Protein 5TUC (pdb70)

Nearest PDB structures (foldseek):
  5tuc-assembly2_B  TM=1.003E+00  e=3.338E-44  Sus scrofa
  5tuc-assembly1_A  TM=9.913E-01  e=2.479E-40  Sus scrofa
  5tub-assembly2_B  TM=9.930E-01  e=2.454E-35  Squalomorphii
  1fkm-assembly1_A  TM=8.315E-01  e=1.795E-10  Saccharomyces cerevisiae
  4hl4-assembly1_A  TM=7.397E-01  e=7.069E-06  Homo sapiens

Solvent-accessible surface area: 31360 Å² total; per-residue (Å²): 175,193,34,116,29,43,132,94,20,113,12,54,30,85,119,47,1,32,72,99,68,2,72,146,30,46,47,119,114,8,99,3,110,78,34,113,64,0,44,77,61,0,5,54,2,0,0,30,128,69,0,13,88,61,0,0,17,2,13,3,51,12,8,59,43,90,3,23,129,135,102,18,62,80,41,63,135,99,47,53,98,41,0,95,122,21,27,116,79,8,117,72,32,55,134,85,98,28,118,201,50,62,114,4,101,81,20,54,61,73,0,86,124,8,8,79,132,4,33,62,134,24,158,37,0,100,33,128,132,24,94,3,10,106,38,0,35,10,0,1,0,0,2,0,53,89,32,62,122,13,0,2,47,109,4,0,2,12,0,0,0,0,0,0,31,11,4,100,67,25,9,17,0,0,17,0,0,3,23,2,0,96,111,3,44,100,6,6,58,161,144,77,99,8,2,114,58,22,16,114,42,0,32,26,0,0,147,20,31,38,56,45,1,12,63,32,2,107,93,36,120,0,26,175,2,126,5,0,60,72,1,1,26,5,31,2,10,94,0,4,51,27,117,50,0,0,46,2,1,0,0,16,20,3,127,48,49,10,124,29,8,14,0,0,1,0,0,2,3,0,35,56,26,33,133,82,1,63,146,133,127,36,15,70,112,74,0,64,117,29,2,54,115,21,25,116,163,20,76,7,68,86,11,2,29,86,0,10,5,0,1,34,14,0,70,60,20,186,119,18,47,114,55,0,22,91,10,3,38,86,134,81,68,92,84,22,50,12,26,8,53,56,55,0,43,91,122,50,4,65,150,21,50,54,115,92,10,90,13,113,76,37,114,61,0,50,111,36,0,11,64,1,0,0,30,89,91,2,5,81,73,0,0,14,5,18,17,51,12,7,59,39,110,6,8,133,137,91,16,69,79,36,60,128,98,48,48,83,57,0,98,141,19,24,118,91,8,118,71,35,56,134,86,98,35,127,201,50,69,108,4,100,50,5,53,56,61,0,75,143,6,7,120,131,108,139,112,28,58,111,51,9,36,11,0,1,0,0,3,0,39,99,27,83,142,14,0,3,37,111,4,0,5,18,0,0,17,0,0,22,114,8,1,130,73,26,7,15,0,0,18,0,0,3,28,1,0,102,97,2,44,117,5,2,66,144,156,54,131,6,2,140,59,24,8,114,41,0,17,42,1,0,112,47,30,37,65,46,1,0,54,42,0,66,100,83,118,0,22,165,0,122,4,0,50,71,2,0,24,6,22,1,30,87,0,6,47,88,105,48,0,0,41,2,0,0,0,18,14,3,133,56,50,11,127,29,9,13,0,1,0,0,1,2,5,1,39,58,27,43,118,73,1,65,142,134,135,32,18,44,116,90,1,58,122,31,2,50,104,21,22,121,160,19,76,4,58,81,12,2,20,97,0,11,4,0,1,53,11,1,87,111,20,205,160,21,57,119,57,2,18,112,11,2,54,92

InterPro domains:
  IPR000195 Rab-GAP-TBC domain [PF00566] (308-536)
  IPR000195 Rab-GAP-TBC domain [PS50086] (304-514)
  IPR000195 Rab-GAP-TBC domain [SM00164] (301-539)
  IPR021935 Small G protein signalling modulator 1/2, Rab-binding domain [PF12068] (11-183)
  IPR035969 Rab-GAP-TBC domain superfamily [SSF47923] (277-468)
  IPR035969 Rab-GAP-TBC domain superfamily [SSF47923] (450-568)

Sequence (646 aa):
TRIDLGERPVVQRREPVSLEEWTKNIDSEGRILNVDNMKQMIFRGGLSHALRKQAWKFLLGYFPWDSTKEERTELQKQKTDEYFRMKLQWKSVSEEQEKRNSRLRDYRSLIEKDVNRTDRTNKFYEGQDNPGLILLHDILMTYCMYDFDLGYVQGMSDLLSPVLYVMENEVDAFWCFASYMDQMHQNFEEQMQGMKTQLIQLSTLLRLLDSGFCSYLESQDSGYLYFCFRWLLIRFKREFSFLDILRLWEVMWTELPCKNFHLLLCCAILESEKQQIMEKHYGFNEILKHINELSMKIDVEDVLCKAEAISLQMVKCKELPQAVCEILGLQLGERPVVQRREPVSLEEWTKNIDSEGRILNVDNMKQMIFRGGLSHALRKQAWKFLLGYFPWDSTKEERTELQKQKTDEYFRMKLQWKSVSEEQEKRNSRLRDYRSLIEKDVNRTNPGLILLHDILMTYCMYDFDLGYVQGMSDLLSPVLYVMENEVDAFWCFASYMDQMHQNFEEQMQGMKTQLIQLSTLLRLLDSGFCSYLESQDSGYLYFCFRWLLIRFKREFSFLDILRLWEVMWTELPCKNFHLLLCCAILESEKQQIMEKHYGFNEILKHINELSMKIDVEDVLCKAEAISLQMVKCKELPQAVCEILGL

B-factor: mean 51.94, std 22.0, range [18.4, 154.24]

Structure (mmCIF, N/CA/C/O backbone):
data_5TUC
#
_entry.id   5TUC
#
_cell.length_a   139.000
_cell.length_b   139.000
_cell.length_c   175.240
_cell.angle_alpha   90.00
_cell.angle_beta   90.00
_cell.angle_gamma   120.00
#
_symmetry.space_group_name_H-M   'P 63 2 2'
#
loop_
_entity.id
_entity.type
_entity.pdbx_description
1 polymer 'Sus TBC1D15 GAP Domain'
2 water water
#
loop_
_atom_site.group_PDB
_atom_site.id
_atom_site.type_symbol
_atom_site.label_atom_id
_atom_site.label_alt_id
_atom_site.label_comp_id
_atom_site.label_asym_id
_atom_site.label_entity_id
_atom_site.label_seq_id
_atom_site.pdbx_PDB_ins_code
_atom_site.Cartn_x
_atom_site.Cartn_y
_atom_site.Cartn_z
_atom_site.occupancy
_atom_site.B_iso_or_equiv
_atom_site.auth_seq_id
_atom_site.auth_comp_id
_atom_site.auth_asym_id
_atom_site.auth_atom_id
_atom_site.pdbx_PDB_model_num
ATOM 1 N N . THR A 1 15 ? 103.060 54.947 0.580 1.00 61.02 284 THR A N 1
ATOM 2 C CA . THR A 1 15 ? 103.460 55.921 1.588 1.00 64.05 284 THR A CA 1
ATOM 3 C C . THR A 1 15 ? 102.738 57.239 1.393 1.00 61.56 284 THR A C 1
ATOM 4 O O . THR A 1 15 ? 102.857 57.860 0.340 1.00 78.36 284 THR A O 1
ATOM 8 N N . ARG A 1 16 ? 102.000 57.681 2.403 1.00 61.26 285 ARG A N 1
ATOM 9 C CA . ARG A 1 16 ? 101.380 58.993 2.308 1.00 68.61 285 ARG A CA 1
ATOM 10 C C . ARG A 1 16 ? 101.177 59.693 3.646 1.00 69.56 285 ARG A C 1
ATOM 11 O O . ARG A 1 16 ? 101.684 59.262 4.683 1.00 64.87 285 ARG A O 1
ATOM 19 N N . ILE A 1 17 ? 100.426 60.787 3.583 1.00 65.22 286 ILE A N 1
ATOM 20 C CA . ILE A 1 17 ? 100.343 61.789 4.639 1.00 66.73 286 ILE A CA 1
ATOM 21 C C . ILE A 1 17 ? 100.053 61.223 6.027 1.00 75.09 286 ILE A C 1
ATOM 22 O O . ILE A 1 17 ? 99.219 60.331 6.193 1.00 73.03 286 ILE A O 1
ATOM 27 N N . ASP A 1 18 ? 100.773 61.741 7.018 1.00 80.28 287 ASP A N 1
ATOM 28 C CA . ASP A 1 18 ? 100.484 61.441 8.409 1.00 81.46 287 ASP A CA 1
ATOM 29 C C . ASP A 1 18 ? 99.533 62.503 8.943 1.00 77.70 287 ASP A C 1
ATOM 30 O O . ASP A 1 18 ? 99.910 63.664 9.109 1.00 77.56 287 ASP A O 1
ATOM 35 N N . LEU A 1 19 ? 98.298 62.093 9.209 1.00 77.65 288 LEU A N 1
ATOM 36 C CA . LEU A 1 19 ? 97.273 63.007 9.689 1.00 72.54 288 LEU A CA 1
ATOM 37 C C . LEU A 1 19 ? 97.508 63.371 11.146 1.00 82.76 288 LEU A C 1
ATOM 38 O O . LEU A 1 19 ? 97.126 64.449 11.597 1.00 91.62 288 LEU A O 1
ATOM 43 N N . GLY A 1 20 ? 98.135 62.460 11.880 1.00 91.71 289 GLY A N 1
ATOM 44 C CA . GLY A 1 20 ? 98.351 62.653 13.298 1.00 101.93 289 GLY A CA 1
ATOM 45 C C . GLY A 1 20 ? 97.211 62.003 14.052 1.00 101.85 289 GLY A C 1
ATOM 46 O O . GLY A 1 20 ? 96.431 61.246 13.472 1.00 111.62 289 GLY A O 1
ATOM 47 N N . GLU A 1 21 ? 97.104 62.296 15.341 1.00 89.31 290 GLU A N 1
ATOM 48 C CA . GLU A 1 21 ? 96.066 61.686 16.157 1.00 85.22 290 GLU A CA 1
ATOM 49 C C . GLU A 1 21 ? 94.758 62.453 16.056 1.00 72.75 290 GLU A C 1
ATOM 50 O O . GLU A 1 21 ? 94.741 63.674 15.903 1.00 61.19 290 GLU A O 1
ATOM 56 N N . ARG A 1 22 ? 93.661 61.713 16.141 1.00 59.24 291 ARG A N 1
ATOM 57 C CA . ARG A 1 22 ? 92.336 62.290 16.012 1.00 56.74 291 ARG A CA 1
ATOM 58 C C . ARG A 1 22 ? 91.868 62.858 17.339 1.00 52.27 291 ARG A C 1
ATOM 59 O O . ARG A 1 22 ? 91.851 62.153 18.347 1.00 53.66 291 ARG A O 1
ATOM 67 N N . PRO A 1 23 ? 91.496 64.145 17.346 1.00 46.20 292 PRO A N 1
ATOM 68 C CA . PRO A 1 23 ? 91.043 64.756 18.595 1.00 49.94 292 PRO A CA 1
ATOM 69 C C . PRO A 1 23 ? 89.702 64.180 19.016 1.00 46.64 292 PRO A C 1
ATOM 70 O O . PRO A 1 23 ? 88.988 63.608 18.192 1.00 52.46 292 PRO A O 1
ATOM 74 N N . VAL A 1 24 ? 89.372 64.318 20.293 1.00 55.03 293 VAL A N 1
ATOM 75 C CA . VAL A 1 24 ? 88.057 63.930 20.775 1.00 53.82 293 VAL A CA 1
ATOM 76 C C . VAL A 1 24 ? 87.187 65.176 20.779 1.00 55.76 293 VAL A C 1
ATOM 77 O O . VAL A 1 24 ? 87.591 66.223 21.286 1.00 57.72 293 VAL A O 1
ATOM 81 N N . VAL A 1 25 ? 85.991 65.062 20.217 1.00 57.20 294 VAL A N 1
ATOM 82 C CA . VAL A 1 25 ? 85.104 66.208 20.118 1.00 49.39 294 VAL A CA 1
ATOM 83 C C . VAL A 1 25 ? 83.949 66.103 21.103 1.00 41.49 294 VAL A C 1
ATOM 84 O O . VAL A 1 25 ? 83.330 65.049 21.253 1.00 46.03 294 VAL A O 1
ATOM 88 N N . GLN A 1 26 ? 83.673 67.216 21.775 1.00 48.78 295 GLN A N 1
ATOM 89 C CA . GLN A 1 26 ? 82.558 67.291 22.701 1.00 74.35 295 GLN A CA 1
ATOM 90 C C . GLN A 1 26 ? 81.519 68.269 22.177 1.00 85.84 295 GLN A C 1
ATOM 91 O O . GLN A 1 26 ? 81.839 69.396 21.802 1.00 104.35 295 GLN A O 1
ATOM 97 N N . ARG A 1 27 ? 80.270 67.824 22.154 1.00 78.67 296 ARG A N 1
ATOM 98 C CA . ARG A 1 27 ? 79.183 68.646 21.651 1.00 89.08 296 ARG A CA 1
ATOM 99 C C . ARG A 1 27 ? 78.476 69.329 22.814 1.00 100.22 296 ARG A C 1
ATOM 100 O O . ARG A 1 27 ? 78.796 69.082 23.976 1.00 115.55 296 ARG A O 1
ATOM 108 N N . ARG A 1 28 ? 77.539 70.212 22.495 1.00 92.69 297 ARG A N 1
ATOM 109 C CA . ARG A 1 28 ? 76.861 71.005 23.509 1.00 99.81 297 ARG A CA 1
ATOM 110 C C . ARG A 1 28 ? 75.339 70.867 23.383 1.00 81.29 297 ARG A C 1
ATOM 111 O O . ARG A 1 28 ? 74.840 70.334 22.394 1.00 89.19 297 ARG A O 1
ATOM 119 N N . GLU A 1 29 ? 74.609 71.305 24.405 1.00 81.60 298 GLU A N 1
ATOM 120 C CA . GLU A 1 29 ? 73.150 71.300 24.359 1.00 75.91 298 GLU A CA 1
ATOM 121 C C . GLU A 1 29 ? 72.621 72.256 23.289 1.00 64.83 298 GLU A C 1
ATOM 122 O O . GLU A 1 29 ? 73.262 73.260 22.976 1.00 79.55 298 GLU A O 1
ATOM 128 N N . PRO A 1 30 ? 71.445 71.939 22.719 1.00 50.92 299 PRO A N 1
ATOM 129 C CA . PRO A 1 30 ? 70.868 72.754 21.645 1.00 42.03 299 PRO A CA 1
ATOM 130 C C . PRO A 1 30 ? 70.507 74.163 22.088 1.00 42.88 299 PRO A C 1
ATOM 131 O O . PRO A 1 30 ? 70.169 74.383 23.252 1.00 42.46 299 PRO A O 1
ATOM 135 N N . VAL A 1 31 ? 70.573 75.105 21.153 1.00 37.32 300 VAL A N 1
ATOM 136 C CA . VAL A 1 31 ? 70.294 76.500 21.466 1.00 36.80 300 VAL A CA 1
ATOM 137 C C . VAL A 1 31 ? 68.819 76.679 21.785 1.00 40.47 300 VAL A C 1
ATOM 138 O O . VAL A 1 31 ? 67.944 76.311 20.998 1.00 45.53 300 VAL A O 1
ATOM 142 N N . SER A 1 32 ? 68.556 77.244 22.957 1.00 47.14 301 SER A N 1
ATOM 143 C CA . SER A 1 32 ? 67.196 77.482 23.408 1.00 44.91 301 SER A CA 1
ATOM 144 C C . SER A 1 32 ? 66.602 78.700 22.720 1.00 44.48 301 SER A C 1
ATOM 145 O O . SER A 1 32 ? 67.330 79.545 22.192 1.00 44.70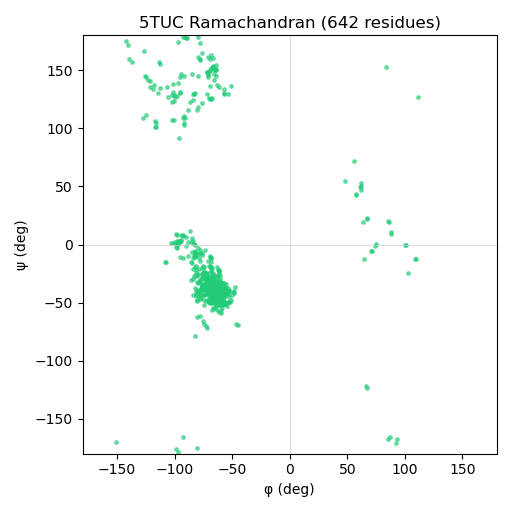 301 SER A O 1
ATOM 148 N N . LEU A 1 33 ? 65.275 78.768 22.707 1.00 50.48 302 LEU A N 1
ATOM 149 C CA . LEU A 1 33 ? 64.569 79.950 22.235 1.00 51.89 302 LEU A CA 1
ATOM 150 C C . LEU A 1 33 ? 65.032 81.188 22.998 1.00 48.41 302 LEU A C 1
ATOM 151 O O . LEU A 1 33 ? 65.161 82.272 22.428 1.00 53.01 302 LEU A O 1
ATOM 156 N N . GLU A 1 34 ? 65.288 81.014 24.291 1.00 53.10 303 GLU A N 1
ATOM 157 C CA . GLU A 1 34 ? 65.673 82.120 25.160 1.00 58.13 303 GLU A CA 1
ATOM 158 C C . GLU A 1 34 ? 67.060 82.648 24.808 1.00 52.08 303 GLU A C 1
ATOM 159 O O . GLU A 1 34 ? 67.266 83.858 24.742 1.00 51.59 303 GLU A O 1
ATOM 165 N N . GLU A 1 35 ? 68.005 81.738 24.588 1.00 45.34 304 GLU A N 1
ATOM 166 C CA . GLU A 1 35 ? 69.353 82.105 24.157 1.00 47.79 304 GLU A CA 1
ATOM 167 C C . GLU A 1 35 ? 69.337 82.912 22.858 1.00 50.36 304 GLU A C 1
ATOM 168 O O . GLU A 1 35 ? 70.136 83.831 22.675 1.00 48.82 304 GLU A O 1
ATOM 174 N N . TRP A 1 36 ? 68.425 82.552 21.961 1.00 50.47 305 TRP A N 1
ATOM 175 C CA . TRP A 1 36 ? 68.280 83.227 20.677 1.00 44.73 305 TRP A CA 1
ATOM 176 C C . TRP A 1 36 ? 67.762 84.648 20.850 1.00 46.50 305 TRP A C 1
ATOM 177 O O . TRP A 1 36 ? 68.332 85.598 20.314 1.00 48.75 305 TRP A O 1
ATOM 188 N N . THR A 1 37 ? 66.676 84.785 21.604 1.00 47.44 306 THR A N 1
ATOM 189 C CA . THR A 1 37 ? 66.056 86.086 21.835 1.00 52.91 306 THR A CA 1
ATOM 190 C C . THR A 1 37 ? 66.982 87.067 22.554 1.00 59.69 306 THR A C 1
ATOM 191 O O . THR A 1 37 ? 66.850 88.280 22.392 1.00 56.80 306 THR A O 1
ATOM 195 N N . LYS A 1 38 ? 67.923 86.541 23.334 1.00 58.04 307 LYS A N 1
ATOM 196 C CA . LYS A 1 38 ? 68.897 87.380 24.030 1.00 63.29 307 LYS A CA 1
ATOM 197 C C . LYS A 1 38 ? 69.865 88.050 23.054 1.00 66.40 307 LYS A C 1
ATOM 198 O O . LYS A 1 38 ? 70.321 89.167 23.290 1.00 66.96 307 LYS A O 1
ATOM 204 N N . ASN A 1 39 ? 70.173 87.365 21.957 1.00 52.98 308 ASN A N 1
ATOM 205 C CA . ASN A 1 39 ? 71.096 87.893 20.954 1.00 57.40 308 ASN A CA 1
ATOM 206 C C . ASN A 1 39 ? 70.429 88.820 19.949 1.00 59.58 308 ASN A C 1
ATOM 207 O O . ASN A 1 39 ? 71.064 89.269 18.998 1.00 61.69 308 ASN A O 1
ATOM 212 N N . ILE A 1 40 ? 69.141 89.074 20.136 1.00 57.34 309 ILE A N 1
ATOM 213 C CA . ILE A 1 40 ? 68.432 89.992 19.260 1.00 64.34 309 ILE A CA 1
ATOM 214 C C . ILE A 1 40 ? 68.301 91.366 19.916 1.00 75.81 309 ILE A C 1
ATOM 215 O O . ILE A 1 40 ? 67.832 91.481 21.049 1.00 87.37 309 ILE A O 1
ATOM 220 N N . ASP A 1 41 ? 68.724 92.402 19.199 1.00 86.63 310 ASP A N 1
ATOM 221 C CA . ASP A 1 41 ? 68.656 93.771 19.701 1.00 109.04 310 ASP A CA 1
ATOM 222 C C . ASP A 1 41 ? 67.252 94.343 19.534 1.00 112.26 310 ASP A C 1
ATOM 223 O O . ASP A 1 41 ? 66.332 93.642 19.111 1.00 117.25 310 ASP A O 1
ATOM 228 N N . SER A 1 42 ? 67.093 95.619 19.869 1.00 107.18 311 SER A N 1
ATOM 229 C CA . SER A 1 42 ? 65.792 96.275 19.803 1.00 109.54 311 SER A CA 1
ATOM 230 C C . SER A 1 42 ? 65.266 96.411 18.375 1.00 111.62 311 SER A C 1
ATOM 231 O O . SER A 1 42 ? 64.058 96.384 18.152 1.00 110.70 311 SER A O 1
ATOM 234 N N . GLU A 1 43 ? 66.170 96.563 17.413 1.00 117.16 312 GLU A N 1
ATOM 235 C CA . GLU A 1 43 ? 65.776 96.684 16.012 1.00 129.91 312 GLU A CA 1
ATOM 236 C C . GLU A 1 43 ? 65.449 95.330 15.386 1.00 128.67 312 GLU A C 1
ATOM 237 O O . GLU A 1 43 ? 64.975 95.256 14.253 1.00 134.06 312 GLU A O 1
ATOM 243 N N . GLY A 1 44 ? 65.716 94.259 16.124 1.00 115.38 313 GLY A N 1
ATOM 244 C CA . GLY A 1 44 ? 65.449 92.917 15.641 1.00 104.16 313 GLY A CA 1
ATOM 245 C C . GLY A 1 44 ? 66.596 92.310 14.854 1.00 98.29 313 GLY A C 1
ATOM 246 O O . GLY A 1 44 ? 66.445 91.267 14.221 1.00 109.31 313 GLY A O 1
ATOM 247 N N . ARG A 1 45 ? 67.749 92.968 14.887 1.00 91.92 314 ARG A N 1
ATOM 248 C CA . ARG A 1 45 ? 68.959 92.422 14.286 1.00 78.86 314 ARG A CA 1
ATOM 249 C C . ARG A 1 45 ? 69.536 91.325 15.185 1.00 76.54 314 ARG A C 1
ATOM 250 O O . ARG A 1 45 ? 69.161 91.215 16.351 1.00 83.09 314 ARG A O 1
ATOM 258 N N . ILE A 1 46 ? 70.442 90.518 14.643 1.00 62.02 315 ILE A N 1
ATOM 259 C CA . ILE A 1 46 ? 71.106 89.479 15.425 1.00 52.29 315 ILE A CA 1
ATOM 260 C C . ILE A 1 46 ? 72.508 89.953 15.776 1.00 56.05 315 ILE A C 1
ATOM 261 O O . ILE A 1 46 ? 73.267 90.361 14.898 1.00 54.00 315 ILE A O 1
ATOM 266 N N . LEU A 1 47 ? 72.858 89.889 17.056 1.00 45.47 316 LEU A N 1
ATOM 267 C CA . LEU A 1 47 ? 74.103 90.498 17.512 1.00 61.99 316 LEU A CA 1
ATOM 268 C C . LEU A 1 47 ? 75.342 89.735 17.066 1.00 63.20 316 LEU A C 1
ATOM 269 O O . LEU A 1 47 ? 76.063 90.194 16.182 1.00 72.36 316 LEU A O 1
ATOM 274 N N . ASN A 1 48 ? 75.596 88.570 17.648 1.00 51.85 317 ASN A N 1
ATOM 275 C CA . ASN A 1 48 ? 76.766 87.813 17.228 1.00 61.27 317 ASN A CA 1
ATOM 276 C C . ASN A 1 48 ? 76.377 86.662 16.311 1.00 62.36 317 ASN A C 1
ATOM 277 O O . ASN A 1 48 ? 75.833 85.652 16.756 1.00 74.71 317 ASN A O 1
ATOM 282 N N . VAL A 1 49 ? 76.689 86.819 15.030 1.00 53.15 318 VAL A N 1
ATOM 283 C CA . VAL A 1 49 ? 76.314 85.842 14.018 1.00 52.55 318 VAL A CA 1
ATOM 284 C C . VAL A 1 49 ? 77.247 84.644 14.077 1.00 54.34 318 VAL A C 1
ATOM 285 O O . VAL A 1 49 ? 76.806 83.520 14.317 1.00 52.37 318 VAL A O 1
ATOM 289 N N . ASP A 1 50 ? 78.532 84.893 13.836 1.00 51.31 319 ASP A N 1
ATOM 290 C CA . ASP A 1 50 ? 79.555 83.853 13.899 1.00 50.53 319 ASP A CA 1
ATOM 291 C C . ASP A 1 50 ? 79.455 83.030 15.186 1.00 45.10 319 ASP A C 1
ATOM 292 O O . ASP A 1 50 ? 79.589 81.809 15.162 1.00 46.62 319 ASP A O 1
ATOM 297 N N . ASN A 1 51 ? 79.209 83.706 16.305 1.00 41.28 320 ASN A N 1
ATOM 298 C CA . ASN A 1 51 ? 79.034 83.027 17.589 1.00 46.00 320 ASN A CA 1
ATOM 299 C C . ASN A 1 51 ? 77.778 82.165 17.625 1.00 43.18 320 ASN A C 1
ATOM 300 O O . ASN A 1 51 ? 77.797 81.045 18.134 1.00 47.57 320 ASN A O 1
ATOM 305 N N . MET A 1 52 ? 76.684 82.698 17.091 1.00 38.68 321 MET A N 1
ATOM 306 C CA . MET A 1 52 ? 75.422 81.970 17.057 1.00 43.04 321 MET A CA 1
ATOM 307 C C . MET A 1 52 ? 75.541 80.754 16.142 1.00 42.12 321 MET A C 1
ATOM 308 O O . MET A 1 52 ? 74.996 79.694 16.436 1.00 41.37 321 MET A O 1
ATOM 313 N N . LYS A 1 53 ? 76.266 80.913 15.037 1.00 42.31 322 LYS A N 1
ATOM 314 C CA . LYS A 1 53 ? 76.502 79.817 14.100 1.00 30.65 322 LYS A CA 1
ATOM 315 C C . LYS A 1 53 ? 77.322 78.724 14.771 1.00 35.60 322 LYS A C 1
ATOM 316 O O . LYS A 1 53 ? 77.078 77.535 14.578 1.00 44.05 322 LYS A O 1
ATOM 322 N N . GLN A 1 54 ? 78.294 79.144 15.570 1.00 45.71 323 GLN A N 1
ATOM 323 C CA . GLN A 1 54 ? 79.135 78.219 16.317 1.00 42.09 323 GLN A CA 1
ATOM 324 C C . GLN A 1 54 ? 78.308 77.449 17.340 1.00 34.01 323 GLN A C 1
ATOM 325 O O . GLN A 1 54 ? 78.513 76.254 17.539 1.00 42.52 323 GLN A O 1
ATOM 331 N N . MET A 1 55 ? 77.367 78.138 17.979 1.00 35.84 324 MET A N 1
ATOM 332 C CA . MET A 1 55 ? 76.501 77.502 18.967 1.00 42.69 324 MET A CA 1
ATOM 333 C C . MET A 1 55 ? 75.521 76.541 18.307 1.00 35.94 324 MET A C 1
ATOM 334 O O . MET A 1 55 ? 75.241 75.466 18.838 1.00 44.78 324 MET A O 1
ATOM 339 N N . ILE A 1 56 ? 74.998 76.938 17.152 1.00 28.67 325 ILE A N 1
ATOM 340 C CA . ILE A 1 56 ? 74.063 76.092 16.423 1.00 39.60 325 ILE A CA 1
ATOM 341 C C . ILE A 1 56 ? 74.792 74.870 15.869 1.00 43.62 325 ILE A C 1
ATOM 342 O O . ILE A 1 56 ? 74.251 73.766 15.881 1.00 38.21 325 ILE A O 1
ATOM 347 N N . PHE A 1 57 ? 76.019 75.059 15.391 1.00 37.01 326 PHE A N 1
ATOM 348 C CA . PHE A 1 57 ? 76.823 73.925 14.937 1.00 43.78 326 PHE A CA 1
ATOM 349 C C . PHE A 1 57 ? 77.162 73.003 16.099 1.00 43.49 326 PHE A C 1
ATOM 350 O O . PHE A 1 57 ? 77.150 71.782 15.966 1.00 42.49 326 PHE A O 1
ATOM 358 N N . ARG A 1 58 ? 77.501 73.601 17.232 1.00 60.05 327 ARG A N 1
ATOM 359 C CA . ARG A 1 58 ? 77.933 72.835 18.389 1.00 49.39 327 ARG A CA 1
ATOM 360 C C . ARG A 1 58 ? 76.788 72.051 19.029 1.00 65.43 327 ARG A C 1
ATOM 361 O O . ARG A 1 58 ? 76.932 70.870 19.324 1.00 85.58 327 ARG A O 1
ATOM 369 N N . GLY A 1 59 ? 75.664 72.716 19.279 1.00 51.83 328 GLY A N 1
ATOM 370 C CA . GLY A 1 59 ? 74.527 72.038 19.879 1.00 49.51 328 GLY A CA 1
ATOM 371 C C . GLY A 1 59 ? 73.264 71.727 19.097 1.00 46.32 328 GLY A C 1
ATOM 372 O O . GLY A 1 59 ? 72.464 70.903 19.539 1.00 52.65 328 GLY A O 1
ATOM 373 N N . GLY A 1 60 ? 73.080 72.345 17.937 1.00 47.84 329 GLY A N 1
ATOM 374 C CA . GLY A 1 60 ? 71.842 72.164 17.201 1.00 30.91 329 GLY A CA 1
ATOM 375 C C . GLY A 1 60 ? 70.807 73.151 17.716 1.00 38.34 329 GLY A C 1
ATOM 376 O O . GLY A 1 60 ? 71.142 74.060 18.477 1.00 38.76 329 GLY A O 1
ATOM 377 N N . LEU A 1 61 ? 69.545 72.959 17.341 1.00 34.34 330 LEU A N 1
ATOM 378 C CA . LEU A 1 61 ? 68.486 73.871 17.761 1.00 26.97 330 LEU A CA 1
ATOM 379 C C . LEU A 1 61 ? 67.373 73.167 18.535 1.00 34.05 330 LEU A C 1
ATOM 380 O O . LEU A 1 61 ? 66.987 72.047 18.205 1.00 36.71 330 LEU A O 1
ATOM 385 N N . SER A 1 62 ? 66.863 73.829 19.568 1.00 32.65 331 SER A N 1
ATOM 386 C CA . SER A 1 62 ? 65.684 73.338 20.270 1.00 30.91 331 SER A CA 1
ATOM 387 C C . SER A 1 62 ? 64.497 73.404 19.325 1.00 29.44 331 SER A C 1
ATOM 388 O O . SER A 1 62 ? 64.490 74.205 18.393 1.00 32.76 331 SER A O 1
ATOM 391 N N . HIS A 1 63 ? 63.506 72.551 19.556 1.00 38.23 332 HIS A N 1
ATOM 392 C CA . HIS A 1 63 ? 62.382 72.416 18.635 1.00 42.90 332 HIS A CA 1
ATOM 393 C C . HIS A 1 63 ? 61.607 73.714 18.430 1.00 43.28 332 HIS A C 1
ATOM 394 O O . HIS A 1 63 ? 61.158 74.004 17.320 1.00 43.78 332 HIS A O 1
ATOM 401 N N . ALA A 1 64 ? 61.458 74.493 19.498 1.00 38.47 333 ALA A N 1
ATOM 402 C CA . ALA A 1 64 ? 60.714 75.746 19.433 1.00 43.59 333 ALA A CA 1
ATOM 403 C C . ALA A 1 64 ? 61.427 76.801 18.587 1.00 38.88 333 ALA A C 1
ATOM 404 O O . ALA A 1 64 ? 60.784 77.598 17.906 1.00 33.51 333 ALA A O 1
ATOM 406 N N . LEU A 1 65 ? 62.756 76.796 18.635 1.00 38.13 334 LEU A N 1
ATOM 407 C CA . LEU A 1 65 ? 63.571 77.775 17.918 1.00 37.49 334 LEU A CA 1
ATOM 408 C C . LEU A 1 65 ? 63.688 77.449 16.431 1.00 34.89 334 LEU A C 1
ATOM 409 O O . LEU A 1 65 ? 64.072 78.295 15.617 1.00 38.30 334 LEU A O 1
ATOM 414 N N . ARG A 1 66 ? 63.301 76.230 16.080 1.00 32.77 335 ARG A N 1
ATOM 415 C CA . ARG A 1 66 ? 63.573 75.678 14.761 1.00 35.57 335 ARG A CA 1
ATOM 416 C C . ARG A 1 66 ? 62.898 76.476 13.640 1.00 36.10 335 ARG A C 1
ATOM 417 O O . ARG A 1 66 ? 63.486 76.694 12.579 1.00 37.91 335 ARG A O 1
ATOM 425 N N . LYS A 1 67 ? 61.679 76.941 13.896 1.00 33.29 336 LYS A N 1
ATOM 426 C CA . LYS A 1 67 ? 60.891 77.634 12.879 1.00 35.12 336 LYS A CA 1
ATOM 427 C C . LYS A 1 67 ? 61.483 78.986 12.476 1.00 39.34 336 LYS A C 1
ATOM 428 O O . LYS A 1 67 ? 61.493 79.325 11.293 1.00 41.45 336 LYS A O 1
ATOM 434 N N . GLN A 1 68 ? 61.970 79.767 13.439 1.00 33.06 337 GLN A N 1
ATOM 435 C CA . GLN A 1 68 ? 62.550 81.056 13.072 1.00 32.83 337 GLN A CA 1
ATOM 436 C C . GLN A 1 68 ? 63.990 80.939 12.576 1.00 30.71 337 GLN A C 1
ATOM 437 O O . GLN A 1 68 ? 64.344 81.537 11.558 1.00 34.14 337 GLN A O 1
ATOM 443 N N . ALA A 1 69 ? 64.801 80.143 13.266 1.00 24.44 338 ALA A N 1
ATOM 444 C CA . ALA A 1 69 ? 66.229 80.061 12.962 1.00 31.42 338 ALA A CA 1
ATOM 445 C C . ALA A 1 69 ? 66.529 79.392 11.618 1.00 26.41 338 ALA A C 1
ATOM 446 O O . ALA A 1 69 ? 67.517 79.739 10.971 1.00 29.18 338 ALA A O 1
ATOM 448 N N . TRP A 1 70 ? 65.695 78.443 11.195 1.00 27.14 339 TRP A N 1
ATOM 449 C CA . TRP A 1 70 ? 65.909 77.800 9.901 1.00 24.30 339 TRP A CA 1
ATOM 450 C C . TRP A 1 70 ? 65.814 78.831 8.785 1.00 26.94 339 TRP A C 1
ATOM 451 O O . TRP A 1 70 ? 66.528 78.727 7.785 1.00 36.68 339 TRP A O 1
ATOM 462 N N . LYS A 1 71 ? 64.922 79.809 8.945 1.00 28.34 340 LYS A N 1
ATOM 463 C CA . LYS A 1 71 ? 64.796 80.889 7.969 1.00 31.49 340 LYS A CA 1
ATOM 464 C C . LYS A 1 71 ? 66.125 81.617 7.762 1.00 34.44 340 LYS A C 1
ATOM 465 O O . LYS A 1 71 ? 66.459 82.026 6.655 1.00 31.56 340 LYS A O 1
ATOM 471 N N . PHE A 1 72 ? 66.884 81.778 8.837 1.00 32.85 341 PHE A N 1
ATOM 472 C CA . PHE A 1 72 ? 68.194 82.411 8.748 1.00 31.93 341 PHE A CA 1
ATOM 473 C C . PHE A 1 72 ? 69.223 81.418 8.219 1.00 32.72 341 PHE A C 1
ATOM 474 O O . PHE A 1 72 ? 70.081 81.765 7.405 1.00 31.97 341 PHE A O 1
ATOM 482 N N . LEU A 1 73 ? 69.129 80.182 8.698 1.00 35.20 342 LEU A N 1
ATOM 483 C CA . LEU A 1 73 ? 70.032 79.116 8.278 1.00 30.87 342 LEU A CA 1
ATOM 484 C C . LEU A 1 73 ? 69.963 78.853 6.779 1.00 38.20 342 LEU A C 1
ATOM 485 O O . LEU A 1 73 ? 70.982 78.620 6.136 1.00 36.37 342 LEU A O 1
ATOM 490 N N . LEU A 1 74 ? 68.757 78.889 6.228 1.00 38.33 343 LEU A N 1
ATOM 491 C CA . LEU A 1 74 ? 68.556 78.562 4.821 1.00 36.75 343 LEU A CA 1
ATOM 492 C C . LEU A 1 74 ? 68.765 79.754 3.882 1.00 34.59 343 LEU A C 1
ATOM 493 O O . LEU A 1 74 ? 68.899 79.577 2.670 1.00 46.67 343 LEU A O 1
ATOM 498 N N . GLY A 1 75 ? 68.793 80.963 4.437 1.00 36.70 344 GLY A N 1
ATOM 499 C CA . GLY A 1 75 ? 69.041 82.151 3.637 1.00 32.55 344 GLY A CA 1
ATOM 500 C C . GLY A 1 75 ? 67.806 82.964 3.283 1.00 37.89 344 GLY A C 1
ATOM 501 O O . GLY A 1 75 ? 67.905 83.993 2.611 1.00 43.34 344 GLY A O 1
ATOM 502 N N . TYR A 1 76 ? 66.643 82.503 3.732 1.00 39.74 345 TYR A N 1
ATOM 503 C CA . TYR A 1 76 ? 65.393 83.229 3.539 1.00 33.60 345 TYR A CA 1
ATOM 504 C C . TYR A 1 76 ? 65.462 84.587 4.238 1.00 39.87 345 TYR A C 1
ATOM 505 O O . TYR A 1 76 ? 65.153 85.621 3.647 1.00 46.64 345 TYR A O 1
ATOM 514 N N . PHE A 1 77 ? 65.874 84.566 5.503 1.00 36.58 346 PHE A N 1
ATOM 515 C CA . PHE A 1 77 ? 66.179 85.778 6.256 1.00 37.87 346 PHE A CA 1
ATOM 516 C C . PHE A 1 77 ? 67.684 86.000 6.296 1.00 34.95 346 PHE A C 1
ATOM 517 O O . PHE A 1 77 ? 68.428 85.118 6.722 1.00 38.78 346 PHE A O 1
ATOM 525 N N . PRO A 1 78 ? 68.146 87.168 5.833 1.00 40.55 347 PRO A N 1
ATOM 526 C CA . PRO A 1 78 ? 69.574 87.468 5.974 1.00 36.99 347 PRO A CA 1
ATOM 527 C C . PRO A 1 78 ? 69.938 87.742 7.431 1.00 40.54 347 PRO A C 1
ATOM 528 O O . PRO A 1 78 ? 69.110 88.270 8.170 1.00 36.99 347 PRO A O 1
ATOM 532 N N . TRP A 1 79 ? 71.143 87.360 7.842 1.00 36.01 348 TRP A N 1
ATOM 533 C CA . TRP A 1 79 ? 71.570 87.523 9.229 1.00 34.80 348 TRP A CA 1
ATOM 534 C C . TRP A 1 79 ? 71.609 88.992 9.658 1.00 36.49 348 TRP A C 1
ATOM 535 O O . TRP A 1 79 ? 71.292 89.322 10.800 1.00 53.96 348 TRP A O 1
ATOM 546 N N . ASP A 1 80 ? 71.998 89.868 8.739 1.00 43.21 349 ASP A N 1
ATOM 547 C CA . ASP A 1 80 ? 72.152 91.287 9.043 1.00 48.57 349 ASP A CA 1
ATOM 548 C C . ASP A 1 80 ? 70.834 92.062 8.988 1.00 48.38 349 ASP A C 1
ATOM 549 O O . ASP A 1 80 ? 70.809 93.273 9.219 1.00 50.84 349 ASP A O 1
ATOM 554 N N . SER A 1 81 ? 69.745 91.366 8.675 1.00 35.64 350 SER A N 1
ATOM 555 C CA . SER A 1 81 ? 68.441 92.010 8.551 1.00 42.25 350 SER A CA 1
ATOM 556 C C . SER A 1 81 ? 67.863 92.497 9.875 1.00 41.19 350 SER A C 1
ATOM 557 O O . SER A 1 81 ? 68.131 91.932 10.936 1.00 50.21 350 SER A O 1
ATOM 560 N N . THR A 1 82 ? 67.073 93.563 9.796 1.00 49.06 351 THR A N 1
ATOM 561 C CA . THR A 1 82 ? 66.262 94.010 10.919 1.00 55.04 351 THR A CA 1
ATOM 562 C C . THR A 1 82 ? 64.883 93.369 10.813 1.00 40.80 351 THR A C 1
ATOM 563 O O . THR A 1 82 ? 64.610 92.632 9.866 1.00 43.73 351 THR A O 1
ATOM 567 N N . LYS A 1 83 ? 64.009 93.647 11.774 1.00 47.93 352 LYS A N 1
ATOM 568 C CA . LYS A 1 83 ? 62.667 93.079 11.725 1.00 46.08 352 LYS A CA 1
ATOM 569 C C . LYS A 1 83 ? 61.820 93.727 10.636 1.00 41.00 352 LYS A C 1
ATOM 570 O O . LYS A 1 83 ? 61.094 93.037 9.921 1.00 48.76 352 LYS A O 1
ATOM 576 N N . GLU A 1 84 ? 61.912 95.047 10.504 1.00 50.73 353 GLU A N 1
ATOM 577 C CA . GLU A 1 84 ? 61.110 95.744 9.503 1.00 55.42 353 GLU A CA 1
ATOM 578 C C . GLU A 1 84 ? 61.540 95.369 8.085 1.00 51.28 353 GLU A C 1
ATOM 579 O O . GLU A 1 84 ? 60.722 95.378 7.166 1.00 54.97 353 GLU A O 1
ATOM 585 N N . GLU A 1 85 ? 62.817 95.033 7.912 1.00 46.17 354 GLU A N 1
ATOM 586 C CA . GLU A 1 85 ? 63.307 94.566 6.618 1.00 43.68 354 GLU A CA 1
ATOM 587 C C . GLU A 1 85 ? 62.779 93.168 6.328 1.00 45.55 354 GLU A C 1
ATOM 588 O O . GLU A 1 85 ? 62.545 92.809 5.173 1.00 43.04 354 GLU A O 1
ATOM 594 N N . ARG A 1 86 ? 62.597 92.383 7.384 1.00 43.21 355 ARG A N 1
ATOM 595 C CA . ARG A 1 86 ? 62.088 91.024 7.256 1.00 41.51 355 ARG A CA 1
ATOM 596 C C . ARG A 1 86 ? 60.587 91.002 6.983 1.00 49.80 355 ARG A C 1
ATOM 597 O O . ARG A 1 86 ? 60.110 90.238 6.147 1.00 41.98 355 ARG A O 1
ATOM 605 N N . THR A 1 87 ? 59.844 91.839 7.700 1.00 45.42 356 THR A N 1
ATOM 606 C CA . THR A 1 87 ? 58.398 91.923 7.518 1.00 43.18 356 THR A CA 1
ATOM 607 C C . THR A 1 87 ? 58.066 92.497 6.148 1.00 46.54 356 THR A C 1
ATOM 608 O O . THR A 1 87 ? 57.030 92.185 5.567 1.00 49.09 356 THR A O 1
ATOM 612 N N . GLU A 1 88 ? 58.963 93.331 5.635 1.00 37.26 357 GLU A N 1
ATOM 613 C CA . GLU A 1 88 ? 58.824 93.871 4.291 1.00 48.26 357 GLU A CA 1
ATOM 614 C C . GLU A 1 88 ? 59.144 92.794 3.265 1.00 44.33 357 GLU A C 1
ATOM 615 O O . GLU A 1 88 ? 58.525 92.724 2.204 1.00 46.77 357 GLU A O 1
ATOM 621 N N . LEU A 1 89 ? 60.115 91.950 3.598 1.00 49.23 358 LEU A N 1
ATOM 622 C CA . LEU A 1 89 ? 60.548 90.877 2.713 1.00 40.81 358 LEU A CA 1
ATOM 623 C C . LEU A 1 89 ? 59.451 89.826 2.539 1.00 40.06 358 LEU A C 1
ATOM 624 O O . LEU A 1 89 ? 59.197 89.369 1.424 1.00 37.49 358 LEU A O 1
ATOM 629 N N . GLN A 1 90 ? 58.809 89.449 3.642 1.00 42.03 359 GLN A N 1
ATOM 630 C CA . GLN A 1 90 ? 57.731 88.463 3.606 1.00 38.68 359 GLN A CA 1
ATOM 631 C C . GLN A 1 90 ? 56.551 88.929 2.760 1.00 40.84 359 GLN A C 1
ATOM 632 O O . GLN A 1 90 ? 55.894 88.126 2.102 1.00 41.93 359 GLN A O 1
ATOM 638 N N . LYS A 1 91 ? 56.293 90.231 2.781 1.00 44.88 360 LYS A N 1
ATOM 639 C CA . LYS A 1 91 ? 55.214 90.831 2.004 1.00 39.70 360 LYS A CA 1
ATOM 640 C C . LYS A 1 91 ? 55.453 90.631 0.514 1.00 38.15 360 LYS A C 1
ATOM 641 O O . LYS A 1 91 ? 54.547 90.248 -0.228 1.00 49.77 360 LYS A O 1
ATOM 647 N N . GLN A 1 92 ? 56.683 90.884 0.083 1.00 44.91 361 GLN A N 1
ATOM 648 C CA . GLN A 1 92 ? 57.034 90.724 -1.320 1.00 46.86 361 GLN A CA 1
ATOM 649 C C . GLN A 1 92 ? 57.052 89.249 -1.708 1.00 43.57 361 GLN A C 1
ATOM 650 O O . GLN A 1 92 ? 56.610 88.876 -2.792 1.00 40.22 361 GLN A O 1
ATOM 656 N N . LYS A 1 93 ? 57.557 88.410 -0.810 1.00 44.74 362 LYS A N 1
ATOM 657 C CA . LYS A 1 93 ? 57.695 86.986 -1.097 1.00 41.21 362 LYS A CA 1
ATOM 658 C C . LYS A 1 93 ? 56.347 86.270 -1.112 1.00 35.23 362 LYS A C 1
ATOM 659 O O . LYS A 1 93 ? 56.166 85.295 -1.843 1.00 29.06 362 LYS A O 1
ATOM 665 N N . THR A 1 94 ? 55.407 86.749 -0.302 1.00 33.78 363 THR A N 1
ATOM 666 C CA . THR A 1 94 ? 54.057 86.194 -0.310 1.00 27.52 363 THR A CA 1
ATOM 667 C C . THR A 1 94 ? 53.405 86.468 -1.660 1.00 34.93 363 THR A C 1
ATOM 668 O O . THR A 1 94 ? 52.860 85.565 -2.294 1.00 34.10 363 THR A O 1
ATOM 672 N N . ASP A 1 95 ? 53.483 87.719 -2.101 1.00 37.42 364 ASP A N 1
ATOM 673 C CA . ASP A 1 95 ? 52.916 88.129 -3.383 1.00 35.59 364 ASP A CA 1
ATOM 674 C C . ASP A 1 95 ? 53.592 87.422 -4.551 1.00 34.13 364 ASP A C 1
ATOM 675 O O . ASP A 1 95 ? 52.943 87.047 -5.524 1.00 40.45 364 ASP A O 1
ATOM 680 N N . GLU A 1 96 ? 54.907 87.266 -4.457 1.00 35.92 365 GLU A N 1
ATOM 681 C CA . GLU A 1 96 ? 55.674 86.624 -5.515 1.00 35.32 365 GLU A CA 1
ATOM 682 C C . GLU A 1 96 ? 55.338 85.139 -5.608 1.00 39.42 365 GLU A C 1
ATOM 683 O O . GLU A 1 96 ? 55.329 84.565 -6.694 1.00 39.25 365 GLU A O 1
ATOM 689 N N . TYR A 1 97 ? 55.059 84.523 -4.464 1.00 33.42 366 TYR A N 1
ATOM 690 C CA . TYR A 1 97 ? 54.716 83.107 -4.436 1.00 31.78 366 TYR A CA 1
ATOM 691 C C . TYR A 1 97 ? 53.371 82.804 -5.094 1.00 29.64 366 TYR A C 1
ATOM 692 O O . TYR A 1 97 ? 53.292 81.995 -6.023 1.00 31.39 366 TYR A O 1
ATOM 701 N N . PHE A 1 98 ? 52.316 83.462 -4.618 1.00 30.37 367 PHE A N 1
ATOM 702 C CA . PHE A 1 98 ? 50.964 83.156 -5.087 1.00 34.26 367 PHE A CA 1
ATOM 703 C C . PHE A 1 98 ? 50.783 83.559 -6.547 1.00 32.83 367 PHE A C 1
ATOM 704 O O . PHE A 1 98 ? 49.950 83.012 -7.253 1.00 35.10 367 PHE A O 1
ATOM 712 N N . ARG A 1 99 ? 51.572 84.526 -6.996 1.00 30.25 368 ARG A N 1
ATOM 713 C CA . ARG A 1 99 ? 51.604 84.899 -8.406 1.00 25.53 368 ARG A CA 1
ATOM 714 C C . ARG A 1 99 ? 52.085 83.716 -9.252 1.00 35.63 368 ARG A C 1
ATOM 715 O O . ARG A 1 99 ? 51.567 83.472 -10.344 1.00 46.84 368 ARG A O 1
ATOM 723 N N . MET A 1 100 ? 53.079 82.992 -8.743 1.00 32.91 369 MET A N 1
ATOM 724 C CA . MET A 1 100 ? 53.623 81.825 -9.433 1.00 28.19 369 MET A CA 1
ATOM 725 C C . MET A 1 100 ? 52.743 80.585 -9.267 1.00 23.12 369 MET A C 1
ATOM 726 O O . MET A 1 100 ? 52.666 79.753 -10.171 1.00 32.56 369 MET A O 1
ATOM 731 N N . LYS A 1 101 ? 52.077 80.466 -8.119 1.00 34.24 370 LYS A N 1
ATOM 732 C CA . LYS A 1 101 ? 51.168 79.345 -7.886 1.00 27.65 370 LYS A CA 1
ATOM 733 C C . LYS A 1 101 ? 49.974 79.429 -8.836 1.00 34.24 370 LYS A C 1
ATOM 734 O O . LYS A 1 101 ? 49.486 78.415 -9.333 1.00 33.68 370 LYS A O 1
ATOM 740 N N . LEU A 1 102 ? 49.511 80.647 -9.092 1.00 27.61 371 LEU A N 1
ATOM 741 C CA . LEU A 1 102 ? 48.391 80.857 -10.005 1.00 29.87 371 LEU A CA 1
ATOM 742 C C . LEU A 1 102 ? 48.733 80.426 -11.431 1.00 33.06 371 LEU A C 1
ATOM 743 O O . LEU A 1 102 ? 47.868 79.964 -12.171 1.00 30.63 371 LEU A O 1
ATOM 748 N N . GLN A 1 103 ? 49.999 80.578 -11.806 1.00 28.24 372 GLN A N 1
ATOM 749 C CA . GLN A 1 103 ? 50.448 80.252 -13.159 1.00 29.56 372 GLN A CA 1
ATOM 750 C C . GLN A 1 103 ? 50.206 78.788 -13.532 1.00 38.11 372 GLN A C 1
ATOM 751 O O . GLN A 1 103 ? 49.736 78.510 -14.634 1.00 38.37 372 GLN A O 1
ATOM 757 N N . TRP A 1 104 ? 50.544 77.853 -12.643 1.00 30.92 373 TRP A N 1
ATOM 758 C CA . TRP A 1 104 ? 50.263 76.438 -12.912 1.00 30.65 373 TRP A CA 1
ATOM 759 C C . TRP A 1 104 ? 48.829 76.052 -12.559 1.00 30.42 373 TRP A C 1
ATOM 760 O O . TRP A 1 104 ? 48.269 75.142 -13.166 1.00 33.45 373 TRP A O 1
ATOM 771 N N . LYS A 1 105 ? 48.227 76.757 -11.608 1.00 30.68 374 LYS A N 1
ATOM 772 C CA . LYS A 1 105 ? 46.896 76.391 -11.137 1.00 35.83 374 LYS A CA 1
ATOM 773 C C . LYS A 1 105 ? 45.807 76.801 -12.129 1.00 43.45 374 LYS A C 1
ATOM 774 O O . LYS A 1 105 ? 44.695 76.273 -12.092 1.00 36.74 374 LYS A O 1
ATOM 780 N N . SER A 1 106 ? 46.128 77.747 -13.007 1.00 33.19 375 SER A N 1
ATOM 781 C CA . SER A 1 106 ? 45.197 78.168 -14.047 1.00 31.31 375 SER A CA 1
ATOM 782 C C . SER A 1 106 ? 45.437 77.424 -15.368 1.00 32.80 375 SER A C 1
ATOM 783 O O . SER A 1 106 ? 44.797 77.721 -16.376 1.00 36.30 375 SER A O 1
ATOM 786 N N . VAL A 1 107 ? 46.370 76.473 -15.369 1.00 33.22 376 VAL A N 1
ATOM 787 C CA . VAL A 1 107 ? 46.610 75.642 -16.554 1.00 34.72 376 VAL A CA 1
ATOM 788 C C . VAL A 1 107 ? 45.440 74.689 -16.799 1.00 37.24 376 VAL A C 1
ATOM 789 O O . VAL A 1 107 ? 45.049 73.936 -15.907 1.00 37.71 376 VAL A O 1
ATOM 793 N N . SER A 1 108 ? 44.891 74.718 -18.010 1.00 33.36 377 SER A N 1
ATOM 794 C CA . SER A 1 108 ? 43.723 73.904 -18.337 1.00 40.25 377 SER A CA 1
ATOM 795 C C . SER A 1 108 ? 44.109 72.528 -18.873 1.00 40.75 377 SER A C 1
ATOM 796 O O . SER A 1 108 ? 45.290 72.221 -19.043 1.00 38.87 377 SER A O 1
ATOM 799 N N . GLU A 1 109 ? 43.102 71.705 -19.152 1.00 45.00 378 GLU A N 1
ATOM 800 C CA . GLU A 1 109 ? 43.338 70.359 -19.661 1.00 46.48 378 GLU A CA 1
ATOM 801 C C . GLU A 1 109 ? 43.946 70.442 -21.052 1.00 48.68 378 GLU A C 1
ATOM 802 O O . GLU A 1 109 ? 44.827 69.660 -21.404 1.00 50.85 378 GLU A O 1
ATOM 808 N N . GLU A 1 110 ? 43.478 71.412 -21.830 1.00 48.47 379 GLU A N 1
ATOM 809 C CA . GLU A 1 110 ? 43.983 71.625 -23.177 1.00 46.82 379 GLU A CA 1
ATOM 810 C C . GLU A 1 110 ? 45.443 72.073 -23.185 1.00 39.12 379 GLU A C 1
ATOM 811 O O . GLU A 1 110 ? 46.209 71.668 -24.056 1.00 42.61 379 GLU A O 1
ATOM 817 N N . GLN A 1 111 ? 45.828 72.915 -22.229 1.00 44.99 380 GLN A N 1
ATOM 818 C CA . GLN A 1 111 ? 47.219 73.352 -22.143 1.00 36.05 380 GLN A CA 1
ATOM 819 C C . GLN A 1 111 ? 48.144 72.196 -21.769 1.00 36.02 380 GLN A C 1
ATOM 820 O O . GLN A 1 111 ? 49.258 72.095 -22.280 1.00 31.83 380 GLN A O 1
ATOM 826 N N . GLU A 1 112 ? 47.680 71.332 -20.872 1.00 36.35 381 GLU A N 1
ATOM 827 C CA . GLU A 1 112 ? 48.480 70.196 -20.424 1.00 40.36 381 GLU A CA 1
ATOM 828 C C . GLU A 1 112 ? 48.737 69.221 -21.567 1.00 44.08 381 GLU A C 1
ATOM 829 O O . GLU A 1 112 ? 49.823 68.642 -21.658 1.00 44.24 381 GLU A O 1
ATOM 835 N N . LYS A 1 113 ? 47.741 69.042 -22.432 1.00 43.25 382 LYS A N 1
ATOM 836 C CA . LYS A 1 113 ? 47.882 68.170 -23.595 1.00 40.72 382 LYS A CA 1
ATOM 837 C C . LYS A 1 113 ? 49.053 68.625 -24.457 1.00 37.50 382 LYS A C 1
ATOM 838 O O . LYS A 1 113 ? 49.781 67.806 -25.022 1.00 43.28 382 LYS A O 1
ATOM 844 N N . ARG A 1 114 ? 49.221 69.942 -24.545 1.00 34.82 383 ARG A N 1
ATOM 845 C CA . ARG A 1 114 ? 50.251 70.544 -25.384 1.00 37.49 383 ARG A CA 1
ATOM 846 C C . ARG A 1 114 ? 51.522 70.946 -24.637 1.00 39.29 383 ARG A C 1
ATOM 847 O O . ARG A 1 114 ? 52.438 71.508 -25.240 1.00 33.80 383 ARG A O 1
ATOM 855 N N . ASN A 1 115 ? 51.571 70.701 -23.331 1.00 38.32 384 ASN A N 1
ATOM 856 C CA . ASN A 1 115 ? 52.810 70.910 -22.593 1.00 35.23 384 ASN A CA 1
ATOM 857 C C . ASN A 1 115 ? 53.316 69.582 -22.041 1.00 36.87 384 ASN A C 1
ATOM 858 O O . ASN A 1 115 ? 52.799 69.062 -21.060 1.00 42.25 384 ASN A O 1
ATOM 863 N N . SER A 1 116 ? 54.353 69.046 -22.672 1.00 38.35 385 SER A N 1
ATOM 864 C CA . SER A 1 116 ? 54.828 67.702 -22.347 1.00 37.69 385 SER A CA 1
ATOM 865 C C . SER A 1 116 ? 55.734 67.716 -21.125 1.00 40.23 385 SER A C 1
ATOM 866 O O . SER A 1 116 ? 55.699 66.804 -20.301 1.00 37.03 385 SER A O 1
ATOM 869 N N . ARG A 1 117 ? 56.551 68.759 -21.022 1.00 37.94 386 ARG A N 1
ATOM 870 C CA . ARG A 1 117 ? 57.444 68.927 -19.883 1.00 37.49 386 ARG A CA 1
ATOM 871 C C . ARG A 1 117 ? 56.667 69.153 -18.591 1.00 31.56 386 ARG A C 1
ATOM 872 O O . ARG A 1 117 ? 57.036 68.620 -17.547 1.00 38.02 386 ARG A O 1
ATOM 880 N N . LEU A 1 118 ? 55.594 69.938 -18.662 1.00 34.07 387 LEU A N 1
ATOM 881 C CA . LEU A 1 118 ? 54.795 70.242 -17.477 1.00 28.03 387 LEU A CA 1
ATOM 882 C C . LEU A 1 118 ? 54.083 69.012 -16.918 1.00 32.78 387 LEU A C 1
ATOM 883 O O . LEU A 1 118 ? 54.128 68.766 -15.715 1.00 29.23 387 LEU A O 1
ATOM 888 N N . ARG A 1 119 ? 53.430 68.233 -17.775 1.00 34.68 388 ARG A N 1
ATOM 889 C CA . ARG A 1 119 ? 52.668 67.096 -17.272 1.00 33.32 388 ARG A CA 1
ATOM 890 C C . ARG A 1 119 ? 53.617 65.979 -16.853 1.00 29.57 388 ARG A C 1
ATOM 891 O O . ARG A 1 119 ? 53.243 65.100 -16.073 1.00 36.36 388 ARG A O 1
ATOM 899 N N . ASP A 1 120 ? 54.847 66.025 -17.357 1.00 36.63 389 ASP A N 1
ATOM 900 C CA . ASP A 1 120 ? 55.873 65.094 -16.908 1.00 44.71 389 ASP A CA 1
ATOM 901 C C . ASP A 1 120 ? 56.278 65.430 -15.477 1.00 34.09 389 ASP A C 1
ATOM 902 O O . ASP A 1 120 ? 56.356 64.547 -14.623 1.00 36.39 389 ASP A O 1
ATOM 907 N N . TYR A 1 121 ? 56.550 66.709 -15.229 1.00 28.68 390 TYR A N 1
ATOM 908 C CA . TYR A 1 121 ? 56.852 67.190 -13.882 1.00 30.82 390 TYR A CA 1
ATOM 909 C C . TYR A 1 121 ? 55.741 66.830 -12.906 1.00 28.12 390 TYR A C 1
ATOM 910 O O . TYR A 1 121 ? 56.004 66.393 -11.791 1.00 38.93 390 TYR A O 1
ATOM 919 N N . ARG A 1 122 ? 54.498 67.008 -13.338 1.00 25.60 391 ARG A N 1
ATOM 920 C CA . ARG A 1 122 ? 53.352 66.784 -12.466 1.00 27.98 391 ARG A CA 1
ATOM 921 C C . ARG A 1 122 ? 53.215 65.319 -12.062 1.00 31.53 391 ARG A C 1
ATOM 922 O O . ARG A 1 122 ? 52.919 65.016 -10.907 1.00 33.52 391 ARG A O 1
ATOM 930 N N . SER A 1 123 ? 53.434 64.413 -13.010 1.00 32.94 392 SER A N 1
ATOM 931 C CA . SER A 1 123 ? 53.311 62.985 -12.734 1.00 30.45 392 SER A CA 1
ATOM 932 C C . SER A 1 123 ? 54.442 62.511 -11.817 1.00 35.66 392 SER A C 1
ATOM 933 O O . SER A 1 123 ? 54.247 61.639 -10.977 1.00 34.59 392 SER A O 1
ATOM 936 N N . LEU A 1 124 ? 55.626 63.093 -11.982 1.00 28.50 393 LEU A N 1
ATOM 937 C CA . LEU A 1 124 ? 56.766 62.791 -11.113 1.00 28.78 393 LEU A CA 1
ATOM 938 C C . LEU A 1 124 ? 56.516 63.293 -9.689 1.00 29.08 393 LEU A C 1
ATOM 939 O O . LEU A 1 124 ? 56.861 62.628 -8.710 1.00 27.71 393 LEU A O 1
ATOM 944 N N . ILE A 1 125 ? 55.914 64.476 -9.588 1.00 25.88 394 ILE A N 1
ATOM 945 C CA . ILE A 1 125 ? 55.561 65.066 -8.298 1.00 29.59 394 ILE A CA 1
ATOM 946 C C . ILE A 1 125 ? 54.532 64.207 -7.570 1.00 26.35 394 ILE A C 1
ATOM 947 O O . ILE A 1 125 ? 54.727 63.850 -6.415 1.00 30.94 394 ILE A O 1
ATOM 952 N N . GLU A 1 126 ? 53.446 63.869 -8.259 1.00 29.16 395 GLU A N 1
ATOM 953 C CA . GLU A 1 126 ? 52.401 63.016 -7.694 1.00 28.31 395 GLU A CA 1
ATOM 954 C C . GLU A 1 126 ? 52.970 61.677 -7.238 1.00 28.82 395 GLU A C 1
ATOM 955 O O . GLU A 1 126 ? 52.513 61.097 -6.250 1.00 40.72 395 GLU A O 1
ATOM 961 N N . LYS A 1 127 ? 53.981 61.205 -7.958 1.00 33.79 396 LYS A N 1
ATOM 962 C CA . LYS A 1 127 ? 54.621 59.939 -7.637 1.00 29.78 396 LYS A CA 1
ATOM 963 C C . LYS A 1 127 ? 55.416 60.018 -6.340 1.00 30.73 396 LYS A C 1
ATOM 964 O O . LYS A 1 127 ? 55.240 59.203 -5.443 1.00 30.00 396 LYS A O 1
ATOM 970 N N . ASP A 1 128 ? 56.271 61.027 -6.232 1.00 32.98 397 ASP A N 1
ATOM 971 C CA . ASP A 1 128 ? 57.143 61.159 -5.069 1.00 30.79 397 ASP A CA 1
ATOM 972 C C . ASP A 1 128 ? 56.375 61.580 -3.827 1.00 32.77 397 ASP A C 1
ATOM 973 O O . ASP A 1 128 ? 56.674 61.115 -2.721 1.00 35.09 397 ASP A O 1
ATOM 978 N N . VAL A 1 129 ? 55.386 62.452 -4.014 1.00 27.37 398 VAL A N 1
ATOM 979 C CA . VAL A 1 129 ? 54.585 62.939 -2.902 1.00 30.93 398 VAL A CA 1
ATOM 980 C C . VAL A 1 129 ? 53.908 61.775 -2.176 1.00 28.61 398 VAL A C 1
ATOM 981 O O . VAL A 1 129 ? 53.991 61.684 -0.948 1.00 33.56 398 VAL A O 1
ATOM 985 N N . ASN A 1 130 ? 53.263 60.880 -2.919 1.00 31.12 399 ASN A N 1
ATOM 986 C CA . ASN A 1 130 ? 52.645 59.709 -2.301 1.00 37.27 399 ASN A CA 1
ATOM 987 C C . ASN A 1 130 ? 53.661 58.822 -1.596 1.00 33.18 399 ASN A C 1
ATOM 988 O O . ASN A 1 130 ? 53.314 58.022 -0.733 1.00 31.94 399 ASN A O 1
ATOM 993 N N . ARG A 1 131 ? 54.913 58.946 -2.011 1.00 36.13 400 ARG A N 1
ATOM 994 C CA . ARG A 1 131 ? 56.006 58.151 -1.479 1.00 35.68 400 ARG A CA 1
ATOM 995 C C . ARG A 1 131 ? 56.753 58.811 -0.305 1.00 34.72 400 ARG A C 1
ATOM 996 O O . ARG A 1 131 ? 57.532 58.159 0.390 1.00 32.58 400 ARG A O 1
ATOM 1004 N N . THR A 1 132 ? 56.496 60.096 -0.073 1.00 34.87 401 THR A N 1
ATOM 1005 C CA . THR A 1 132 ? 57.257 60.874 0.912 1.00 40.56 401 THR A CA 1
ATOM 1006 C C . THR A 1 132 ? 56.734 60.840 2.356 1.00 49.95 401 THR A C 1
ATOM 1007 O O . THR A 1 132 ? 55.650 61.352 2.641 1.00 82.34 401 THR A O 1
ATOM 1011 N N . ASP A 1 133 ? 57.535 60.272 3.258 1.00 36.97 402 ASP A N 1
ATOM 1012 C CA . ASP A 1 133 ? 57.327 60.391 4.708 1.00 38.37 402 ASP A CA 1
ATOM 1013 C C . ASP A 1 133 ? 55.894 60.113 5.148 1.00 38.20 402 ASP A C 1
ATOM 1014 O O . ASP A 1 133 ? 55.266 60.945 5.797 1.00 42.68 402 ASP A O 1
ATOM 1019 N N . ARG A 1 134 ? 55.378 58.949 4.781 1.00 35.59 403 ARG A N 1
ATOM 1020 C CA . ARG A 1 134 ? 53.955 58.685 4.919 1.00 35.69 403 ARG A CA 1
ATOM 1021 C C . ARG A 1 134 ? 53.548 58.193 6.309 1.00 33.70 403 ARG A C 1
ATOM 1022 O O . ARG A 1 134 ? 52.356 58.028 6.578 1.00 56.22 403 ARG A O 1
ATOM 1030 N N . THR A 1 135 ? 54.523 57.940 7.180 1.00 37.39 404 THR A N 1
ATOM 1031 C CA . THR A 1 135 ? 54.212 57.620 8.569 1.00 34.47 404 THR A CA 1
ATOM 1032 C C . THR A 1 135 ? 54.338 58.845 9.471 1.00 42.50 404 THR A C 1
ATOM 1033 O O . THR A 1 135 ? 54.080 58.764 10.671 1.00 42.84 404 THR A O 1
ATOM 1037 N N . ASN A 1 136 ? 54.753 59.969 8.892 1.00 36.44 405 ASN A N 1
ATOM 1038 C CA . ASN A 1 136 ? 54.867 61.218 9.638 1.00 43.49 405 ASN A CA 1
ATOM 1039 C C . ASN A 1 136 ? 53.500 61.879 9.797 1.00 47.12 405 ASN A C 1
ATOM 1040 O O . ASN A 1 136 ? 52.673 61.809 8.892 1.00 44.30 405 ASN A O 1
ATOM 1045 N N . LYS A 1 137 ? 53.271 62.528 10.937 1.00 40.58 406 LYS A N 1
ATOM 1046 C CA . LYS A 1 137 ? 51.959 63.095 11.255 1.00 45.34 406 LYS A CA 1
ATOM 1047 C C . LYS A 1 137 ? 51.517 64.146 10.243 1.00 43.03 406 LYS A C 1
ATOM 1048 O O . LYS A 1 137 ? 50.325 64.345 10.014 1.00 51.65 406 LYS A O 1
ATOM 1054 N N . PHE A 1 138 ? 52.494 64.810 9.642 1.00 44.73 407 PHE A N 1
ATOM 1055 C CA . PHE A 1 138 ? 52.244 65.869 8.679 1.00 38.35 407 PHE A CA 1
ATOM 1056 C C . PHE A 1 138 ? 51.751 65.300 7.358 1.00 39.82 407 PHE A C 1
ATOM 1057 O O . PHE A 1 138 ? 50.876 65.869 6.719 1.00 42.71 407 PHE A O 1
ATOM 1065 N N . TYR A 1 139 ? 52.390 64.225 6.916 1.00 38.60 408 TYR A N 1
ATOM 1066 C CA . TYR A 1 139 ? 52.086 63.609 5.631 1.00 41.48 408 TYR A CA 1
ATOM 1067 C C . TYR A 1 139 ? 51.250 62.321 5.676 1.00 45.16 408 TYR A C 1
ATOM 1068 O O . TYR A 1 139 ? 50.986 61.717 4.633 1.00 42.58 408 TYR A O 1
ATOM 1077 N N . GLU A 1 140 ? 50.847 61.898 6.872 1.00 41.68 409 GLU A N 1
ATOM 1078 C CA . GLU A 1 140 ? 50.106 60.646 7.036 1.00 44.61 409 GLU A CA 1
ATOM 1079 C C . GLU A 1 140 ? 48.694 60.710 6.457 1.00 46.51 409 GLU A C 1
ATOM 1080 O O . GLU A 1 140 ? 47.981 61.694 6.643 1.00 48.20 409 GLU A O 1
ATOM 1086 N N . GLY A 1 141 ? 48.296 59.653 5.755 1.00 43.06 410 GLY A N 1
ATOM 1087 C CA . GLY A 1 141 ? 46.941 59.538 5.244 1.00 39.59 410 GLY A CA 1
ATOM 1088 C C . GLY A 1 141 ? 46.763 60.263 3.926 1.00 46.78 410 GLY A C 1
ATOM 1089 O O . GLY A 1 141 ? 47.457 61.241 3.655 1.00 50.40 410 GLY A O 1
ATOM 1090 N N . GLN A 1 142 ? 45.820 59.802 3.113 1.00 46.76 411 GLN A N 1
ATOM 1091 C CA . GLN A 1 142 ? 45.636 60.356 1.779 1.00 44.94 411 GLN A CA 1
ATOM 1092 C C . GLN A 1 142 ? 44.788 61.630 1.800 1.00 46.79 411 GLN A C 1
ATOM 1093 O O . GLN A 1 142 ? 44.666 62.322 0.789 1.00 53.62 411 GLN A O 1
ATOM 1099 N N . ASP A 1 143 ? 44.201 61.927 2.955 1.00 50.90 412 ASP A N 1
ATOM 1100 C CA . ASP A 1 143 ? 43.379 63.125 3.123 1.00 59.58 412 ASP A CA 1
ATOM 1101 C C . ASP A 1 143 ? 44.130 64.301 3.758 1.00 58.08 412 ASP A C 1
ATOM 1102 O O . ASP A 1 143 ? 43.542 65.349 4.020 1.00 47.61 412 ASP A O 1
ATOM 1107 N N . ASN A 1 144 ? 45.423 64.119 4.006 1.00 50.64 413 ASN A N 1
ATOM 1108 C CA . ASN A 1 144 ? 46.223 65.084 4.761 1.00 40.80 413 ASN A CA 1
ATOM 1109 C C . ASN A 1 144 ? 46.525 66.369 3.998 1.00 39.31 413 ASN A C 1
ATOM 1110 O O . ASN A 1 144 ? 47.007 66.321 2.867 1.00 37.78 413 ASN A O 1
ATOM 1115 N N . PRO A 1 145 ? 46.259 67.528 4.626 1.00 44.04 414 PRO A N 1
ATOM 1116 C CA . PRO A 1 145 ? 46.579 68.815 3.996 1.00 35.35 414 PRO A CA 1
ATOM 1117 C C . PRO A 1 145 ? 48.067 68.970 3.708 1.00 39.26 414 PRO A C 1
ATOM 1118 O O . PRO A 1 145 ? 48.447 69.715 2.803 1.00 40.29 414 PRO A O 1
ATOM 1122 N N . GLY A 1 146 ? 48.896 68.272 4.478 1.00 39.50 415 GLY A N 1
ATOM 1123 C CA . GLY A 1 146 ? 50.333 68.351 4.307 1.00 38.98 415 GLY A CA 1
ATOM 1124 C C . GLY A 1 146 ? 50.770 67.865 2.938 1.00 38.10 415 GLY A C 1
ATOM 1125 O O . GLY A 1 146 ? 51.641 68.471 2.315 1.00 32.47 415 GLY A O 1
ATOM 1126 N N . LEU A 1 147 ? 50.167 66.776 2.466 1.00 32.58 416 LEU A N 1
ATOM 1127 C CA . LEU A 1 147 ? 50.498 66.245 1.147 1.00 39.18 416 LEU A CA 1
ATOM 1128 C C . LEU A 1 147 ? 50.131 67.222 0.044 1.00 32.42 416 LEU A C 1
ATOM 1129 O O . LEU A 1 147 ? 50.825 67.324 -0.965 1.00 34.68 416 LEU A O 1
ATOM 1134 N N . ILE A 1 148 ? 49.030 67.935 0.238 1.00 31.11 417 ILE A N 1
ATOM 1135 C CA . ILE A 1 148 ? 48.592 68.918 -0.735 1.00 37.19 417 ILE A CA 1
ATOM 1136 C C . ILE A 1 148 ? 49.612 70.051 -0.777 1.00 28.36 417 ILE A C 1
ATOM 1137 O O . ILE A 1 148 ? 49.991 70.529 -1.849 1.00 30.27 417 ILE A O 1
ATOM 1142 N N . LEU A 1 149 ? 50.066 70.462 0.403 1.00 31.43 418 LEU A N 1
ATOM 1143 C CA . LEU A 1 149 ? 51.105 71.482 0.521 1.00 31.70 418 LEU A CA 1
ATOM 1144 C C . LEU A 1 149 ? 52.413 71.046 -0.137 1.00 25.34 418 LEU A C 1
ATOM 1145 O O . LEU A 1 149 ? 53.037 71.838 -0.843 1.00 26.95 418 LEU A O 1
ATOM 1150 N N . LEU A 1 150 ? 52.815 69.793 0.078 1.00 28.94 419 LEU A N 1
ATOM 1151 C CA . LEU A 1 150 ? 53.988 69.246 -0.606 1.00 30.50 419 LEU A CA 1
ATOM 1152 C C . LEU A 1 150 ? 53.826 69.411 -2.095 1.00 34.56 419 LEU A C 1
ATOM 1153 O O . LEU A 1 150 ? 54.692 69.954 -2.777 1.00 30.18 419 LEU A O 1
ATOM 1158 N N . HIS A 1 151 ? 52.691 68.926 -2.582 1.00 26.07 420 HIS A N 1
ATOM 1159 C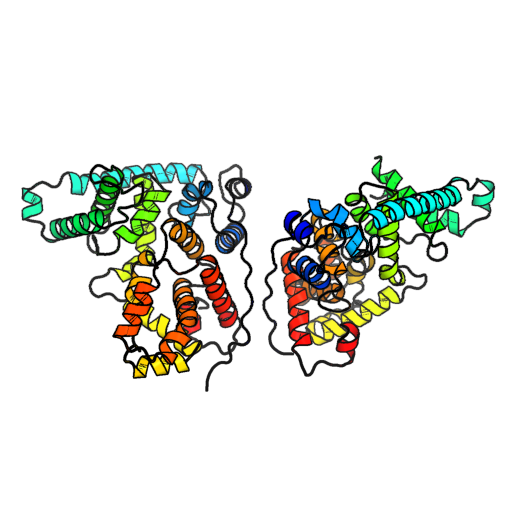 CA . HIS A 1 151 ? 52.375 68.952 -3.995 1.00 25.31 420 HIS A CA 1
ATOM 1160 C C . HIS A 1 151 ? 52.405 70.372 -4.550 1.00 26.93 420 HIS A C 1
ATOM 1161 O O . HIS A 1 151 ? 53.067 70.628 -5.565 1.00 26.09 420 HIS A O 1
ATOM 1168 N N . ASP A 1 152 ? 51.698 71.283 -3.877 1.00 24.08 421 ASP A N 1
ATOM 1169 C CA . ASP A 1 152 ? 51.555 72.660 -4.345 1.00 33.00 421 ASP A CA 1
ATOM 1170 C C . ASP A 1 152 ? 52.892 73.383 -4.423 1.00 23.93 421 ASP A C 1
ATOM 1171 O O . ASP A 1 152 ? 53.203 74.027 -5.432 1.00 30.05 421 ASP A O 1
ATOM 1176 N N . ILE A 1 153 ? 53.683 73.274 -3.358 1.00 25.34 422 ILE A N 1
ATOM 1177 C CA . ILE A 1 153 ? 54.992 73.929 -3.317 1.00 22.28 422 ILE A CA 1
ATOM 1178 C C . ILE A 1 153 ? 55.895 73.431 -4.435 1.00 22.61 422 ILE A C 1
ATOM 1179 O O . ILE A 1 153 ? 56.566 74.223 -5.098 1.00 30.92 422 ILE A O 1
ATOM 1184 N N . LEU A 1 154 ? 55.865 72.124 -4.675 1.00 23.98 423 LEU A N 1
ATOM 1185 C CA . LEU A 1 154 ? 56.697 71.499 -5.696 1.00 24.96 423 LEU A CA 1
ATOM 1186 C C . LEU A 1 154 ? 56.263 71.893 -7.110 1.00 29.89 423 LEU A C 1
ATOM 1187 O O . LEU A 1 154 ? 57.110 72.113 -7.980 1.00 27.99 423 LEU A O 1
ATOM 1192 N N . MET A 1 155 ? 54.955 72.012 -7.332 1.00 24.33 424 MET A N 1
ATOM 1193 C CA . MET A 1 155 ? 54.437 72.487 -8.615 1.00 27.72 424 MET A CA 1
ATOM 1194 C C . MET A 1 155 ? 54.849 73.936 -8.859 1.00 31.95 424 MET A C 1
ATOM 1195 O O . MET A 1 155 ? 55.205 74.318 -9.978 1.00 32.49 424 MET A O 1
ATOM 1200 N N . THR A 1 156 ? 54.783 74.746 -7.804 1.00 27.20 425 THR A N 1
ATOM 1201 C CA . THR A 1 156 ? 55.110 76.160 -7.931 1.00 19.33 425 THR A CA 1
ATOM 1202 C C . THR A 1 156 ? 56.598 76.312 -8.172 1.00 27.36 425 THR A C 1
ATOM 1203 O O . THR A 1 156 ? 57.026 77.223 -8.875 1.00 31.29 425 THR A O 1
ATOM 1207 N N . TYR A 1 157 ? 57.397 75.410 -7.616 1.00 24.46 426 TYR A N 1
ATOM 1208 C CA . TYR A 1 157 ? 58.821 75.477 -7.891 1.00 24.33 426 TYR A CA 1
ATOM 1209 C C . TYR A 1 157 ? 59.093 75.166 -9.368 1.00 24.12 426 TYR A C 1
ATOM 1210 O O . TYR A 1 157 ? 60.095 75.611 -9.930 1.00 28.31 426 TYR A O 1
ATOM 1219 N N . CYS A 1 158 ? 58.180 74.431 -10.001 1.00 24.69 427 CYS A N 1
ATOM 1220 C CA . CYS A 1 158 ? 58.281 74.156 -11.438 1.00 28.21 427 CYS A CA 1
ATOM 1221 C C . CYS A 1 158 ? 58.067 75.426 -12.248 1.00 26.84 427 CYS A C 1
ATOM 1222 O O . CYS A 1 158 ? 58.690 75.628 -13.280 1.00 32.08 427 CYS A O 1
ATOM 1225 N N . MET A 1 159 ? 57.193 76.294 -11.760 1.00 25.29 428 MET A N 1
ATOM 1226 C CA . MET A 1 159 ? 56.982 77.590 -12.395 1.00 25.22 428 MET A CA 1
ATOM 1227 C C . MET A 1 159 ? 58.181 78.502 -12.134 1.00 33.20 428 MET A C 1
ATOM 1228 O O . MET A 1 159 ? 58.615 79.253 -13.003 1.00 20.53 428 MET A O 1
ATOM 1233 N N . TYR A 1 160 ? 58.708 78.433 -10.917 1.00 29.46 429 TYR A N 1
ATOM 1234 C CA . TYR A 1 160 ? 59.874 79.227 -10.531 1.00 26.94 429 TYR A CA 1
ATOM 1235 C C . TYR A 1 160 ? 61.103 78.850 -11.351 1.00 30.46 429 TYR A C 1
ATOM 1236 O O . TYR A 1 160 ? 61.726 79.708 -11.975 1.00 30.94 429 TYR A O 1
ATOM 1245 N N . ASP A 1 161 ? 61.463 77.572 -11.326 1.00 34.99 430 ASP A N 1
ATOM 1246 C CA . ASP A 1 161 ? 62.529 77.072 -12.179 1.00 37.19 430 ASP A CA 1
ATOM 1247 C C . ASP A 1 161 ? 61.951 76.042 -13.137 1.00 35.34 430 ASP A C 1
ATOM 1248 O O . ASP A 1 161 ? 61.777 74.884 -12.766 1.00 34.10 430 ASP A O 1
ATOM 1253 N N . PHE A 1 162 ? 61.707 76.427 -14.384 1.00 33.31 431 PHE A N 1
ATOM 1254 C CA . PHE A 1 162 ? 61.057 75.492 -15.300 1.00 31.75 431 PHE A CA 1
ATOM 1255 C C . PHE A 1 162 ? 62.041 74.536 -15.951 1.00 34.88 431 PHE A C 1
ATOM 1256 O O . PHE A 1 162 ? 61.685 73.420 -16.309 1.00 37.20 431 PHE A O 1
ATOM 1264 N N . ASP A 1 163 ? 63.274 74.991 -16.129 1.00 30.63 432 ASP A N 1
ATOM 1265 C CA . ASP A 1 163 ? 64.322 74.162 -16.707 1.00 31.52 432 ASP A CA 1
ATOM 1266 C C . ASP A 1 163 ? 64.576 72.928 -15.842 1.00 27.23 432 ASP A C 1
ATOM 1267 O O . ASP A 1 163 ? 64.695 71.817 -16.357 1.00 35.19 432 ASP A O 1
ATOM 1272 N N . LEU A 1 164 ? 64.665 73.128 -14.531 1.00 32.91 433 LEU A N 1
ATOM 1273 C CA . LEU A 1 164 ? 64.856 72.014 -13.612 1.00 32.43 433 LEU A CA 1
ATOM 1274 C C . LEU A 1 164 ? 63.532 71.305 -13.334 1.00 33.12 433 LEU A C 1
ATOM 1275 O O . LEU A 1 164 ? 63.452 70.078 -13.388 1.00 31.67 433 LEU A O 1
ATOM 1280 N N . GLY A 1 165 ? 62.499 72.088 -13.025 1.00 34.81 434 GLY A N 1
ATOM 1281 C CA . GLY A 1 165 ? 61.182 71.546 -12.732 1.00 26.15 434 GLY A CA 1
ATOM 1282 C C . GLY A 1 165 ? 61.169 70.721 -11.462 1.00 32.80 434 GLY A C 1
ATOM 1283 O O . GLY A 1 165 ? 61.494 71.213 -10.376 1.00 42.23 434 GLY A O 1
ATOM 1284 N N . TYR A 1 166 ? 60.766 69.461 -11.598 1.00 35.26 435 TYR A N 1
ATOM 1285 C CA . TYR A 1 166 ? 60.916 68.508 -10.511 1.00 29.13 435 TYR A CA 1
ATOM 1286 C C . TYR A 1 166 ? 61.817 67.345 -10.923 1.00 32.01 435 TYR A C 1
ATOM 1287 O O . TYR A 1 166 ? 61.665 66.772 -12.004 1.00 30.04 435 TYR A O 1
ATOM 1296 N N . VAL A 1 167 ? 62.754 66.989 -10.053 1.00 33.87 436 VAL A N 1
ATOM 1297 C CA . VAL A 1 167 ? 63.546 65.782 -10.260 1.00 24.56 436 VAL A CA 1
ATOM 1298 C C . VAL A 1 167 ? 63.436 64.912 -9.014 1.00 26.33 436 VAL A C 1
ATOM 1299 O O . VAL A 1 167 ? 63.337 65.428 -7.900 1.00 30.37 436 VAL A O 1
ATOM 1303 N N . GLN A 1 168 ? 63.435 63.596 -9.208 1.00 32.96 437 GLN A N 1
ATOM 1304 C CA . GLN A 1 168 ? 63.236 62.651 -8.113 1.00 36.39 437 GLN A CA 1
ATOM 1305 C C . GLN A 1 168 ? 64.216 62.891 -6.977 1.00 33.39 437 GLN A C 1
ATOM 1306 O O . GLN A 1 168 ? 65.414 63.003 -7.187 1.00 32.33 437 GLN A O 1
ATOM 1312 N N . GLY A 1 169 ? 63.678 62.983 -5.769 1.00 28.69 438 GLY A N 1
ATOM 1313 C CA . GLY A 1 169 ? 64.463 63.246 -4.581 1.00 23.49 438 GLY A CA 1
ATOM 1314 C C . GLY A 1 169 ? 64.271 64.628 -3.992 1.00 28.95 438 GLY A C 1
ATOM 1315 O O . GLY A 1 169 ? 64.698 64.874 -2.863 1.00 30.47 438 GLY A O 1
ATOM 1316 N N . MET A 1 170 ? 63.630 65.529 -4.736 1.00 18.40 439 MET A N 1
ATOM 1317 C CA . MET A 1 170 ? 63.442 66.906 -4.264 1.00 22.95 439 MET A CA 1
ATOM 1318 C C . MET A 1 170 ? 62.357 67.050 -3.192 1.00 23.70 439 MET A C 1
ATOM 1319 O O . MET A 1 170 ? 62.405 67.968 -2.374 1.00 33.59 439 MET A O 1
ATOM 1324 N N . SER A 1 171 ? 61.404 66.124 -3.164 1.00 19.53 440 SER A N 1
ATOM 1325 C CA . SER A 1 171 ? 60.355 66.140 -2.143 1.00 25.79 440 SER A CA 1
ATOM 1326 C C . SER A 1 171 ? 60.947 65.720 -0.796 1.00 26.90 440 SER A C 1
ATOM 1327 O O . SER A 1 171 ? 60.488 66.156 0.252 1.00 31.24 440 SER A O 1
ATOM 1330 N N . ASP A 1 172 ? 61.985 64.885 -0.840 1.00 31.96 441 ASP A N 1
ATOM 1331 C CA . ASP A 1 172 ? 62.723 64.459 0.358 1.00 26.64 441 ASP A CA 1
ATOM 1332 C C . ASP A 1 172 ? 63.475 65.633 0.968 1.00 30.52 441 ASP A C 1
ATOM 1333 O O . ASP A 1 172 ? 63.686 65.694 2.186 1.00 30.39 441 ASP A O 1
ATOM 1338 N N . LEU A 1 173 ? 63.856 66.580 0.118 1.00 27.36 442 LEU A N 1
ATOM 1339 C CA . LEU A 1 173 ? 64.510 67.787 0.593 1.00 25.75 442 LEU A CA 1
ATOM 1340 C C . LEU A 1 173 ? 63.497 68.792 1.141 1.00 28.91 442 LEU A C 1
ATOM 1341 O O . LEU A 1 173 ? 63.793 69.503 2.095 1.00 32.30 442 LEU A O 1
ATOM 1346 N N . LEU A 1 174 ? 62.300 68.827 0.559 1.00 29.30 443 LEU A N 1
ATOM 1347 C CA . LEU A 1 174 ? 61.287 69.801 0.952 1.00 27.54 443 LEU A CA 1
ATOM 1348 C C . LEU A 1 174 ? 60.571 69.430 2.247 1.00 25.69 443 LEU A C 1
ATOM 1349 O O . LEU A 1 174 ? 60.322 70.294 3.088 1.00 30.33 443 LEU A O 1
ATOM 1354 N N . SER A 1 175 ? 60.248 68.147 2.403 1.00 24.48 444 SER A N 1
ATOM 1355 C CA . SER A 1 175 ? 59.390 67.706 3.503 1.00 24.05 444 SER A CA 1
ATOM 1356 C C . SER A 1 175 ? 59.857 68.141 4.906 1.00 24.23 444 SER A C 1
ATOM 1357 O O . SER A 1 175 ? 59.013 68.501 5.728 1.00 29.98 444 SER A O 1
ATOM 1360 N N . PRO A 1 176 ? 61.177 68.090 5.205 1.00 27.27 445 PRO A N 1
ATOM 1361 C CA . PRO A 1 176 ? 61.558 68.575 6.535 1.00 28.08 445 PRO A CA 1
ATOM 1362 C C . PRO A 1 176 ? 61.447 70.100 6.646 1.00 23.45 445 PRO A C 1
ATOM 1363 O O . PRO A 1 176 ? 61.162 70.627 7.719 1.00 24.65 445 PRO A O 1
ATOM 1367 N N . VAL A 1 177 ? 61.654 70.793 5.531 1.00 24.98 446 VAL A N 1
ATOM 1368 C CA . VAL A 1 177 ? 61.532 72.244 5.488 1.00 24.65 446 VAL A CA 1
ATOM 1369 C C . VAL A 1 177 ? 60.074 72.667 5.630 1.00 24.50 446 VAL A C 1
ATOM 1370 O O . VAL A 1 177 ? 59.758 73.632 6.335 1.00 29.71 446 VAL A O 1
ATOM 1374 N N . LEU A 1 178 ? 59.184 71.918 4.988 1.00 25.72 447 LEU A N 1
ATOM 1375 C CA . LEU A 1 178 ? 57.763 72.188 5.120 1.00 25.94 447 LEU A CA 1
ATOM 1376 C C . LEU A 1 178 ? 57.253 71.847 6.523 1.00 35.85 447 LEU A C 1
ATOM 1377 O O . LEU A 1 178 ? 56.388 72.538 7.058 1.00 34.40 447 LEU A O 1
ATOM 1382 N N . TYR A 1 179 ? 57.793 70.785 7.112 1.00 29.18 448 TYR A N 1
ATOM 1383 C CA . TYR A 1 179 ? 57.412 70.369 8.460 1.00 27.47 448 TYR A CA 1
ATOM 1384 C C . TYR A 1 179 ? 57.725 71.459 9.485 1.00 32.35 448 TYR A C 1
ATOM 1385 O O . TYR A 1 179 ? 56.918 71.760 10.366 1.00 38.30 448 TYR A O 1
ATOM 1394 N N . VAL A 1 180 ? 58.907 72.048 9.350 1.00 31.47 449 VAL A N 1
ATOM 1395 C CA . VAL A 1 180 ? 59.390 73.056 10.277 1.00 25.52 449 VAL A CA 1
ATOM 1396 C C . VAL A 1 180 ? 58.686 74.402 10.092 1.00 30.12 449 VAL A C 1
ATOM 1397 O O . VAL A 1 180 ? 58.242 75.016 11.057 1.00 34.91 449 VAL A O 1
ATOM 1401 N N . MET A 1 181 ? 58.579 74.858 8.849 1.00 27.23 450 MET A N 1
ATOM 1402 C CA . MET A 1 181 ? 57.952 76.147 8.556 1.00 35.44 450 MET A CA 1
ATOM 1403 C C . MET A 1 181 ? 56.431 76.147 8.734 1.00 37.50 450 MET A C 1
ATOM 1404 O O . MET A 1 181 ? 55.861 77.138 9.201 1.00 37.42 450 MET A O 1
ATOM 1409 N N . GLU A 1 182 ? 55.781 75.063 8.312 1.00 40.24 451 GLU A N 1
ATOM 1410 C CA . GLU A 1 182 ? 54.324 74.898 8.401 1.00 44.32 451 GLU A CA 1
ATOM 1411 C C . GLU A 1 182 ? 53.533 75.894 7.541 1.00 44.93 451 GLU A C 1
ATOM 1412 O O . GLU A 1 182 ? 52.329 75.735 7.347 1.00 53.13 451 GLU A O 1
ATOM 1418 N N . ASN A 1 183 ? 54.210 76.923 7.043 1.00 47.01 452 ASN A N 1
ATOM 1419 C CA . ASN A 1 183 ? 53.595 77.899 6.154 1.00 31.21 452 ASN A CA 1
ATOM 1420 C C . ASN A 1 183 ? 53.975 77.623 4.712 1.00 36.43 452 ASN A C 1
ATOM 1421 O O . ASN A 1 183 ? 55.129 77.317 4.429 1.00 35.61 452 ASN A O 1
ATOM 1426 N N . GLU A 1 184 ? 53.010 77.742 3.807 1.00 35.31 453 GLU A N 1
ATOM 1427 C CA . GLU A 1 184 ? 53.240 77.443 2.399 1.00 24.79 453 GLU A CA 1
ATOM 1428 C C . GLU A 1 184 ? 54.258 78.408 1.778 1.00 34.22 453 GLU A C 1
ATOM 1429 O O . GLU A 1 184 ? 55.178 77.983 1.080 1.00 32.94 453 GLU A O 1
ATOM 1435 N N . VAL A 1 185 ? 54.105 79.700 2.047 1.00 30.68 454 VAL A N 1
ATOM 1436 C CA . VAL A 1 185 ? 55.012 80.706 1.495 1.00 32.80 454 VAL A CA 1
ATOM 1437 C C . VAL A 1 185 ? 56.435 80.554 2.034 1.00 33.66 454 VAL A C 1
ATOM 1438 O O . VAL A 1 185 ? 57.408 80.552 1.276 1.00 28.38 454 VAL A O 1
ATOM 1442 N N . ASP A 1 186 ? 56.546 80.439 3.353 1.00 33.43 455 ASP A N 1
ATOM 1443 C CA . ASP A 1 186 ? 57.836 80.309 4.021 1.00 29.27 455 ASP A CA 1
ATOM 1444 C C . ASP A 1 186 ? 58.569 79.037 3.601 1.00 31.95 455 ASP A C 1
ATOM 1445 O O . ASP A 1 186 ? 59.775 79.064 3.354 1.00 28.02 455 ASP A O 1
ATOM 1450 N N . ALA A 1 187 ? 57.839 77.927 3.518 1.00 26.54 456 ALA A N 1
ATOM 1451 C CA . ALA A 1 187 ? 58.428 76.646 3.132 1.00 36.64 456 ALA A CA 1
ATOM 1452 C C . ALA A 1 187 ? 58.979 76.683 1.712 1.00 29.44 456 ALA A C 1
ATOM 1453 O O . ALA A 1 187 ? 60.023 76.092 1.435 1.00 30.24 456 ALA A O 1
ATOM 1455 N N . PHE A 1 188 ? 58.274 77.360 0.811 1.00 27.93 457 PHE A N 1
ATOM 1456 C CA . PHE A 1 188 ? 58.741 77.465 -0.567 1.00 27.53 457 PHE A CA 1
ATOM 1457 C C . PHE A 1 188 ? 60.061 78.215 -0.677 1.00 24.81 457 PHE A C 1
ATOM 1458 O O . PHE A 1 188 ? 61.007 77.733 -1.288 1.00 25.99 457 PHE A O 1
ATOM 1466 N N . TRP A 1 189 ? 60.125 79.408 -0.107 1.00 25.91 458 TRP A N 1
ATOM 1467 C CA . TRP A 1 189 ? 61.298 80.240 -0.307 1.00 31.85 458 TRP A CA 1
ATOM 1468 C C . TRP A 1 189 ? 62.516 79.697 0.441 1.00 26.55 458 TRP A C 1
ATOM 1469 O O . TRP A 1 189 ? 63.658 79.918 0.030 1.00 32.75 458 TRP A O 1
ATOM 1480 N N . CYS A 1 190 ? 62.276 78.994 1.543 1.00 30.17 459 CYS A N 1
ATOM 1481 C CA . CYS A 1 190 ? 63.350 78.262 2.203 1.00 25.67 459 CYS A CA 1
ATOM 1482 C C . CYS A 1 190 ? 63.810 77.095 1.330 1.00 28.14 459 CYS A C 1
ATOM 1483 O O . CYS A 1 190 ? 65.006 76.866 1.176 1.00 28.08 459 CYS A O 1
ATOM 1486 N N . PHE A 1 191 ? 62.853 76.383 0.740 1.00 23.66 460 PHE A N 1
ATOM 1487 C CA . PHE A 1 191 ? 63.150 75.278 -0.167 1.00 23.17 460 PHE A CA 1
ATOM 1488 C C . PHE A 1 191 ? 63.867 75.798 -1.406 1.00 23.01 460 PHE A C 1
ATOM 1489 O O . PHE A 1 191 ? 64.758 75.142 -1.949 1.00 31.96 460 PHE A O 1
ATOM 1497 N N . ALA A 1 192 ? 63.461 76.990 -1.844 1.00 23.81 461 ALA A N 1
ATOM 1498 C CA . ALA A 1 192 ? 64.033 77.642 -3.026 1.00 26.48 461 ALA A CA 1
ATOM 1499 C C . ALA A 1 192 ? 65.510 77.974 -2.833 1.00 30.01 461 ALA A C 1
ATOM 1500 O O . ALA A 1 192 ? 66.316 77.779 -3.738 1.00 28.11 461 ALA A O 1
ATOM 1502 N N . SER A 1 193 ? 65.863 78.477 -1.655 1.00 32.00 462 SER A N 1
ATOM 1503 C CA . SER A 1 193 ? 67.260 78.779 -1.371 1.00 36.33 462 SER A CA 1
ATOM 1504 C C . SER A 1 193 ? 68.046 77.493 -1.136 1.00 35.47 462 SER A C 1
ATOM 1505 O O . SER A 1 193 ? 69.209 77.393 -1.508 1.00 36.13 462 SER A O 1
ATOM 1508 N N . TYR A 1 194 ? 67.397 76.510 -0.523 1.00 28.10 463 TYR A N 1
ATOM 1509 C CA . TYR A 1 194 ? 67.982 75.186 -0.341 1.00 27.34 463 TYR A CA 1
ATOM 1510 C C . TYR A 1 194 ? 68.267 74.538 -1.702 1.00 33.84 463 TYR A C 1
ATOM 1511 O O . TYR A 1 194 ? 69.294 73.895 -1.878 1.00 41.57 463 TYR A O 1
ATOM 1520 N N . MET A 1 195 ? 67.368 74.712 -2.669 1.00 24.82 464 MET A N 1
ATOM 1521 C CA . MET A 1 195 ? 67.591 74.152 -4.003 1.00 29.03 464 MET A CA 1
ATOM 1522 C C . MET A 1 195 ? 68.724 74.823 -4.767 1.00 36.02 464 MET A C 1
ATOM 1523 O O . MET A 1 195 ? 69.292 74.228 -5.682 1.00 38.47 464 MET A O 1
ATOM 1528 N N . ASP A 1 196 ? 69.045 76.058 -4.403 1.00 33.58 465 ASP A N 1
ATOM 1529 C CA . ASP A 1 196 ? 70.119 76.779 -5.070 1.00 37.09 465 ASP A CA 1
ATOM 1530 C C . ASP A 1 196 ? 71.452 76.083 -4.823 1.00 39.14 465 ASP A C 1
ATOM 1531 O O . ASP A 1 196 ? 72.263 75.945 -5.735 1.00 42.06 465 ASP A O 1
ATOM 1536 N N . GLN A 1 197 ? 71.664 75.627 -3.592 1.00 33.96 466 GLN A N 1
ATOM 1537 C CA . GLN A 1 197 ? 72.894 74.919 -3.246 1.00 45.75 466 GLN A CA 1
ATOM 1538 C C . GLN A 1 197 ? 72.855 73.457 -3.689 1.00 39.15 466 GLN A C 1
ATOM 1539 O O . GLN A 1 197 ? 73.895 72.840 -3.911 1.00 44.72 466 GLN A O 1
ATOM 1545 N N . MET A 1 198 ? 71.649 72.909 -3.811 1.00 40.87 467 MET A N 1
ATOM 1546 C CA . MET A 1 198 ? 71.461 71.495 -4.133 1.00 35.01 467 MET A CA 1
ATOM 1547 C C . MET A 1 198 ? 71.234 71.257 -5.622 1.00 34.61 467 MET A C 1
ATOM 1548 O O . MET A 1 198 ? 71.006 70.124 -6.048 1.00 31.14 467 MET A O 1
ATOM 1553 N N . HIS A 1 199 ? 71.300 72.329 -6.404 1.00 35.49 468 HIS A N 1
ATOM 1554 C CA . HIS A 1 199 ? 70.825 72.317 -7.785 1.00 34.86 468 HIS A CA 1
ATOM 1555 C C . HIS A 1 199 ? 71.496 71.299 -8.707 1.00 33.53 468 HIS A C 1
ATOM 1556 O O . HIS A 1 199 ? 70.815 70.577 -9.432 1.00 35.44 468 HIS A O 1
ATOM 1563 N N . GLN A 1 200 ? 72.823 71.241 -8.684 1.00 35.34 469 GLN A N 1
ATOM 1564 C CA . GLN A 1 200 ? 73.553 70.404 -9.631 1.00 43.42 469 GLN A CA 1
ATOM 1565 C C . GLN A 1 200 ? 73.364 68.910 -9.365 1.00 32.52 469 GLN A C 1
ATOM 1566 O O . GLN A 1 200 ? 73.742 68.081 -10.192 1.00 40.72 469 GLN A O 1
ATOM 1572 N N . ASN A 1 201 ? 72.764 68.568 -8.229 1.00 29.88 470 ASN A N 1
ATOM 1573 C CA . ASN A 1 201 ? 72.421 67.178 -7.948 1.00 33.74 470 ASN A CA 1
ATOM 1574 C C . ASN A 1 201 ? 71.357 66.659 -8.909 1.00 32.47 470 ASN A C 1
ATOM 1575 O O . ASN A 1 201 ? 71.390 65.503 -9.329 1.00 35.02 470 ASN A O 1
ATOM 1580 N N . PHE A 1 202 ? 70.390 67.514 -9.218 1.00 36.48 471 PHE A N 1
ATOM 1581 C CA . PHE A 1 202 ? 69.235 67.121 -10.013 1.00 33.31 471 PHE A CA 1
ATOM 1582 C C . PHE A 1 202 ? 69.270 67.529 -11.492 1.00 36.10 471 PHE A C 1
ATOM 1583 O O . PHE A 1 202 ? 68.313 67.286 -12.223 1.00 35.33 471 PHE A O 1
ATOM 1591 N N . GLU A 1 203 ? 70.353 68.167 -11.925 1.00 37.80 472 GLU A N 1
ATOM 1592 C CA . GLU A 1 203 ? 70.484 68.592 -13.321 1.00 45.40 472 GLU A CA 1
ATOM 1593 C C . GLU A 1 203 ? 70.591 67.408 -14.291 1.00 48.93 472 GLU A C 1
ATOM 1594 O O . GLU A 1 203 ? 71.043 66.329 -13.909 1.00 53.92 472 GLU A O 1
ATOM 1600 N N . GLU A 1 204 ? 70.164 67.634 -15.536 1.00 56.46 473 GLU A N 1
ATOM 1601 C CA . GLU A 1 204 ? 69.996 66.592 -16.559 1.00 64.83 473 GLU A CA 1
ATOM 1602 C C . GLU A 1 204 ? 71.189 65.658 -16.650 1.00 65.27 473 GLU A C 1
ATOM 1603 O O . GLU A 1 204 ? 71.103 64.484 -16.284 1.00 63.08 473 GLU A O 1
ATOM 1609 N N . GLN A 1 205 ? 72.309 66.190 -17.122 1.00 73.55 474 GLN A N 1
ATOM 1610 C CA . GLN A 1 205 ? 73.549 65.449 -17.047 1.00 83.75 474 GLN A CA 1
ATOM 1611 C C . GLN A 1 205 ? 74.118 65.897 -15.726 1.00 84.66 474 GLN A C 1
ATOM 1612 O O . GLN A 1 205 ? 74.562 67.038 -15.597 1.00 92.10 474 GLN A O 1
ATOM 1618 N N . MET A 1 206 ? 74.127 65.015 -14.735 1.00 71.14 475 MET A N 1
ATOM 1619 C CA . MET A 1 206 ? 74.365 65.516 -13.397 1.00 68.57 475 MET A CA 1
ATOM 1620 C C . MET A 1 206 ? 75.833 65.483 -13.023 1.00 68.10 475 MET A C 1
ATOM 1621 O O . MET A 1 206 ? 76.416 64.445 -12.706 1.00 63.46 475 MET A O 1
ATOM 1626 N N . GLN A 1 207 ? 76.398 66.683 -13.052 1.00 68.09 476 GLN A N 1
ATOM 1627 C CA . GLN A 1 207 ? 77.705 66.978 -12.512 1.00 58.71 476 GLN A CA 1
ATOM 1628 C C . GLN A 1 207 ? 77.415 67.496 -11.122 1.00 54.51 476 GLN A C 1
ATOM 1629 O O . GLN A 1 207 ? 76.413 68.173 -10.907 1.00 64.24 476 GLN A O 1
ATOM 1635 N N . GLY A 1 208 ? 78.276 67.172 -10.175 1.00 56.76 477 GLY A N 1
ATOM 1636 C CA . GLY A 1 208 ? 78.050 67.574 -8.805 1.00 60.54 477 GLY A CA 1
ATOM 1637 C C . GLY A 1 208 ? 77.542 66.384 -8.023 1.00 42.72 477 GLY A C 1
ATOM 1638 O O . GLY A 1 208 ? 77.669 66.344 -6.807 1.00 61.31 477 GLY A O 1
ATOM 1639 N N . MET A 1 209 ? 76.929 65.424 -8.708 1.00 33.42 478 MET A N 1
ATOM 1640 C CA . MET A 1 209 ? 76.801 64.098 -8.127 1.00 33.34 478 MET A CA 1
ATOM 1641 C C . MET A 1 209 ? 78.116 63.401 -8.438 1.00 34.75 478 MET A C 1
ATOM 1642 O O . MET A 1 209 ? 78.716 62.761 -7.574 1.00 37.91 478 MET A O 1
ATOM 1647 N N . LYS A 1 210 ? 78.578 63.575 -9.675 1.00 34.29 479 LYS A N 1
ATOM 1648 C CA . LYS A 1 210 ? 79.844 63.006 -10.115 1.00 35.59 479 LYS A CA 1
ATOM 1649 C C . LYS A 1 210 ? 81.008 63.739 -9.461 1.00 34.55 479 LYS A C 1
ATOM 1650 O O . LYS A 1 210 ? 81.989 63.125 -9.055 1.00 34.22 479 LYS A O 1
ATOM 1656 N N . THR A 1 211 ? 80.892 65.061 -9.364 1.00 35.59 480 THR A N 1
ATOM 1657 C CA . THR A 1 211 ? 81.895 65.885 -8.683 1.00 32.74 480 THR A CA 1
ATOM 1658 C C . THR A 1 211 ? 82.005 65.535 -7.189 1.00 31.79 480 THR A C 1
ATOM 1659 O O . THR A 1 211 ? 83.106 65.448 -6.653 1.00 34.68 480 THR A O 1
ATOM 1663 N N . GLN A 1 212 ? 80.872 65.329 -6.520 1.00 27.73 481 GLN A N 1
ATOM 1664 C CA . GLN A 1 212 ? 80.879 64.953 -5.103 1.00 30.74 481 GLN A CA 1
ATOM 1665 C C . GLN A 1 212 ? 81.473 63.566 -4.877 1.00 32.16 481 GLN A C 1
ATOM 1666 O O . GLN A 1 212 ? 82.172 63.342 -3.888 1.00 27.29 481 GLN A O 1
ATOM 1672 N N . LEU A 1 213 ? 81.186 62.633 -5.778 1.00 24.36 482 LEU A N 1
ATOM 1673 C CA . LEU A 1 213 ? 81.750 61.286 -5.686 1.00 28.43 482 LEU A CA 1
ATOM 1674 C C . LEU A 1 213 ? 83.259 61.287 -5.906 1.00 36.38 482 LEU A C 1
ATOM 1675 O O . LEU A 1 213 ? 83.989 60.517 -5.280 1.00 28.52 482 LEU A O 1
ATOM 1680 N N . ILE A 1 214 ? 83.711 62.162 -6.797 1.00 30.53 483 ILE A N 1
ATOM 1681 C CA . ILE A 1 214 ? 85.129 62.333 -7.065 1.00 31.60 483 ILE A CA 1
ATOM 1682 C C . ILE A 1 214 ? 85.804 62.978 -5.864 1.00 32.50 483 ILE A C 1
ATOM 1683 O O . ILE A 1 214 ? 86.876 62.548 -5.434 1.00 31.40 483 ILE A O 1
ATOM 1688 N N . GLN A 1 215 ? 85.178 64.023 -5.337 1.00 27.41 484 GLN A N 1
ATOM 1689 C CA . GLN A 1 215 ? 85.656 64.684 -4.130 1.00 29.67 484 GLN A CA 1
ATOM 1690 C C . GLN A 1 215 ? 85.680 63.748 -2.927 1.00 28.61 484 GLN A C 1
ATOM 1691 O O . GLN A 1 215 ? 86.582 63.805 -2.095 1.00 28.94 484 GLN A O 1
ATOM 1697 N N . LEU A 1 216 ? 84.671 62.889 -2.843 1.00 27.46 485 LEU A N 1
ATOM 1698 C CA . LEU A 1 216 ? 84.536 61.988 -1.711 1.00 25.44 485 LEU A CA 1
ATOM 1699 C C . LEU A 1 216 ? 85.631 60.942 -1.709 1.00 35.98 485 LEU A C 1
ATOM 1700 O O . LEU A 1 216 ? 86.219 60.670 -0.667 1.00 30.57 485 LEU A O 1
ATOM 1705 N N . SER A 1 217 ? 85.909 60.367 -2.874 1.00 30.35 486 SER A N 1
ATOM 1706 C CA . SER A 1 217 ? 86.982 59.391 -2.993 1.00 30.38 486 SER A CA 1
ATOM 1707 C C . SER A 1 217 ? 88.342 60.014 -2.707 1.00 35.92 486 SER A C 1
ATOM 1708 O O . SER A 1 217 ? 89.237 59.346 -2.190 1.00 36.44 486 SER A O 1
ATOM 1711 N N . THR A 1 218 ? 88.502 61.281 -3.080 1.00 33.88 487 THR A N 1
ATOM 1712 C CA . THR A 1 218 ? 89.728 62.014 -2.791 1.00 32.31 487 THR A CA 1
ATOM 1713 C C . THR A 1 218 ? 89.949 62.111 -1.286 1.00 31.88 487 THR A C 1
ATOM 1714 O O . THR A 1 218 ? 91.071 61.959 -0.808 1.00 33.70 487 THR A O 1
ATOM 1718 N N . LEU A 1 219 ? 88.873 62.350 -0.543 1.00 33.41 488 LEU A N 1
ATOM 1719 C CA . LEU A 1 219 ? 88.952 62.419 0.913 1.00 30.19 488 LEU A CA 1
ATOM 1720 C C . LEU A 1 219 ? 89.358 61.082 1.519 1.00 35.37 488 LEU A C 1
ATOM 1721 O O . LEU A 1 219 ? 90.191 61.027 2.423 1.00 34.78 488 LEU A O 1
ATOM 1726 N N . LEU A 1 220 ? 88.760 60.009 1.014 1.00 36.16 489 LEU A N 1
ATOM 1727 C CA . LEU A 1 220 ? 89.006 58.665 1.529 1.00 38.90 489 LEU A CA 1
ATOM 1728 C C . LEU A 1 220 ? 90.417 58.173 1.256 1.00 28.15 489 LEU A C 1
ATOM 1729 O O . LEU A 1 220 ? 91.007 57.485 2.090 1.00 32.59 489 LEU A O 1
ATOM 1734 N N . ARG A 1 221 ? 90.952 58.514 0.089 1.00 34.48 490 ARG A N 1
ATOM 1735 C CA . ARG A 1 221 ? 92.300 58.096 -0.271 1.00 36.46 490 ARG A CA 1
ATOM 1736 C C . ARG A 1 221 ? 93.300 58.708 0.707 1.00 38.46 490 ARG A C 1
ATOM 1737 O O . ARG A 1 221 ? 94.362 58.139 0.962 1.00 45.04 490 ARG A O 1
ATOM 1745 N N . LEU A 1 222 ? 92.944 59.870 1.250 1.00 33.15 491 LEU A N 1
ATOM 1746 C CA . LEU A 1 222 ? 93.765 60.538 2.249 1.00 36.68 491 LEU A CA 1
ATOM 1747 C C . LEU A 1 222 ? 93.615 59.889 3.622 1.00 38.61 491 LEU A C 1
ATOM 1748 O O . LEU A 1 222 ? 94.590 59.755 4.361 1.00 44.06 491 LEU A O 1
ATOM 1753 N N . LEU A 1 223 ? 92.394 59.483 3.960 1.00 35.31 492 LEU A N 1
ATOM 1754 C CA . LEU A 1 223 ? 92.131 58.911 5.277 1.00 43.21 492 LEU A CA 1
ATOM 1755 C C . LEU A 1 223 ? 92.670 57.492 5.403 1.00 39.09 492 LEU A C 1
ATOM 1756 O O . LEU A 1 223 ? 93.614 57.246 6.153 1.00 58.62 492 LEU A O 1
ATOM 1761 N N . ASP A 1 224 ? 92.068 56.555 4.682 1.00 44.64 493 ASP A N 1
ATOM 1762 C CA . ASP A 1 224 ? 92.634 55.219 4.585 1.00 48.70 493 ASP A CA 1
ATOM 1763 C C . ASP A 1 224 ? 92.755 54.858 3.112 1.00 40.30 493 ASP A C 1
ATOM 1764 O O . ASP A 1 224 ? 91.755 54.588 2.449 1.00 40.37 493 ASP A O 1
ATOM 1769 N N . SER A 1 225 ? 93.986 54.818 2.615 1.00 40.31 494 SER A N 1
ATOM 1770 C CA . SER A 1 225 ? 94.223 54.516 1.210 1.00 37.96 494 SER A CA 1
ATOM 1771 C C . SER A 1 225 ? 94.196 53.007 0.999 1.00 34.13 494 SER A C 1
ATOM 1772 O O . SER A 1 225 ? 94.026 52.533 -0.126 1.00 35.28 494 SER A O 1
ATOM 1775 N N . GLY A 1 226 ? 94.378 52.257 2.084 1.00 32.13 495 GLY A N 1
ATOM 1776 C CA . GLY A 1 226 ? 94.290 50.810 2.028 1.00 33.11 495 GLY A CA 1
ATOM 1777 C C . GLY A 1 226 ? 92.860 50.393 1.716 1.00 37.87 495 GLY A C 1
ATOM 1778 O O . GLY A 1 226 ? 92.630 49.499 0.897 1.00 31.37 495 GLY A O 1
ATOM 1779 N N . PHE A 1 227 ? 91.903 51.055 2.365 1.00 34.93 496 PHE A N 1
ATOM 1780 C CA . PHE A 1 227 ? 90.479 50.792 2.173 1.00 34.10 496 PHE A CA 1
ATOM 1781 C C . PHE A 1 227 ? 90.058 51.169 0.749 1.00 37.09 496 PHE A C 1
ATOM 1782 O O . PHE A 1 227 ? 89.223 50.508 0.137 1.00 34.55 496 PHE A O 1
ATOM 1790 N N . CYS A 1 228 ? 90.649 52.234 0.220 1.00 32.03 497 CYS A N 1
ATOM 1791 C CA . CYS A 1 228 ? 90.370 52.668 -1.147 1.00 32.59 497 CYS A CA 1
ATOM 1792 C C . CYS A 1 228 ? 90.918 51.675 -2.167 1.00 35.84 497 CYS A C 1
ATOM 1793 O O . CYS A 1 228 ? 90.276 51.399 -3.183 1.00 34.28 497 CYS A O 1
ATOM 1796 N N . SER A 1 229 ? 92.098 51.129 -1.882 1.00 30.98 498 SER A N 1
ATOM 1797 C CA . SER A 1 229 ? 92.692 50.107 -2.736 1.00 38.19 498 SER A CA 1
ATOM 1798 C C . SER A 1 229 ? 91.810 48.874 -2.707 1.00 34.77 498 SER A C 1
ATOM 1799 O O . SER A 1 229 ? 91.618 48.205 -3.725 1.00 34.48 498 SER A O 1
ATOM 1802 N N . TYR A 1 230 ? 91.247 48.596 -1.537 1.00 28.99 499 TYR A N 1
ATOM 1803 C CA . TYR A 1 230 ? 90.332 47.475 -1.391 1.00 36.58 499 TYR A CA 1
ATOM 1804 C C . TYR A 1 230 ? 89.105 47.651 -2.279 1.00 34.79 499 TYR A C 1
ATOM 1805 O O . TYR A 1 230 ? 88.717 46.726 -2.996 1.00 37.52 499 TYR A O 1
ATOM 1814 N N . LEU A 1 231 ? 88.500 48.836 -2.221 1.00 35.19 500 LEU A N 1
ATOM 1815 C CA . LEU A 1 231 ? 87.301 49.127 -3.001 1.00 37.44 500 LEU A CA 1
ATOM 1816 C C . LEU A 1 231 ? 87.574 49.070 -4.501 1.00 35.45 500 LEU A C 1
ATOM 1817 O O . LEU A 1 231 ? 86.693 48.712 -5.282 1.00 39.61 500 LEU A O 1
ATOM 1822 N N . GLU A 1 232 ? 88.786 49.436 -4.908 1.00 38.79 501 GLU A N 1
ATOM 1823 C CA . GLU A 1 232 ? 89.142 49.386 -6.321 1.00 36.93 501 GLU A CA 1
ATOM 1824 C C . GLU A 1 232 ? 89.245 47.942 -6.793 1.00 36.71 501 GLU A C 1
ATOM 1825 O O . GLU A 1 232 ? 88.889 47.618 -7.927 1.00 35.87 501 GLU A O 1
ATOM 1831 N N . SER A 1 233 ? 89.721 47.079 -5.898 1.00 35.46 502 SER A N 1
ATOM 1832 C CA . SER A 1 233 ? 89.797 45.646 -6.154 1.00 34.79 502 SER A CA 1
ATOM 1833 C C . SER A 1 233 ? 88.400 45.046 -6.242 1.00 38.71 502 SER A C 1
ATOM 1834 O O . SER A 1 233 ? 88.167 44.087 -6.977 1.00 44.85 502 SER A O 1
ATOM 1837 N N . GLN A 1 234 ? 87.476 45.620 -5.479 1.00 41.73 503 GLN A N 1
ATOM 1838 C CA . GLN A 1 234 ? 86.086 45.178 -5.472 1.00 43.48 503 GLN A CA 1
ATOM 1839 C C . GLN A 1 234 ? 85.229 45.952 -6.471 1.00 40.74 503 GLN A C 1
ATOM 1840 O O . GLN A 1 234 ? 84.002 45.821 -6.478 1.00 48.27 503 GLN A O 1
ATOM 1846 N N . ASP A 1 235 ? 85.887 46.775 -7.287 1.00 45.68 504 ASP A N 1
ATOM 1847 C CA . ASP A 1 235 ? 85.238 47.554 -8.343 1.00 59.48 504 ASP A CA 1
ATOM 1848 C C . ASP A 1 235 ? 84.254 48.565 -7.766 1.00 56.84 504 ASP A C 1
ATOM 1849 O O . ASP A 1 235 ? 83.350 49.041 -8.451 1.00 51.21 504 ASP A O 1
ATOM 1854 N N . SER A 1 236 ? 84.436 48.855 -6.484 1.00 57.94 505 SER A N 1
ATOM 1855 C CA . SER A 1 236 ? 83.667 49.858 -5.763 1.00 43.83 505 SER A CA 1
ATOM 1856 C C . SER A 1 236 ? 84.380 51.215 -5.748 1.00 41.11 505 SER A C 1
ATOM 1857 O O . SER A 1 236 ? 83.969 52.124 -5.025 1.00 37.54 505 SER A O 1
ATOM 1860 N N . GLY A 1 237 ? 85.471 51.321 -6.510 1.00 41.37 506 GLY A N 1
ATOM 1861 C CA . GLY A 1 237 ? 86.283 52.530 -6.574 1.00 39.82 506 GLY A CA 1
ATOM 1862 C C . GLY A 1 237 ? 85.542 53.833 -6.824 1.00 41.04 506 GLY A C 1
ATOM 1863 O O . GLY A 1 237 ? 85.839 54.839 -6.183 1.00 37.54 506 GLY A O 1
ATOM 1864 N N . TYR A 1 238 ? 84.596 53.834 -7.757 1.00 49.07 507 TYR A N 1
ATOM 1865 C CA . TYR A 1 238 ? 83.669 54.953 -7.858 1.00 49.73 507 TYR A CA 1
ATOM 1866 C C . TYR A 1 238 ? 82.617 54.605 -6.827 1.00 57.91 507 TYR A C 1
ATOM 1867 O O . TYR A 1 238 ? 82.100 53.489 -6.849 1.00 77.68 507 TYR A O 1
ATOM 1876 N N . LEU A 1 239 ? 82.269 55.515 -5.928 1.00 42.50 508 LEU A N 1
ATOM 1877 C CA . LEU A 1 239 ? 81.427 55.063 -4.836 1.00 43.73 508 LEU A CA 1
ATOM 1878 C C . LEU A 1 239 ? 79.984 55.371 -5.168 1.00 39.13 508 LEU A C 1
ATOM 1879 O O . LEU A 1 239 ? 79.456 56.417 -4.805 1.00 50.49 508 LEU A O 1
ATOM 1884 N N . TYR A 1 240 ? 79.325 54.404 -5.794 1.00 39.20 509 TYR A N 1
ATOM 1885 C CA . TYR A 1 240 ? 77.937 54.568 -6.193 1.00 42.35 509 TYR A CA 1
ATOM 1886 C C . TYR A 1 240 ? 77.020 54.242 -5.033 1.00 38.25 509 TYR A C 1
ATOM 1887 O O . TYR A 1 240 ? 75.869 54.662 -5.003 1.00 44.08 509 TYR A O 1
ATOM 1896 N N . PHE A 1 241 ? 77.540 53.483 -4.076 1.00 35.39 510 PHE A N 1
ATOM 1897 C CA . PHE A 1 241 ? 76.761 53.105 -2.907 1.00 37.00 510 PHE A CA 1
ATOM 1898 C C . PHE A 1 241 ? 76.535 54.308 -1.994 1.00 31.15 510 PHE A C 1
ATOM 1899 O O . PHE A 1 241 ? 75.702 54.265 -1.094 1.00 42.87 510 PHE A O 1
ATOM 1907 N N . CYS A 1 242 ? 77.292 55.376 -2.229 1.00 32.76 511 CYS A N 1
ATOM 1908 C CA . CYS A 1 242 ? 77.120 56.627 -1.495 1.00 30.26 511 CYS A CA 1
ATOM 1909 C C . CYS A 1 242 ? 76.132 57.573 -2.172 1.00 31.28 511 CYS A C 1
ATOM 1910 O O . CYS A 1 242 ? 75.857 58.659 -1.661 1.00 28.81 511 CYS A O 1
ATOM 1913 N N . PHE A 1 243 ? 75.599 57.147 -3.315 1.00 29.20 512 PHE A N 1
ATOM 1914 C CA . PHE A 1 243 ? 74.698 57.972 -4.117 1.00 26.92 512 PHE A CA 1
ATOM 1915 C C . PHE A 1 243 ? 73.501 58.464 -3.320 1.00 24.95 512 PHE A C 1
ATOM 1916 O O . PHE A 1 243 ? 73.191 59.655 -3.326 1.00 30.14 512 PHE A O 1
ATOM 1924 N N . ARG A 1 244 ? 72.830 57.537 -2.644 1.00 27.92 513 ARG A N 1
ATOM 1925 C CA . ARG A 1 244 ? 71.627 57.858 -1.890 1.00 25.85 513 ARG A CA 1
ATOM 1926 C C . ARG A 1 244 ? 71.933 58.836 -0.762 1.00 34.75 513 ARG A C 1
ATOM 1927 O O . ARG A 1 244 ? 71.112 59.691 -0.435 1.00 30.20 513 ARG A O 1
ATOM 1935 N N . TRP A 1 245 ? 73.120 58.704 -0.178 1.00 29.27 514 TRP A N 1
ATOM 1936 C CA . TRP A 1 245 ? 73.575 59.614 0.863 1.00 26.27 514 TRP A CA 1
ATOM 1937 C C . TRP A 1 245 ? 73.631 61.032 0.347 1.00 26.86 514 TRP A C 1
ATOM 1938 O O . TRP A 1 245 ? 73.074 61.947 0.939 1.00 27.79 514 TRP A O 1
ATOM 1949 N N . LEU A 1 246 ? 74.307 61.194 -0.779 1.00 25.79 515 LEU A N 1
ATOM 1950 C CA . LEU A 1 246 ? 74.632 62.512 -1.289 1.00 22.05 515 LEU A CA 1
ATOM 1951 C C . LEU A 1 246 ? 73.462 63.240 -1.939 1.00 31.19 515 LEU A C 1
ATOM 1952 O O . LEU A 1 246 ? 73.329 64.453 -1.783 1.00 33.79 515 LEU A O 1
ATOM 1957 N N . LEU A 1 247 ? 72.625 62.509 -2.669 1.00 27.62 516 LEU A N 1
ATOM 1958 C CA . LEU A 1 247 ? 71.538 63.126 -3.416 1.00 34.59 516 LEU A CA 1
ATOM 1959 C C . LEU A 1 247 ? 70.603 63.873 -2.481 1.00 31.90 516 LEU A C 1
ATOM 1960 O O . LEU A 1 247 ? 70.391 65.074 -2.638 1.00 33.79 516 LEU A O 1
ATOM 1965 N N . ILE A 1 248 ? 70.040 63.145 -1.521 1.00 33.45 517 ILE A N 1
ATOM 1966 C CA . ILE A 1 248 ? 69.089 63.700 -0.567 1.00 31.70 517 ILE A CA 1
ATOM 1967 C C . ILE A 1 248 ? 69.673 64.065 0.800 1.00 25.17 517 ILE A C 1
ATOM 1968 O O . ILE A 1 248 ? 68.912 64.328 1.739 1.00 28.36 517 ILE A O 1
ATOM 1973 N N . ARG A 1 249 ? 70.999 64.022 0.922 1.00 31.10 518 ARG A N 1
ATOM 1974 C CA . ARG A 1 249 ? 71.681 64.449 2.143 1.00 23.41 518 ARG A CA 1
ATOM 1975 C C . ARG A 1 249 ? 71.302 63.614 3.360 1.00 26.56 518 ARG A C 1
ATOM 1976 O O . ARG A 1 249 ? 70.935 64.165 4.397 1.00 24.91 518 ARG A O 1
ATOM 1984 N N . PHE A 1 250 ? 71.382 62.291 3.218 1.00 32.33 519 PHE A N 1
ATOM 1985 C CA . PHE A 1 250 ? 71.216 61.328 4.321 1.00 28.17 519 PHE A CA 1
ATOM 1986 C C . PHE A 1 250 ? 69.768 61.141 4.772 1.00 24.98 519 PHE A C 1
ATOM 1987 O O . PHE A 1 250 ? 69.517 60.368 5.693 1.00 30.06 519 PHE A O 1
ATOM 1995 N N . LYS A 1 251 ? 68.834 61.838 4.125 1.00 26.16 520 LYS A N 1
ATOM 1996 C CA . LYS A 1 251 ? 67.420 61.839 4.514 1.00 24.66 520 LYS A CA 1
ATOM 1997 C C . LYS A 1 251 ? 66.888 60.423 4.758 1.00 27.61 520 LYS A C 1
ATOM 1998 O O . LYS A 1 251 ? 66.091 60.191 5.658 1.00 29.73 520 LYS A O 1
ATOM 2004 N N . ARG A 1 252 ? 67.355 59.473 3.960 1.00 24.60 521 ARG A N 1
ATOM 2005 C CA . ARG A 1 252 ? 66.907 58.091 4.065 1.00 34.91 521 ARG A CA 1
ATOM 2006 C C . ARG A 1 252 ? 67.617 57.278 5.150 1.00 29.92 521 ARG A C 1
ATOM 2007 O O . ARG A 1 252 ? 67.194 56.167 5.475 1.00 33.50 521 ARG A O 1
ATOM 2015 N N . GLU A 1 253 ? 68.682 57.833 5.720 1.00 31.57 522 GLU A N 1
ATOM 2016 C CA . GLU A 1 253 ? 69.460 57.094 6.709 1.00 31.10 522 GLU A CA 1
ATOM 2017 C C . GLU A 1 253 ? 69.118 57.458 8.150 1.00 28.95 522 GLU A C 1
ATOM 2018 O O . GLU A 1 253 ? 69.643 56.847 9.084 1.00 31.87 522 GLU A O 1
ATOM 2024 N N . PHE A 1 254 ? 68.216 58.416 8.337 1.00 27.77 523 PHE A N 1
ATOM 2025 C CA . PHE A 1 254 ? 67.940 58.921 9.673 1.00 25.79 523 PHE A CA 1
ATOM 2026 C C . PHE A 1 254 ? 66.457 59.103 9.927 1.00 30.79 523 PHE A C 1
ATOM 2027 O O . PHE A 1 254 ? 65.665 59.276 9.004 1.00 33.02 523 PHE A O 1
ATOM 2035 N N . SER A 1 255 ? 66.099 59.097 11.204 1.00 31.65 524 SER A N 1
ATOM 2036 C CA . SER A 1 255 ? 64.736 59.372 11.597 1.00 29.72 524 SER A CA 1
ATOM 2037 C C . SER A 1 255 ? 64.475 60.818 11.247 1.00 37.89 524 SER A C 1
ATOM 2038 O O . SER A 1 255 ? 65.411 61.602 11.063 1.00 33.78 524 SER A O 1
ATOM 2041 N N . PHE A 1 256 ? 63.201 61.164 11.142 1.00 37.48 525 PHE A N 1
ATOM 2042 C CA . PHE A 1 256 ? 62.803 62.506 10.758 1.00 38.07 525 PHE A CA 1
ATOM 2043 C C . PHE A 1 256 ? 63.336 63.565 11.723 1.00 32.18 525 PHE A C 1
ATOM 2044 O O . PHE A 1 256 ? 63.735 64.644 11.295 1.00 34.12 525 PHE A O 1
ATOM 2052 N N . LEU A 1 257 ? 63.353 63.253 13.016 1.00 32.58 526 LEU A N 1
ATOM 2053 C CA . LEU A 1 257 ? 63.846 64.189 14.025 1.00 31.04 526 LEU A CA 1
ATOM 2054 C C . LEU A 1 257 ? 65.365 64.327 13.962 1.00 33.73 526 LEU A C 1
ATOM 2055 O O . LEU A 1 257 ? 65.919 65.403 14.195 1.00 30.44 526 LEU A O 1
ATOM 2060 N N . ASP A 1 258 ? 66.026 63.221 13.639 1.00 32.40 527 ASP A N 1
ATOM 2061 C CA . ASP A 1 258 ? 67.476 63.181 13.504 1.00 36.49 527 ASP A CA 1
ATOM 2062 C C . ASP A 1 258 ? 67.951 64.056 12.350 1.00 35.27 527 ASP A C 1
ATOM 2063 O O . ASP A 1 258 ? 68.970 64.739 12.443 1.00 33.74 527 ASP A O 1
ATOM 2068 N N . ILE A 1 259 ? 67.208 63.996 11.252 1.00 29.41 528 ILE A N 1
ATOM 2069 C CA . ILE A 1 259 ? 67.507 64.776 10.061 1.00 25.35 528 ILE A CA 1
ATOM 2070 C C . ILE A 1 259 ? 67.426 66.270 10.347 1.00 24.71 528 ILE A C 1
ATOM 2071 O O . ILE A 1 259 ? 68.271 67.039 9.889 1.00 28.16 528 ILE A O 1
ATOM 2076 N N . LEU A 1 260 ? 66.416 66.674 11.115 1.00 23.90 529 LEU A N 1
ATOM 2077 C CA . LEU A 1 260 ? 66.266 68.076 11.501 1.00 27.43 529 LEU A CA 1
ATOM 2078 C C . LEU A 1 260 ? 67.537 68.587 12.143 1.00 29.69 529 LEU A C 1
ATOM 2079 O O . LEU A 1 260 ? 68.051 69.639 11.775 1.00 27.59 529 LEU A O 1
ATOM 2084 N N . ARG A 1 261 ? 68.040 67.820 13.101 1.00 25.65 530 ARG A N 1
ATOM 2085 C CA . ARG A 1 261 ? 69.266 68.171 13.798 1.00 28.35 530 ARG A CA 1
ATOM 2086 C C . ARG A 1 261 ? 70.464 68.112 12.868 1.00 31.15 530 ARG A C 1
ATOM 2087 O O . ARG A 1 261 ? 71.326 68.983 12.906 1.00 28.21 530 ARG A O 1
ATOM 2095 N N . LEU A 1 262 ? 70.526 67.073 12.039 1.00 25.85 531 LEU A N 1
ATOM 2096 C CA . LEU A 1 262 ? 71.659 66.903 11.132 1.00 27.82 531 LEU A CA 1
ATOM 2097 C C . LEU A 1 262 ? 71.783 68.070 10.164 1.00 29.60 531 LEU A C 1
ATOM 2098 O O . LEU A 1 262 ? 72.885 68.560 9.926 1.00 30.77 531 LEU A O 1
ATOM 2103 N N . TRP A 1 263 ? 70.661 68.524 9.614 1.00 22.05 532 TRP A N 1
ATOM 2104 C CA . TRP A 1 263 ? 70.689 69.589 8.611 1.00 24.84 532 TRP A CA 1
ATOM 2105 C C . TRP A 1 263 ? 70.922 70.976 9.215 1.00 25.51 532 TRP A C 1
ATOM 2106 O O . TRP A 1 263 ? 71.580 71.813 8.602 1.00 30.07 532 TRP A O 1
ATOM 2117 N N . GLU A 1 264 ? 70.388 71.207 10.413 1.00 22.87 533 GLU A N 1
ATOM 2118 C CA . GLU A 1 264 ? 70.635 72.439 11.173 1.00 28.66 533 GLU A CA 1
ATOM 2119 C C . GLU A 1 264 ? 72.114 72.741 11.286 1.00 29.32 533 GLU A C 1
ATOM 2120 O O . GLU A 1 264 ? 72.573 73.866 11.069 1.00 29.66 533 GLU A O 1
ATOM 2126 N N . VAL A 1 265 ? 72.842 71.700 11.661 1.00 28.55 534 VAL A N 1
ATOM 2127 C CA . VAL A 1 265 ? 74.265 71.775 11.890 1.00 30.71 534 VAL A CA 1
ATOM 2128 C C . VAL A 1 265 ? 75.008 72.025 10.585 1.00 29.61 534 VAL A C 1
ATOM 2129 O O . VAL A 1 265 ? 75.878 72.890 10.518 1.00 30.72 534 VAL A O 1
ATOM 2133 N N . MET A 1 266 ? 74.634 71.290 9.539 1.00 32.26 535 MET A N 1
ATOM 2134 C CA . MET A 1 266 ? 75.259 71.448 8.226 1.00 32.15 535 MET A CA 1
ATOM 2135 C C . MET A 1 266 ? 75.150 72.880 7.701 1.00 31.68 535 MET A C 1
ATOM 2136 O O . MET A 1 266 ? 76.117 73.436 7.182 1.00 30.39 535 MET A O 1
ATOM 2141 N N . TRP A 1 267 ? 73.968 73.471 7.847 1.00 33.51 536 TRP A N 1
ATOM 2142 C CA . TRP A 1 267 ? 73.670 74.770 7.247 1.00 33.38 536 TRP A CA 1
ATOM 2143 C C . TRP A 1 267 ? 74.433 75.936 7.882 1.00 28.58 536 TRP A C 1
ATOM 2144 O O . TRP A 1 267 ? 74.438 77.047 7.347 1.00 40.96 536 TRP A O 1
ATOM 2155 N N . THR A 1 268 ? 75.085 75.687 9.014 1.00 32.05 537 THR A N 1
ATOM 2156 C CA . THR A 1 268 ? 75.937 76.706 9.620 1.00 35.35 537 THR A CA 1
ATOM 2157 C C . THR A 1 268 ? 77.167 76.960 8.764 1.00 33.66 537 THR A C 1
ATOM 2158 O O . THR A 1 268 ? 77.818 77.996 8.901 1.00 38.98 537 THR A O 1
ATOM 2162 N N . GLU A 1 269 ? 77.469 75.989 7.902 1.00 30.28 538 GLU A N 1
ATOM 2163 C CA . GLU A 1 269 ? 78.646 75.989 7.031 1.00 35.70 538 GLU A CA 1
ATOM 2164 C C . GLU A 1 269 ? 79.929 75.869 7.847 1.00 30.07 538 GLU A C 1
ATOM 2165 O O . GLU A 1 269 ? 81.013 76.211 7.374 1.00 37.35 538 GLU A O 1
ATOM 2171 N N . LEU A 1 270 ? 79.792 75.344 9.060 1.00 36.62 539 LEU A N 1
ATOM 2172 C CA . LEU A 1 270 ? 80.921 75.081 9.941 1.00 46.43 539 LEU A CA 1
ATOM 2173 C C . LEU A 1 270 ? 81.044 73.571 10.076 1.00 64.63 539 LEU A C 1
ATOM 2174 O O . LEU A 1 270 ? 80.055 72.866 9.896 1.00 87.15 539 LEU A O 1
ATOM 2179 N N . PRO A 1 271 ? 82.247 73.059 10.390 1.00 39.47 540 PRO A N 1
ATOM 2180 C CA . PRO A 1 271 ? 83.551 73.711 10.555 1.00 43.89 540 PRO A CA 1
ATOM 2181 C C . PRO A 1 271 ? 84.211 74.120 9.242 1.00 36.90 540 PRO A C 1
ATOM 2182 O O . PRO A 1 271 ? 85.001 75.067 9.226 1.00 51.42 540 PRO A O 1
ATOM 2186 N N . CYS A 1 272 ? 83.896 73.401 8.169 1.00 39.23 541 CYS A N 1
ATOM 2187 C CA . CYS A 1 272 ? 84.527 73.615 6.874 1.00 39.41 541 CYS A CA 1
ATOM 2188 C C . CYS A 1 272 ? 83.511 73.456 5.749 1.00 42.32 541 CYS A C 1
ATOM 2189 O O . CYS A 1 272 ? 82.357 73.102 5.988 1.00 39.89 541 CYS A O 1
ATOM 2192 N N . LYS A 1 273 ? 83.948 73.721 4.524 1.00 37.19 542 LYS A N 1
ATOM 2193 C CA . LYS A 1 273 ? 83.131 73.488 3.342 1.00 43.50 542 LYS A CA 1
ATOM 2194 C C . LYS A 1 273 ? 82.982 71.989 3.063 1.00 53.00 542 LYS A C 1
ATOM 2195 O O . LYS A 1 273 ? 83.885 71.210 3.361 1.00 72.57 542 LYS A O 1
ATOM 2201 N N . ASN A 1 274 ? 81.839 71.603 2.498 1.00 38.41 543 ASN A N 1
ATOM 2202 C CA . ASN A 1 274 ? 81.550 70.209 2.144 1.00 32.79 543 ASN A CA 1
ATOM 2203 C C . ASN A 1 274 ? 81.647 69.265 3.331 1.00 41.10 543 ASN A C 1
ATOM 2204 O O . ASN A 1 274 ? 82.184 68.163 3.225 1.00 60.38 543 ASN A O 1
ATOM 2209 N N . PHE A 1 275 ? 81.113 69.714 4.459 1.00 30.35 544 PHE A N 1
ATOM 2210 C CA . PHE A 1 275 ? 81.121 68.941 5.688 1.00 30.77 544 PHE A CA 1
ATOM 2211 C C . PHE A 1 275 ? 80.369 67.626 5.499 1.00 32.39 544 PHE A C 1
ATOM 2212 O O . PHE A 1 275 ? 80.715 66.617 6.111 1.00 35.99 544 PHE A O 1
ATOM 2220 N N . HIS A 1 276 ? 79.339 67.652 4.650 1.00 30.11 545 HIS A N 1
ATOM 2221 C CA . HIS A 1 276 ? 78.521 66.468 4.376 1.00 29.98 545 HIS A CA 1
ATOM 2222 C C . HIS A 1 276 ? 79.349 65.348 3.750 1.00 29.48 545 HIS A C 1
ATOM 2223 O O . HIS A 1 276 ? 78.972 64.178 3.821 1.00 30.32 545 HIS A O 1
ATOM 2230 N N . LEU A 1 277 ? 80.481 65.703 3.149 1.00 28.98 546 LEU A N 1
ATOM 2231 C CA . LEU A 1 277 ? 81.378 64.693 2.599 1.00 29.68 546 LEU A CA 1
ATOM 2232 C C . LEU A 1 277 ? 82.138 63.992 3.721 1.00 31.61 546 LEU A C 1
ATOM 2233 O O . LEU A 1 277 ? 82.389 62.793 3.654 1.00 31.40 546 LEU A O 1
ATOM 2238 N N . LEU A 1 278 ? 82.486 64.742 4.760 1.00 30.87 547 LEU A N 1
ATOM 2239 C CA . LEU A 1 278 ? 83.168 64.180 5.924 1.00 35.62 547 LEU A CA 1
ATOM 2240 C C . LEU A 1 278 ? 82.227 63.319 6.760 1.00 32.28 547 LEU A C 1
ATOM 2241 O O . LEU A 1 278 ? 82.671 62.404 7.459 1.00 34.46 547 LEU A O 1
ATOM 2246 N N . LEU A 1 279 ? 80.934 63.622 6.702 1.00 31.31 548 LEU A N 1
ATOM 2247 C CA . LEU A 1 279 ? 79.937 62.779 7.343 1.00 32.62 548 LEU A CA 1
ATOM 2248 C C . LEU A 1 279 ? 79.924 61.412 6.661 1.00 29.67 548 LEU A C 1
ATOM 2249 O O . LEU A 1 279 ? 79.787 60.382 7.314 1.00 31.14 548 LEU A O 1
ATOM 2254 N N . CYS A 1 280 ? 80.084 61.410 5.343 1.00 34.57 549 CYS A N 1
ATOM 2255 C CA . CYS A 1 280 ? 80.211 60.164 4.596 1.00 32.10 549 CYS A CA 1
ATOM 2256 C C . CYS A 1 280 ? 81.437 59.381 5.069 1.00 32.09 549 CYS A C 1
ATOM 2257 O O . CYS A 1 280 ? 81.360 58.179 5.333 1.00 31.25 549 CYS A O 1
ATOM 2260 N N . CYS A 1 281 ? 82.564 60.080 5.174 1.00 31.87 550 CYS A N 1
ATOM 2261 C CA . CYS A 1 281 ? 83.795 59.491 5.681 1.00 25.52 550 CYS A CA 1
ATOM 2262 C C . CYS A 1 281 ? 83.603 58.923 7.081 1.00 27.75 550 CYS A C 1
ATOM 2263 O O . CYS A 1 281 ? 84.063 57.812 7.371 1.00 36.64 550 CYS A O 1
ATOM 2266 N N . ALA A 1 282 ? 82.924 59.694 7.934 1.00 23.23 551 ALA A N 1
ATOM 2267 C CA . ALA A 1 282 ? 82.669 59.299 9.320 1.00 24.72 551 ALA A CA 1
ATOM 2268 C C . ALA A 1 282 ? 81.931 57.967 9.389 1.00 35.51 551 ALA A C 1
ATOM 2269 O O . ALA A 1 282 ? 82.331 57.058 10.125 1.00 48.44 551 ALA A O 1
ATOM 2271 N N . ILE A 1 283 ? 80.856 57.857 8.615 1.00 32.15 552 ILE A N 1
ATOM 2272 C CA . ILE A 1 283 ? 80.082 56.628 8.567 1.00 40.82 552 ILE A CA 1
ATOM 2273 C C . ILE A 1 283 ? 80.909 55.508 7.958 1.00 42.26 552 ILE A C 1
ATOM 2274 O O . ILE A 1 283 ? 80.889 54.380 8.445 1.00 43.09 552 ILE A O 1
ATOM 2279 N N . LEU A 1 284 ? 81.650 55.835 6.903 1.00 36.03 553 LEU A N 1
ATOM 2280 C CA . LEU A 1 284 ? 82.381 54.833 6.135 1.00 39.79 553 LEU A CA 1
ATOM 2281 C C . LEU A 1 284 ? 83.539 54.222 6.923 1.00 42.12 553 LEU A C 1
ATOM 2282 O O . LEU A 1 284 ? 83.871 53.049 6.735 1.00 50.42 553 LEU A O 1
ATOM 2287 N N . GLU A 1 285 ? 84.150 55.003 7.807 1.00 45.05 554 GLU A N 1
ATOM 2288 C CA . GLU A 1 285 ? 85.242 54.477 8.619 1.00 46.17 554 GLU A CA 1
ATOM 2289 C C . GLU A 1 285 ? 84.736 53.552 9.719 1.00 45.45 554 GLU A C 1
ATOM 2290 O O . GLU A 1 285 ? 85.478 52.713 10.222 1.00 51.81 554 GLU A O 1
ATOM 2296 N N . SER A 1 286 ? 83.474 53.708 10.099 1.00 40.66 555 SER A N 1
ATOM 2297 C CA . SER A 1 286 ? 82.890 52.850 11.122 1.00 37.20 555 SER A CA 1
ATOM 2298 C C . SER A 1 286 ? 82.565 51.470 10.558 1.00 41.45 555 SER A C 1
ATOM 2299 O O . SER A 1 286 ? 82.591 50.471 11.274 1.00 55.94 555 SER A O 1
ATOM 2302 N N . GLU A 1 287 ? 82.259 51.420 9.268 1.00 39.36 556 GLU A N 1
ATOM 2303 C CA . GLU A 1 287 ? 81.917 50.163 8.609 1.00 40.00 556 GLU A CA 1
ATOM 2304 C C . GLU A 1 287 ? 83.091 49.544 7.863 1.00 37.30 556 GLU A C 1
ATOM 2305 O O . GLU A 1 287 ? 82.972 48.475 7.272 1.00 42.47 556 GLU A O 1
ATOM 2311 N N . LYS A 1 288 ? 84.223 50.232 7.909 1.00 36.52 557 LYS A N 1
ATOM 2312 C CA . LYS A 1 288 ? 85.417 49.860 7.165 1.00 37.08 557 LYS A CA 1
ATOM 2313 C C . LYS A 1 288 ? 85.915 48.433 7.457 1.00 39.05 557 LYS A C 1
ATOM 2314 O O . LYS A 1 288 ? 86.262 47.693 6.535 1.00 43.78 557 LYS A O 1
ATOM 2320 N N . GLN A 1 289 ? 85.945 48.051 8.732 1.00 43.43 558 GLN A N 1
ATOM 2321 C CA . GLN A 1 289 ? 86.423 46.723 9.129 1.00 41.52 558 GLN A CA 1
ATOM 2322 C C . GLN A 1 289 ? 85.513 45.578 8.679 1.00 46.66 558 GLN A C 1
ATOM 2323 O O . GLN A 1 289 ? 85.992 44.565 8.168 1.00 49.99 558 GLN A O 1
ATOM 2329 N N . GLN A 1 290 ? 84.208 45.730 8.891 1.00 46.89 559 GLN A N 1
ATOM 2330 C CA . GLN A 1 290 ? 83.249 44.691 8.525 1.00 48.26 559 GLN A CA 1
ATOM 2331 C C . GLN A 1 290 ? 83.299 44.406 7.029 1.00 47.92 559 GLN A C 1
ATOM 2332 O O . GLN A 1 290 ? 83.233 43.252 6.604 1.00 51.12 559 GLN A O 1
ATOM 2338 N N . ILE A 1 291 ? 83.426 45.467 6.238 1.00 38.60 560 ILE A N 1
ATOM 2339 C CA . ILE A 1 291 ? 83.445 45.346 4.786 1.00 40.07 560 ILE A CA 1
ATOM 2340 C C . ILE A 1 291 ? 84.685 44.590 4.329 1.00 39.95 560 ILE A C 1
ATOM 2341 O O . ILE A 1 291 ? 84.612 43.722 3.458 1.00 43.43 560 ILE A O 1
ATOM 2346 N N . MET A 1 292 ? 85.826 44.915 4.925 1.00 38.51 561 MET A N 1
ATOM 2347 C CA . MET A 1 292 ? 87.079 44.293 4.524 1.00 46.42 561 MET A CA 1
ATOM 2348 C C . MET A 1 292 ? 87.221 42.863 5.071 1.00 36.00 561 MET A C 1
ATOM 2349 O O . MET A 1 292 ? 87.644 41.969 4.338 1.00 46.52 561 MET A O 1
ATOM 2354 N N . GLU A 1 293 ? 86.864 42.641 6.337 1.00 38.95 562 GLU A N 1
ATOM 2355 C CA . GLU A 1 293 ? 86.908 41.289 6.910 1.00 44.55 562 GLU A CA 1
ATOM 2356 C C . GLU A 1 293 ? 86.023 40.293 6.170 1.00 50.24 562 GLU A C 1
ATOM 2357 O O . GLU A 1 293 ? 86.497 39.257 5.707 1.00 59.52 562 GLU A O 1
ATOM 2363 N N . LYS A 1 294 ? 84.737 40.612 6.059 1.00 48.58 563 LYS A N 1
ATOM 2364 C CA . LYS A 1 294 ? 83.790 39.721 5.399 1.00 42.21 563 LYS A CA 1
ATOM 2365 C C . LYS A 1 294 ? 83.989 39.731 3.888 1.00 49.68 563 LYS A C 1
ATOM 2366 O O . LYS A 1 294 ? 83.319 38.991 3.165 1.00 46.54 563 LYS A O 1
ATOM 2372 N N . HIS A 1 295 ? 84.888 40.598 3.426 1.00 50.25 564 HIS A N 1
ATOM 2373 C CA . HIS A 1 295 ? 85.306 40.624 2.030 1.00 45.22 564 HIS A CA 1
ATOM 2374 C C . HIS A 1 295 ? 84.136 40.943 1.107 1.00 44.41 564 HIS A C 1
ATOM 2375 O O . HIS A 1 295 ? 83.933 40.283 0.089 1.00 44.28 564 HIS A O 1
ATOM 2382 N N . TYR A 1 296 ? 83.371 41.966 1.470 1.00 46.16 565 TYR A N 1
ATOM 2383 C CA . TYR A 1 296 ? 82.209 42.361 0.687 1.00 51.66 565 TYR A CA 1
ATOM 2384 C C . TYR A 1 296 ? 82.605 42.880 -0.692 1.00 60.36 565 TYR A C 1
ATOM 2385 O O . TYR A 1 296 ? 83.607 43.587 -0.840 1.00 80.63 565 TYR A O 1
ATOM 2394 N N . GLY A 1 297 ? 81.802 42.532 -1.693 1.00 58.02 566 GLY A N 1
ATOM 2395 C CA . GLY A 1 297 ? 81.960 43.053 -3.037 1.00 43.42 566 GLY A CA 1
ATOM 2396 C C . GLY A 1 297 ? 80.966 44.184 -3.209 1.00 46.10 566 GLY A C 1
ATOM 2397 O O . GLY A 1 297 ? 80.269 44.530 -2.256 1.00 44.88 566 GLY A O 1
ATOM 2398 N N . PHE A 1 298 ? 80.893 44.755 -4.408 1.00 42.37 567 PHE A N 1
ATOM 2399 C CA . PHE A 1 298 ? 80.043 45.919 -4.658 1.00 48.81 567 PHE A CA 1
ATOM 2400 C C . PHE A 1 298 ? 78.590 45.705 -4.225 1.00 52.16 567 PHE A C 1
ATOM 2401 O O . PHE A 1 298 ? 77.962 46.614 -3.682 1.00 56.79 567 PHE A O 1
ATOM 2409 N N . ASN A 1 299 ? 78.057 44.510 -4.465 1.00 55.10 568 ASN A N 1
ATOM 2410 C CA . ASN A 1 299 ? 76.679 44.205 -4.088 1.00 48.85 568 ASN A CA 1
ATOM 2411 C C . ASN A 1 299 ? 76.482 44.141 -2.578 1.00 48.60 568 ASN A C 1
ATOM 2412 O O . ASN A 1 299 ? 75.541 44.725 -2.039 1.00 46.77 568 ASN A O 1
ATOM 2417 N N . GLU A 1 300 ? 77.387 43.440 -1.901 1.00 47.29 569 GLU A N 1
ATOM 2418 C CA . GLU A 1 300 ? 77.295 43.256 -0.458 1.00 51.10 569 GLU A CA 1
ATOM 2419 C C . GLU A 1 300 ? 77.491 44.582 0.261 1.00 47.06 569 GLU A C 1
ATOM 2420 O O . GLU A 1 300 ? 76.885 44.830 1.303 1.00 47.95 569 GLU A O 1
ATOM 2426 N N . ILE A 1 301 ? 78.333 45.434 -0.315 1.00 42.83 570 ILE A N 1
ATOM 2427 C CA . ILE A 1 301 ? 78.587 46.760 0.235 1.00 41.38 570 ILE A CA 1
ATOM 2428 C C . ILE A 1 301 ? 77.342 47.638 0.131 1.00 36.46 570 ILE A C 1
ATOM 2429 O O . ILE A 1 301 ? 76.956 48.299 1.096 1.00 39.33 570 ILE A O 1
ATOM 2434 N N . LEU A 1 302 ? 76.712 47.635 -1.039 1.00 37.81 571 LEU A N 1
ATOM 2435 C CA . LEU A 1 302 ? 75.500 48.419 -1.250 1.00 42.96 571 LEU A CA 1
ATOM 2436 C C . LEU A 1 302 ? 74.364 47.948 -0.338 1.00 43.50 571 LEU A C 1
ATOM 2437 O O . LEU A 1 302 ? 73.600 48.762 0.184 1.00 44.11 571 LEU A O 1
ATOM 2442 N N . LYS A 1 303 ? 74.250 46.636 -0.157 1.00 42.39 572 LYS A N 1
ATOM 2443 C CA . LYS A 1 303 ? 73.238 46.087 0.739 1.00 39.04 572 LYS A CA 1
ATOM 2444 C C . LYS A 1 303 ? 73.547 46.462 2.185 1.00 47.17 572 LYS A C 1
ATOM 2445 O O . LYS A 1 303 ? 72.662 46.885 2.929 1.00 51.05 572 LYS A O 1
ATOM 2451 N N . HIS A 1 304 ? 74.813 46.323 2.568 1.00 34.41 573 HIS A N 1
ATOM 2452 C CA . HIS A 1 304 ? 75.241 46.621 3.932 1.00 36.55 573 HIS A CA 1
ATOM 2453 C C . HIS A 1 304 ? 75.001 48.082 4.298 1.00 36.18 573 HIS A C 1
ATOM 2454 O O . HIS A 1 304 ? 74.609 48.391 5.418 1.00 38.77 573 HIS A O 1
ATOM 2461 N N . ILE A 1 305 ? 75.236 48.978 3.347 1.00 35.81 574 ILE A N 1
ATOM 2462 C CA . ILE A 1 305 ? 75.042 50.403 3.579 1.00 36.56 574 ILE A CA 1
ATOM 2463 C C . ILE A 1 305 ? 73.560 50.793 3.562 1.00 31.24 574 ILE A C 1
ATOM 2464 O O . ILE A 1 305 ? 73.130 51.635 4.349 1.00 35.72 574 ILE A O 1
ATOM 2469 N N . ASN A 1 306 ? 72.768 50.163 2.700 1.00 35.34 575 ASN A N 1
ATOM 2470 C CA . ASN A 1 306 ? 71.333 50.424 2.708 1.00 34.93 575 ASN A CA 1
ATOM 2471 C C . ASN A 1 306 ? 70.678 49.930 3.995 1.00 36.24 575 ASN A C 1
ATOM 2472 O O . ASN A 1 306 ? 69.769 50.570 4.517 1.00 45.85 575 ASN A O 1
ATOM 2477 N N . GLU A 1 307 ? 71.156 48.805 4.520 1.00 37.91 576 GLU A N 1
ATOM 2478 C CA . GLU A 1 307 ? 70.596 48.236 5.747 1.00 41.49 576 GLU A CA 1
ATOM 2479 C C . GLU A 1 307 ? 71.092 48.984 6.976 1.00 44.23 576 GLU A C 1
ATOM 2480 O O . GLU A 1 307 ? 70.674 48.712 8.101 1.00 50.09 576 GLU A O 1
ATOM 2486 N N . LEU A 1 308 ? 71.990 49.930 6.743 1.00 39.66 577 LEU A N 1
ATOM 2487 C CA . LEU A 1 308 ? 72.598 50.717 7.799 1.00 37.23 577 LEU A CA 1
ATOM 2488 C C . LEU A 1 308 ? 71.657 51.859 8.189 1.00 40.39 577 LEU A C 1
ATOM 2489 O O . LEU A 1 308 ? 71.908 52.593 9.151 1.00 41.90 577 LEU A O 1
ATOM 2494 N N . SER A 1 309 ? 70.566 51.983 7.433 1.00 43.29 578 SER A N 1
ATOM 2495 C CA . SER A 1 309 ? 69.565 53.027 7.642 1.00 40.10 578 SER A CA 1
ATOM 2496 C C . SER A 1 309 ? 68.894 52.940 9.011 1.00 43.51 578 SER A C 1
ATOM 2497 O O . SER A 1 309 ? 68.532 51.851 9.465 1.00 77.32 578 SER A O 1
ATOM 2500 N N . MET A 1 310 ? 68.754 54.102 9.654 1.00 33.20 579 MET A N 1
ATOM 2501 C CA . MET A 1 310 ? 68.119 54.264 10.968 1.00 32.24 579 MET A CA 1
ATOM 2502 C C . MET A 1 310 ? 68.969 53.685 12.098 1.00 37.05 579 MET A C 1
ATOM 2503 O O . MET A 1 310 ? 68.631 53.827 13.271 1.00 49.77 579 MET A O 1
ATOM 2508 N N . LYS A 1 311 ? 70.073 53.036 11.742 1.00 46.62 580 LYS A N 1
ATOM 2509 C CA . LYS A 1 311 ? 70.954 52.408 12.723 1.00 44.56 580 LYS A CA 1
ATOM 2510 C C . LYS A 1 311 ? 72.128 53.302 13.098 1.00 39.54 580 LYS A C 1
ATOM 2511 O O . LYS A 1 311 ? 72.986 52.912 13.893 1.00 51.77 580 LYS A O 1
ATOM 2517 N N . ILE A 1 312 ? 72.158 54.500 12.525 1.00 37.94 581 ILE A N 1
ATOM 2518 C CA . ILE A 1 312 ? 73.273 55.416 12.730 1.00 32.01 581 ILE A CA 1
ATOM 2519 C C . ILE A 1 312 ? 72.934 56.495 13.763 1.00 33.00 581 ILE A C 1
ATOM 2520 O O . ILE A 1 312 ? 71.911 57.174 13.652 1.00 36.64 581 ILE A O 1
ATOM 2525 N N . ASP A 1 313 ? 73.806 56.663 14.755 1.00 35.20 582 ASP A N 1
ATOM 2526 C CA . ASP A 1 313 ? 73.630 57.711 15.756 1.00 41.90 582 ASP A CA 1
ATOM 2527 C C . ASP A 1 313 ? 74.155 59.042 15.230 1.00 42.42 582 ASP A C 1
ATOM 2528 O O . ASP A 1 313 ? 75.276 59.121 14.729 1.00 46.56 582 ASP A O 1
ATOM 2533 N N . VAL A 1 314 ? 73.341 60.086 15.349 1.00 44.08 583 VAL A N 1
ATOM 2534 C CA . VAL A 1 314 ? 73.678 61.390 14.781 1.00 46.06 583 VAL A CA 1
ATOM 2535 C C . VAL A 1 314 ? 74.834 62.048 15.514 1.00 40.47 583 VAL A C 1
ATOM 2536 O O . VAL A 1 314 ? 75.776 62.545 14.899 1.00 40.34 583 VAL A O 1
ATOM 2540 N N . GLU A 1 315 ? 74.751 62.041 16.838 1.00 38.53 584 GLU A N 1
ATOM 2541 C CA . GLU A 1 315 ? 75.706 62.751 17.673 1.00 42.70 584 GLU A CA 1
ATOM 2542 C C . GLU A 1 315 ? 77.100 62.150 17.492 1.00 45.23 584 GLU A C 1
ATOM 2543 O O . GLU A 1 315 ? 78.094 62.872 17.417 1.00 40.00 584 GLU A O 1
ATOM 2549 N N . ASP A 1 316 ? 77.158 60.822 17.415 1.00 39.96 585 ASP A N 1
ATOM 2550 C CA . ASP A 1 316 ? 78.415 60.116 17.195 1.00 35.50 585 ASP A CA 1
ATOM 2551 C C . ASP A 1 316 ? 79.034 60.482 15.854 1.00 40.32 585 ASP A C 1
ATOM 2552 O O . ASP A 1 316 ? 80.240 60.695 15.754 1.00 37.50 585 ASP A O 1
ATOM 2557 N N . VAL A 1 317 ? 78.198 60.557 14.826 1.00 34.69 586 VAL A N 1
ATOM 2558 C CA . VAL A 1 317 ? 78.663 60.848 13.479 1.00 34.29 586 VAL A CA 1
ATOM 2559 C C . VAL A 1 317 ? 79.110 62.295 13.347 1.00 34.01 586 VAL A C 1
ATOM 2560 O O . VAL A 1 317 ? 80.134 62.573 12.729 1.00 30.79 586 VAL A O 1
ATOM 2564 N N . LEU A 1 318 ? 78.339 63.217 13.916 1.00 25.76 587 LEU A N 1
ATOM 2565 C CA . LEU A 1 318 ? 78.724 64.626 13.909 1.00 31.51 587 LEU A CA 1
ATOM 2566 C C . LEU A 1 318 ? 80.061 64.840 14.611 1.00 34.87 587 LEU A C 1
ATOM 2567 O O . LEU A 1 318 ? 80.864 65.666 14.180 1.00 29.56 587 LEU A O 1
ATOM 2572 N N . CYS A 1 319 ? 80.303 64.081 15.677 1.00 29.69 588 CYS A N 1
ATOM 2573 C CA . CYS A 1 319 ? 81.567 64.157 16.404 1.00 33.39 588 CYS A CA 1
ATOM 2574 C C . CYS A 1 319 ? 82.736 63.652 15.564 1.00 33.02 588 CYS A C 1
ATOM 2575 O O . CYS A 1 319 ? 83.761 64.327 15.456 1.00 34.14 588 CYS A O 1
ATOM 2578 N N . LYS A 1 320 ? 82.583 62.468 14.975 1.00 28.63 589 LYS A N 1
ATOM 2579 C CA . LYS A 1 320 ? 83.640 61.888 14.150 1.00 32.92 589 LYS A CA 1
ATOM 2580 C C . LYS A 1 320 ? 83.944 62.753 12.930 1.00 31.32 589 LYS A C 1
ATOM 2581 O O . LYS A 1 320 ? 85.106 62.951 12.578 1.00 30.68 589 LYS A O 1
ATOM 2587 N N . ALA A 1 321 ? 82.897 63.279 12.299 1.00 32.05 590 ALA A N 1
ATOM 2588 C CA . ALA A 1 321 ? 83.055 64.100 11.104 1.00 28.17 590 ALA A CA 1
ATOM 2589 C C . ALA A 1 321 ? 83.829 65.374 11.424 1.00 30.02 590 ALA A C 1
ATOM 2590 O O . ALA A 1 321 ? 84.696 65.790 10.662 1.00 31.21 590 ALA A O 1
ATOM 2592 N N . GLU A 1 322 ? 83.509 65.994 12.555 1.00 30.93 591 GLU A N 1
ATOM 2593 C CA . GLU A 1 322 ? 84.230 67.185 12.982 1.00 33.50 591 GLU A CA 1
ATOM 2594 C C . GLU A 1 322 ? 85.648 66.842 13.410 1.00 30.78 591 GLU A C 1
ATOM 2595 O O . GLU A 1 322 ? 86.579 67.612 13.165 1.00 33.90 591 GLU A O 1
ATOM 2601 N N . ALA A 1 323 ? 85.807 65.691 14.057 1.00 30.76 592 ALA A N 1
ATOM 2602 C CA . ALA A 1 323 ? 87.119 65.263 14.518 1.00 34.28 592 ALA A CA 1
ATOM 2603 C C . ALA A 1 323 ? 88.055 65.154 13.319 1.00 38.57 592 ALA A C 1
ATOM 2604 O O . ALA A 1 323 ? 89.190 65.637 13.345 1.00 31.79 592 ALA A O 1
ATOM 2606 N N . ILE A 1 324 ? 87.545 64.533 12.260 1.00 30.49 593 ILE A N 1
ATOM 2607 C CA . ILE A 1 324 ? 88.273 64.387 11.004 1.00 32.30 593 ILE A CA 1
ATOM 2608 C C . ILE A 1 324 ? 88.649 65.730 10.377 1.00 32.21 593 ILE A C 1
ATOM 2609 O O . ILE A 1 324 ? 89.774 65.906 9.916 1.00 31.81 593 ILE A O 1
ATOM 2614 N N . SER A 1 325 ? 87.719 66.682 10.382 1.00 31.10 594 SER A N 1
ATOM 2615 C CA . SER A 1 325 ? 87.980 67.989 9.779 1.00 35.43 594 SER A CA 1
ATOM 2616 C C . SER A 1 325 ? 89.058 68.742 10.542 1.00 37.05 594 SER A C 1
ATOM 2617 O O . SER A 1 325 ? 89.867 69.451 9.949 1.00 33.19 594 SER A O 1
ATOM 2620 N N . LEU A 1 326 ? 89.063 68.581 11.860 1.00 31.01 595 LEU A N 1
ATOM 2621 C CA . LEU A 1 326 ? 90.059 69.223 12.702 1.00 31.15 595 LEU A CA 1
ATOM 2622 C C . LEU A 1 326 ? 91.425 68.652 12.363 1.00 41.54 595 LEU A C 1
ATOM 2623 O O . LEU A 1 326 ? 92.420 69.377 12.303 1.00 38.05 595 LEU A O 1
ATOM 2628 N N . GLN A 1 327 ? 91.454 67.342 12.140 1.00 36.32 596 GLN A N 1
ATOM 2629 C CA . GLN A 1 327 ? 92.686 66.620 11.864 1.00 32.57 596 GLN A CA 1
ATOM 2630 C C . GLN A 1 327 ? 93.246 66.947 10.482 1.00 36.93 596 GLN A C 1
ATOM 2631 O O . GLN A 1 327 ? 94.462 66.969 10.293 1.00 42.67 596 GLN A O 1
ATOM 2637 N N . MET A 1 328 ? 92.361 67.226 9.528 1.00 33.56 597 MET A N 1
ATOM 2638 C CA . MET A 1 328 ? 92.777 67.572 8.170 1.00 32.96 597 MET A CA 1
ATOM 2639 C C . MET A 1 328 ? 93.273 69.010 8.037 1.00 39.21 597 MET A C 1
ATOM 2640 O O . MET A 1 328 ? 94.318 69.262 7.436 1.00 41.36 597 MET A O 1
ATOM 2645 N N . VAL A 1 329 ? 92.519 69.946 8.605 1.00 41.39 598 VAL A N 1
ATOM 2646 C CA . VAL A 1 329 ? 92.867 71.364 8.567 1.00 40.71 598 VAL A CA 1
ATOM 2647 C C . VAL A 1 329 ? 94.215 71.659 9.239 1.00 41.40 598 VAL A C 1
ATOM 2648 O O . VAL A 1 329 ? 94.987 72.486 8.757 1.00 46.06 598 VAL A O 1
ATOM 2652 N N . LYS A 1 330 ? 94.501 70.968 10.338 1.00 46.37 599 LYS A N 1
ATOM 2653 C CA . LYS A 1 330 ? 95.774 71.119 11.047 1.00 49.52 599 LYS A CA 1
ATOM 2654 C C . LYS A 1 330 ? 96.984 70.596 10.284 1.00 53.10 599 LYS A C 1
ATOM 2655 O O . LYS A 1 330 ? 98.119 70.966 10.583 1.00 61.96 599 LYS A O 1
ATOM 2661 N N . CYS A 1 331 ? 96.739 69.734 9.305 1.00 42.82 600 CYS A N 1
ATOM 2662 C CA . CYS A 1 331 ? 97.816 69.043 8.605 1.00 40.11 600 CYS A CA 1
ATOM 2663 C C . CYS A 1 331 ? 98.543 69.933 7.607 1.00 41.66 600 CYS A C 1
ATOM 2664 O O . CYS A 1 331 ? 97.937 70.480 6.686 1.00 40.33 600 CYS A O 1
ATOM 2667 N N . LYS A 1 332 ? 99.852 70.066 7.796 1.00 43.62 601 LYS A N 1
ATOM 2668 C CA . LYS A 1 332 ? 100.663 70.931 6.951 1.00 46.83 601 LYS A CA 1
ATOM 2669 C C . LYS A 1 332 ? 100.929 70.277 5.593 1.00 39.70 601 LYS A C 1
ATOM 2670 O O . LYS A 1 332 ? 101.173 70.971 4.609 1.00 43.07 601 LYS A O 1
ATOM 2676 N N . GLU A 1 333 ? 100.889 68.947 5.541 1.00 43.63 602 GLU A N 1
ATOM 2677 C CA . GLU A 1 333 ? 101.127 68.227 4.289 1.00 55.11 602 GLU A CA 1
ATOM 2678 C C . GLU A 1 333 ? 99.837 67.929 3.520 1.00 56.94 602 GLU A C 1
ATOM 2679 O O . GLU A 1 333 ? 99.856 67.162 2.555 1.00 84.96 602 GLU A O 1
ATOM 2685 N N . LEU A 1 334 ? 98.720 68.494 3.972 1.00 43.58 603 LEU A N 1
ATOM 2686 C CA . LEU A 1 334 ? 97.429 68.265 3.325 1.00 43.99 603 LEU A CA 1
ATOM 2687 C C . LEU A 1 334 ? 97.499 68.666 1.849 1.00 42.97 603 LEU A C 1
ATOM 2688 O O . LEU A 1 334 ? 97.949 69.764 1.528 1.00 35.77 603 LEU A O 1
ATOM 2693 N N . PRO A 1 335 ? 97.053 67.776 0.945 1.00 37.38 604 PRO A N 1
ATOM 2694 C CA . PRO A 1 335 ? 97.142 68.056 -0.496 1.00 33.45 604 PRO A CA 1
ATOM 2695 C C . PRO A 1 335 ? 96.158 69.129 -0.946 1.00 39.17 604 PRO A C 1
ATOM 2696 O O . PRO A 1 335 ? 95.070 69.238 -0.379 1.00 35.90 604 PRO A O 1
ATOM 2700 N N . GLN A 1 336 ? 96.546 69.903 -1.957 1.00 34.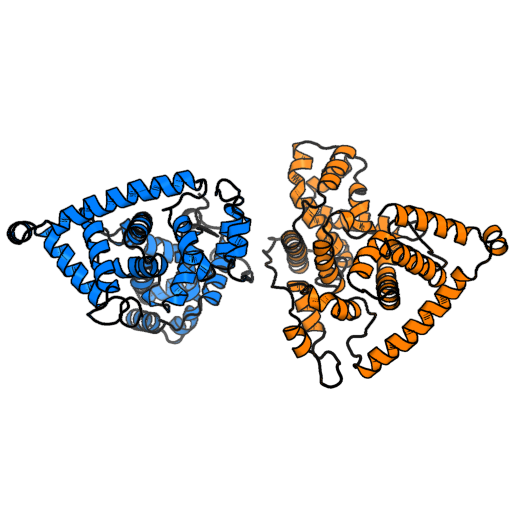35 605 GLN A N 1
ATOM 2701 C CA . GLN A 1 336 ? 95.761 71.049 -2.405 1.00 32.39 605 GLN A CA 1
ATOM 2702 C C . GLN A 1 336 ? 94.355 70.682 -2.869 1.00 37.42 605 GLN A C 1
ATOM 2703 O O . GLN A 1 336 ? 93.424 71.476 -2.689 1.00 37.49 605 GLN A O 1
ATOM 2709 N N . ALA A 1 337 ? 94.201 69.497 -3.460 1.00 26.32 606 ALA A N 1
ATOM 2710 C CA . ALA A 1 337 ? 92.886 69.040 -3.899 1.00 33.05 606 ALA A CA 1
ATOM 2711 C C . ALA A 1 337 ? 91.914 68.986 -2.731 1.00 31.54 606 ALA A C 1
ATOM 2712 O O . ALA A 1 337 ? 90.755 69.392 -2.858 1.00 40.25 606 ALA A O 1
ATOM 2714 N N . VAL A 1 338 ? 92.398 68.494 -1.593 1.00 25.16 607 VAL A N 1
ATOM 2715 C CA . VAL A 1 338 ? 91.581 68.417 -0.388 1.00 23.15 607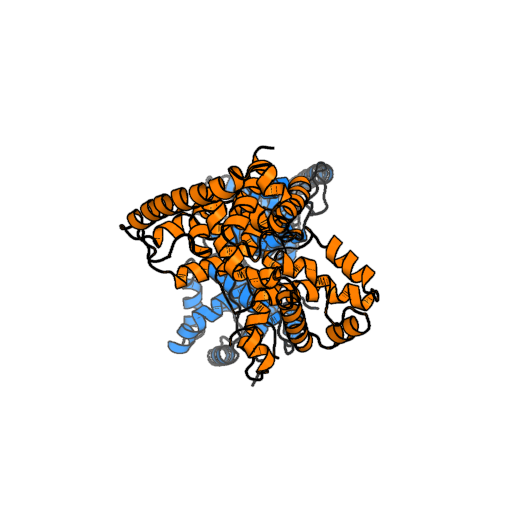 VAL A CA 1
ATOM 2716 C C . VAL A 1 338 ? 91.385 69.804 0.214 1.00 32.79 607 VAL A C 1
ATOM 2717 O O . VAL A 1 338 ? 90.313 70.116 0.729 1.00 34.97 607 VAL A O 1
ATOM 2721 N N . CYS A 1 339 ? 92.425 70.633 0.143 1.00 35.28 608 CYS A N 1
ATOM 2722 C CA . CYS A 1 339 ? 92.354 72.006 0.641 1.00 29.74 608 CYS A CA 1
ATOM 2723 C C . CYS A 1 339 ? 91.205 72.767 -0.021 1.00 33.08 608 CYS A C 1
ATOM 2724 O O . CYS A 1 339 ? 90.473 73.503 0.638 1.00 33.42 608 CYS A O 1
ATOM 2727 N N . GLU A 1 340 ? 91.025 72.550 -1.320 1.00 31.85 609 GLU A N 1
ATOM 2728 C CA . GLU A 1 340 ? 89.948 73.197 -2.059 1.00 30.85 609 GLU A CA 1
ATOM 2729 C C . GLU A 1 340 ? 88.582 72.686 -1.606 1.00 37.02 609 GLU A C 1
ATOM 2730 O O . GLU A 1 340 ? 87.638 73.459 -1.457 1.00 35.33 609 GLU A O 1
ATOM 2736 N N . ILE A 1 341 ? 88.485 71.374 -1.412 1.00 34.45 610 ILE A N 1
ATOM 2737 C CA . ILE A 1 341 ? 87.244 70.725 -1.004 1.00 34.94 610 ILE A CA 1
ATOM 2738 C C . ILE A 1 341 ? 86.788 71.236 0.358 1.00 31.57 610 ILE A C 1
ATOM 2739 O O . ILE A 1 341 ? 85.606 71.497 0.567 1.00 30.54 610 ILE A O 1
ATOM 2744 N N . LEU A 1 342 ? 87.735 71.419 1.270 1.00 28.49 611 LEU A N 1
ATOM 2745 C CA . LEU A 1 342 ? 87.402 71.847 2.625 1.00 31.18 611 LEU A CA 1
ATOM 2746 C C . LEU A 1 342 ? 87.200 73.358 2.675 1.00 35.07 611 LEU A C 1
ATOM 2747 O O . LEU A 1 342 ? 86.786 73.900 3.697 1.00 29.35 611 LEU A O 1
ATOM 2752 N N . GLY A 1 343 ? 87.498 74.032 1.570 1.00 34.52 612 GLY A N 1
ATOM 2753 C CA . GLY A 1 343 ? 87.233 75.454 1.450 1.00 31.51 612 GLY A CA 1
ATOM 2754 C C . GLY A 1 343 ? 88.344 76.335 1.983 1.00 34.21 612 GLY A C 1
ATOM 2755 O O . GLY A 1 343 ? 88.125 77.513 2.264 1.00 35.80 612 GLY A O 1
ATOM 2756 N N . LEU A 1 344 ? 89.542 75.774 2.112 1.00 38.70 613 LEU A N 1
ATOM 2757 C CA . LEU A 1 344 ? 90.677 76.535 2.620 1.00 37.55 613 LEU A CA 1
ATOM 2758 C C . LEU A 1 344 ? 91.233 77.445 1.527 1.00 43.50 613 LEU A C 1
ATOM 2759 O O . LEU A 1 344 ? 92.112 78.268 1.776 1.00 48.12 613 LEU A O 1
ATOM 2764 N N . GLN A 1 345 ? 90.715 77.288 0.312 1.00 43.13 614 GLN A N 1
ATOM 2765 C CA . GLN A 1 345 ? 91.070 78.164 -0.800 1.00 40.69 614 GLN A CA 1
ATOM 2766 C C . GLN A 1 345 ? 89.819 78.801 -1.395 1.00 54.55 614 GLN A C 1
ATOM 2767 O O . GLN A 1 345 ? 89.818 79.258 -2.538 1.00 64.70 614 GLN A O 1
ATOM 2773 N N . LEU B 1 19 ? 109.359 70.139 18.717 1.00 106.23 288 LEU B N 1
ATOM 2774 C CA . LEU B 1 19 ? 108.249 70.145 19.663 1.00 99.37 288 LEU B CA 1
ATOM 2775 C C . LEU B 1 19 ? 107.041 69.377 19.143 1.00 104.07 288 LEU B C 1
ATOM 2776 O O . LEU B 1 19 ? 106.283 68.799 19.919 1.00 107.52 288 LEU B O 1
ATOM 2781 N N . GLY B 1 20 ? 106.862 69.380 17.827 1.00 102.76 289 GLY B N 1
ATOM 2782 C CA . GLY B 1 20 ? 105.731 68.708 17.217 1.00 98.33 289 GLY B CA 1
ATOM 2783 C C . GLY B 1 20 ? 104.534 69.622 17.032 1.00 94.94 289 GLY B C 1
ATOM 2784 O O . GLY B 1 20 ? 104.630 70.834 17.223 1.00 102.72 289 GLY B O 1
ATOM 2785 N N . GLU B 1 21 ? 103.401 69.031 16.665 1.00 91.81 290 GLU B N 1
ATOM 2786 C CA . GLU B 1 21 ? 102.177 69.782 16.409 1.00 97.85 290 GLU B CA 1
ATOM 2787 C C . GLU B 1 21 ? 101.315 69.901 17.663 1.00 90.37 290 GLU B C 1
ATOM 2788 O O . GLU B 1 21 ? 101.268 68.981 18.480 1.00 82.31 290 GLU B O 1
ATOM 2794 N N . ARG B 1 22 ? 100.638 71.035 17.814 1.00 82.85 291 ARG B N 1
ATOM 2795 C CA . ARG B 1 22 ? 99.777 71.256 18.970 1.00 75.05 291 ARG B CA 1
ATOM 2796 C C . ARG B 1 22 ? 98.386 70.690 18.704 1.00 72.54 291 ARG B C 1
ATOM 2797 O O . ARG B 1 22 ? 97.733 71.078 17.737 1.00 71.78 291 ARG B O 1
ATOM 2805 N N . PRO B 1 23 ? 97.927 69.772 19.567 1.00 69.26 292 PRO B N 1
ATOM 2806 C CA . PRO B 1 23 ? 96.609 69.145 19.409 1.00 69.29 292 PRO B CA 1
ATOM 2807 C C . PRO B 1 23 ? 95.452 70.095 19.704 1.00 66.99 292 PRO B C 1
ATOM 2808 O O . PRO B 1 23 ? 95.645 71.130 20.344 1.00 61.02 292 PRO B O 1
ATOM 2812 N N . VAL B 1 24 ? 94.262 69.745 19.224 1.00 72.34 293 VAL B N 1
ATOM 2813 C CA . VAL B 1 24 ? 93.054 70.487 19.563 1.00 72.01 293 VAL B CA 1
ATOM 2814 C C . VAL B 1 24 ? 92.339 69.825 20.732 1.00 62.80 293 VAL B C 1
ATOM 2815 O O . VAL B 1 24 ? 92.122 68.613 20.735 1.00 60.21 293 VAL B O 1
ATOM 2819 N N . VAL B 1 25 ? 91.996 70.622 21.737 1.00 58.85 294 VAL B N 1
ATOM 2820 C CA . VAL B 1 25 ? 91.284 70.114 22.898 1.00 58.24 294 VAL B CA 1
ATOM 2821 C C . VAL B 1 25 ? 89.875 70.696 22.954 1.00 46.74 294 VAL B C 1
ATOM 2822 O O . VAL B 1 25 ? 89.684 71.893 22.742 1.00 49.04 294 VAL B O 1
ATOM 2826 N N . GLN B 1 26 ? 88.888 69.846 23.216 1.00 54.96 295 GLN B N 1
ATOM 2827 C CA . GLN B 1 26 ? 87.516 70.298 23.405 1.00 63.81 295 GLN B CA 1
ATOM 2828 C C . GLN B 1 26 ? 87.061 69.951 24.815 1.00 65.09 295 GLN B C 1
ATOM 2829 O O . GLN B 1 26 ? 87.333 68.857 25.308 1.00 51.41 295 GLN B O 1
ATOM 2835 N N . ARG B 1 27 ? 86.382 70.882 25.473 1.00 83.09 296 ARG B N 1
ATOM 2836 C CA . ARG B 1 27 ? 85.979 70.655 26.854 1.00 85.87 296 ARG B CA 1
ATOM 2837 C C . ARG B 1 27 ? 84.573 70.088 27.011 1.00 77.82 296 ARG B C 1
ATOM 2838 O O . ARG B 1 27 ? 83.659 70.381 26.240 1.00 86.61 296 ARG B O 1
ATOM 2846 N N . ARG B 1 28 ? 84.442 69.265 28.044 1.00 77.81 297 ARG B N 1
ATOM 2847 C CA . ARG B 1 28 ? 83.218 68.565 28.401 1.00 69.85 297 ARG B CA 1
ATOM 2848 C C . ARG B 1 28 ? 82.270 69.495 29.157 1.00 61.14 297 ARG B C 1
ATOM 2849 O O . ARG B 1 28 ? 82.688 70.542 29.648 1.00 65.99 297 ARG B O 1
ATOM 2857 N N . GLU B 1 29 ? 80.991 69.142 29.211 1.00 60.54 298 GLU B N 1
ATOM 2858 C CA . GLU B 1 29 ? 80.030 69.896 30.008 1.00 60.55 298 GLU B CA 1
ATOM 2859 C C . GLU B 1 29 ? 80.320 69.723 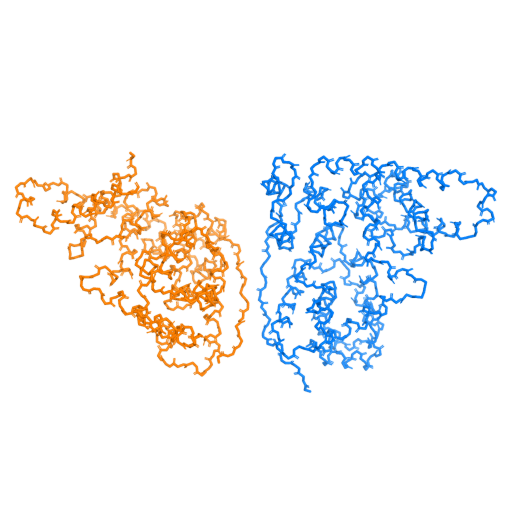31.501 1.00 57.15 298 GLU B C 1
ATOM 2860 O O . GLU B 1 29 ? 80.860 68.695 31.912 1.00 52.65 298 GLU B O 1
ATOM 2866 N N . PRO B 1 30 ? 79.969 70.730 32.320 1.00 45.02 299 PRO B N 1
ATOM 2867 C CA . PRO B 1 30 ? 80.257 70.651 33.758 1.00 49.14 299 PRO B CA 1
ATOM 2868 C C . PRO B 1 30 ? 79.504 69.526 34.460 1.00 55.96 299 PRO B C 1
ATOM 2869 O O . PRO B 1 30 ? 78.410 69.151 34.037 1.00 58.32 299 PRO B O 1
ATOM 2873 N N . VAL B 1 31 ? 80.100 68.998 35.524 1.00 52.18 300 VAL B N 1
ATOM 2874 C CA . VAL B 1 31 ? 79.520 67.884 36.262 1.00 47.95 300 VAL B CA 1
ATOM 2875 C C . VAL B 1 31 ? 78.259 68.295 37.022 1.00 53.44 300 VAL B C 1
ATOM 2876 O O . VAL B 1 31 ? 78.265 69.251 37.799 1.00 57.52 300 VAL B O 1
ATOM 2880 N N . SER B 1 32 ? 77.177 67.565 36.765 1.00 72.42 301 SER B N 1
ATOM 2881 C CA . SER B 1 32 ? 75.886 67.784 37.408 1.00 70.38 301 SER B CA 1
ATOM 2882 C C . SER B 1 32 ? 75.842 67.207 38.818 1.00 67.62 301 SER B C 1
ATOM 2883 O O . SER B 1 32 ? 76.649 66.349 39.171 1.00 62.01 301 SER B O 1
ATOM 2886 N N . LEU B 1 33 ? 74.901 67.695 39.621 1.00 75.62 302 LEU B N 1
ATOM 2887 C CA . LEU B 1 33 ? 74.630 67.135 40.944 1.00 80.86 302 LEU B CA 1
ATOM 2888 C C . LEU B 1 33 ? 74.366 65.631 40.861 1.00 88.76 302 LEU B C 1
ATOM 2889 O O . LEU B 1 33 ? 74.784 64.871 41.733 1.00 90.79 302 LEU B O 1
ATOM 2894 N N . GLU B 1 34 ? 73.678 65.208 39.805 1.00 88.09 303 GLU B N 1
ATOM 2895 C CA . GLU B 1 34 ? 73.277 63.813 39.657 1.00 89.38 303 GLU B CA 1
ATOM 2896 C C . GLU B 1 34 ? 74.471 62.896 39.414 1.00 83.59 303 GLU B C 1
ATOM 2897 O O . GLU B 1 34 ? 74.568 61.822 40.010 1.00 83.64 303 GLU B O 1
ATOM 2903 N N . GLU B 1 35 ? 75.371 63.321 38.532 1.00 85.13 304 GLU B N 1
ATOM 2904 C CA . GLU B 1 35 ? 76.618 62.602 38.285 1.00 86.38 304 GLU B CA 1
ATOM 2905 C C . GLU B 1 35 ? 77.427 62.445 39.569 1.00 82.88 304 GLU B C 1
ATOM 2906 O O . GLU B 1 35 ? 78.101 61.437 39.775 1.00 79.33 304 GLU B O 1
ATOM 2912 N N . TRP B 1 36 ? 77.360 63.463 40.420 1.00 82.98 305 TRP B N 1
ATOM 2913 C CA . TRP B 1 36 ? 78.073 63.468 41.689 1.00 77.21 305 TRP B CA 1
ATOM 2914 C C . TRP B 1 36 ? 77.509 62.416 42.642 1.00 78.50 305 TRP B C 1
ATOM 2915 O O . TRP B 1 36 ? 78.255 61.619 43.212 1.00 70.12 305 TRP B O 1
ATOM 2926 N N . THR B 1 37 ? 76.189 62.418 42.802 1.00 75.06 306 THR B N 1
ATOM 2927 C CA . THR B 1 37 ? 75.511 61.480 43.693 1.00 77.27 306 THR B CA 1
ATOM 2928 C C . THR B 1 37 ? 75.718 60.022 43.277 1.00 80.27 306 THR B C 1
ATOM 2929 O O . THR B 1 37 ? 75.596 59.115 44.101 1.00 81.85 306 THR B O 1
ATOM 2933 N N . LYS B 1 38 ? 76.020 59.801 42.000 1.00 82.22 307 LYS B N 1
ATOM 2934 C CA . LYS B 1 38 ? 76.279 58.454 41.495 1.00 83.96 307 LYS B CA 1
ATOM 2935 C C . LYS B 1 38 ? 77.555 57.865 42.090 1.00 86.94 307 LYS B C 1
ATOM 2936 O O . LYS B 1 38 ? 77.642 56.660 42.328 1.00 83.35 307 LYS B O 1
ATOM 2942 N N . ASN B 1 39 ? 78.542 58.723 42.324 1.00 90.14 308 ASN B N 1
ATOM 2943 C CA . ASN B 1 39 ? 79.822 58.291 42.875 1.00 92.55 308 ASN B CA 1
ATOM 2944 C C . ASN B 1 39 ? 79.807 58.220 44.397 1.00 88.17 308 ASN B C 1
ATOM 2945 O O . ASN B 1 39 ? 80.820 57.910 45.021 1.00 80.31 308 ASN B O 1
ATOM 2950 N N . ILE B 1 40 ? 78.653 58.508 44.990 1.00 92.41 309 ILE B N 1
ATOM 2951 C CA . ILE B 1 40 ? 78.516 58.478 46.441 1.00 95.22 309 ILE B CA 1
ATOM 2952 C C . ILE B 1 40 ? 77.914 57.173 46.956 1.00 99.55 309 ILE B C 1
ATOM 2953 O O . ILE B 1 40 ? 76.856 56.737 46.501 1.00 99.33 309 ILE B O 1
ATOM 2958 N N . ASP B 1 41 ? 78.600 56.566 47.919 1.00 102.11 310 ASP B N 1
ATOM 2959 C CA . ASP B 1 41 ? 78.164 55.312 48.522 1.00 108.53 310 ASP B CA 1
ATOM 2960 C C . ASP B 1 41 ? 77.065 55.571 49.559 1.00 110.96 310 ASP B C 1
ATOM 2961 O O . ASP B 1 41 ? 76.694 56.719 49.804 1.00 117.23 310 ASP B O 1
ATOM 2966 N N . SER B 1 42 ? 76.554 54.504 50.169 1.00 116.19 311 SER B N 1
ATOM 2967 C CA . SER B 1 42 ? 75.498 54.602 51.172 1.00 114.19 311 SER B CA 1
ATOM 2968 C C . SER B 1 42 ? 76.019 55.254 52.447 1.00 117.13 311 SER B C 1
ATOM 2969 O O . SER B 1 42 ? 75.277 55.924 53.167 1.00 112.29 311 SER B O 1
ATOM 2972 N N . GLU B 1 43 ? 77.304 55.046 52.718 1.00 121.73 312 GLU B N 1
ATOM 2973 C CA . GLU B 1 43 ? 77.965 55.653 53.866 1.00 127.14 312 GLU B CA 1
ATOM 2974 C C . GLU B 1 43 ? 78.261 57.122 53.598 1.00 123.19 312 GLU B C 1
ATOM 2975 O O . GLU B 1 43 ? 78.656 57.864 54.496 1.00 132.76 312 GLU B O 1
ATOM 2981 N N . GLY B 1 44 ? 78.050 57.534 52.353 1.00 108.53 313 GLY B N 1
ATOM 2982 C CA . GLY B 1 44 ? 78.260 58.909 51.945 1.00 94.92 313 GLY B CA 1
ATOM 2983 C C . GLY B 1 44 ? 79.678 59.208 51.502 1.00 85.76 313 GLY B C 1
ATOM 2984 O O . GLY B 1 44 ? 80.032 60.365 51.286 1.00 90.79 313 GLY B O 1
ATOM 2985 N N . ARG B 1 45 ? 80.492 58.170 51.353 1.00 83.87 314 ARG B N 1
ATOM 2986 C CA . ARG B 1 45 ? 81.835 58.345 50.811 1.00 87.70 314 ARG B CA 1
ATOM 2987 C C . ARG B 1 45 ? 81.778 58.505 49.296 1.00 86.97 314 ARG B C 1
ATOM 2988 O O . ARG B 1 45 ? 80.715 58.374 48.696 1.00 88.15 314 ARG B O 1
ATOM 2996 N N . ILE B 1 46 ? 82.918 58.801 48.681 1.00 78.47 315 ILE B N 1
ATOM 2997 C CA . ILE B 1 46 ? 82.976 58.913 47.229 1.00 72.79 315 ILE B CA 1
ATOM 2998 C C . ILE B 1 46 ? 83.683 57.702 46.624 1.00 73.61 315 ILE B C 1
ATOM 2999 O O . ILE B 1 46 ? 84.800 57.358 47.014 1.00 71.54 315 ILE B O 1
ATOM 3004 N N . LEU B 1 47 ? 83.020 57.063 45.665 1.00 77.13 316 LEU B N 1
ATOM 3005 C CA . LEU B 1 47 ? 83.487 55.801 45.100 1.00 79.31 316 LEU B CA 1
ATOM 3006 C C . LEU B 1 47 ? 84.700 55.981 44.194 1.00 83.79 316 LEU B C 1
ATOM 3007 O O . LEU B 1 47 ? 85.806 55.567 44.543 1.00 84.95 316 LEU B O 1
ATOM 3012 N N . ASN B 1 48 ? 84.502 56.595 43.032 1.00 78.31 317 ASN B N 1
ATOM 3013 C CA . ASN B 1 48 ? 85.622 56.814 42.127 1.00 84.17 317 ASN B CA 1
ATOM 3014 C C . ASN B 1 48 ? 86.133 58.244 42.235 1.00 82.16 317 ASN B C 1
ATOM 3015 O O . ASN B 1 48 ? 85.491 59.188 41.776 1.00 88.78 317 ASN B O 1
ATOM 3020 N N . VAL B 1 49 ? 87.301 58.383 42.851 1.00 69.38 318 VAL B N 1
ATOM 3021 C CA . VAL B 1 49 ? 87.910 59.683 43.093 1.00 69.08 318 VAL B CA 1
ATOM 3022 C C . VAL B 1 49 ? 88.627 60.199 41.853 1.00 69.45 318 VAL B C 1
ATOM 3023 O O . VAL B 1 49 ? 88.275 61.249 41.314 1.00 61.12 318 VAL B O 1
ATOM 3027 N N . ASP B 1 50 ? 89.650 59.461 41.426 1.00 68.68 319 ASP B N 1
ATOM 3028 C CA . ASP B 1 50 ? 90.424 59.789 40.230 1.00 65.18 319 ASP B CA 1
ATOM 3029 C C . ASP B 1 50 ? 89.536 60.079 39.022 1.00 71.88 319 ASP B C 1
ATOM 3030 O O . ASP B 1 50 ? 89.811 60.995 38.248 1.00 66.62 319 ASP B O 1
ATOM 3035 N N . ASN B 1 51 ? 88.476 59.293 38.865 1.00 67.61 320 ASN B N 1
ATOM 3036 C CA . ASN B 1 51 ? 87.530 59.499 37.775 1.00 69.19 320 ASN B CA 1
ATOM 3037 C C . ASN B 1 51 ? 86.779 60.819 37.915 1.00 65.87 320 ASN B C 1
ATOM 3038 O O . ASN B 1 51 ? 86.602 61.545 36.938 1.00 60.75 320 ASN B O 1
ATOM 3043 N N . MET B 1 52 ? 86.342 61.129 39.132 1.00 67.50 321 MET B N 1
ATOM 3044 C CA . MET B 1 52 ? 85.626 62.376 39.389 1.00 67.82 321 MET B CA 1
ATOM 3045 C C . MET B 1 52 ? 86.523 63.594 39.189 1.00 58.05 321 MET B C 1
ATOM 3046 O O . MET B 1 52 ? 86.082 64.610 38.656 1.00 45.10 321 MET B O 1
ATOM 3051 N N . LYS B 1 53 ? 87.784 63.483 39.594 1.00 55.01 322 LYS B N 1
ATOM 3052 C CA . LYS B 1 53 ? 88.731 64.579 39.413 1.00 55.95 322 LYS B CA 1
ATOM 3053 C C . LYS B 1 53 ? 88.970 64.853 37.934 1.00 58.75 322 LYS B C 1
ATOM 3054 O O . LYS B 1 53 ? 89.072 66.005 37.516 1.00 63.58 322 LYS B O 1
ATOM 3060 N N . GLN B 1 54 ? 89.055 63.786 37.146 1.00 60.11 323 GLN B N 1
ATOM 3061 C CA . GLN B 1 54 ? 89.259 63.907 35.708 1.00 56.78 323 GLN B CA 1
ATOM 3062 C C . GLN B 1 54 ? 88.041 64.560 35.058 1.00 48.09 323 GLN B C 1
ATOM 3063 O O . GLN B 1 54 ? 88.173 65.359 34.130 1.00 43.92 323 GLN B O 1
ATOM 3069 N N . MET B 1 55 ? 86.858 64.217 35.563 1.00 50.87 324 MET B N 1
ATOM 3070 C CA . MET B 1 55 ? 85.603 64.780 35.073 1.00 48.76 324 MET B CA 1
ATOM 3071 C C . MET B 1 55 ? 85.487 66.262 35.413 1.00 45.31 324 MET B C 1
ATOM 3072 O O . MET B 1 55 ? 85.004 67.050 34.603 1.00 52.70 324 MET B O 1
ATOM 3077 N N . ILE B 1 56 ? 85.931 66.636 36.609 1.00 50.20 325 ILE B N 1
ATOM 3078 C CA . ILE B 1 56 ? 85.900 68.032 37.030 1.00 55.93 325 ILE B CA 1
ATOM 3079 C C . ILE B 1 56 ? 86.909 68.862 36.236 1.00 45.37 325 ILE B C 1
ATOM 3080 O O . ILE B 1 56 ? 86.632 69.999 35.862 1.00 49.39 325 ILE B O 1
ATOM 3085 N N . PHE B 1 57 ? 88.079 68.289 35.971 1.00 47.75 326 PHE B N 1
ATOM 3086 C CA . PHE B 1 57 ? 89.082 68.978 35.166 1.00 46.05 326 PHE B CA 1
ATOM 3087 C C . PHE B 1 57 ? 88.590 69.213 33.744 1.00 53.17 326 PHE B C 1
ATOM 3088 O O . PHE B 1 57 ? 88.756 70.301 33.191 1.00 60.26 326 PHE B O 1
ATOM 3096 N N . ARG B 1 58 ? 87.981 68.186 33.163 1.00 53.72 327 ARG B N 1
ATOM 3097 C CA . ARG B 1 58 ? 87.536 68.238 31.777 1.00 56.66 327 ARG B CA 1
ATOM 3098 C C . ARG B 1 58 ? 86.333 69.153 31.558 1.00 64.81 327 ARG B C 1
ATOM 3099 O O . ARG B 1 58 ? 86.324 69.957 30.624 1.00 84.00 327 ARG B O 1
ATOM 3107 N N . GLY B 1 59 ? 85.306 69.012 32.392 1.00 54.65 328 GLY B N 1
ATOM 3108 C CA . GLY B 1 59 ? 84.134 69.862 32.268 1.00 56.11 328 GLY B CA 1
ATOM 3109 C C . GLY B 1 59 ? 83.878 70.947 33.300 1.00 57.33 328 GLY B C 1
ATOM 3110 O O . GLY B 1 59 ? 83.083 71.852 33.050 1.00 62.40 328 GLY B O 1
ATOM 3111 N N . GLY B 1 60 ? 84.561 70.897 34.438 1.00 60.53 329 GLY B N 1
ATOM 3112 C CA . GLY B 1 60 ? 84.280 71.843 35.505 1.00 49.99 329 GLY B CA 1
ATOM 3113 C C . GLY B 1 60 ? 83.160 71.337 36.395 1.00 53.88 329 GLY B C 1
ATOM 3114 O O . GLY B 1 60 ? 8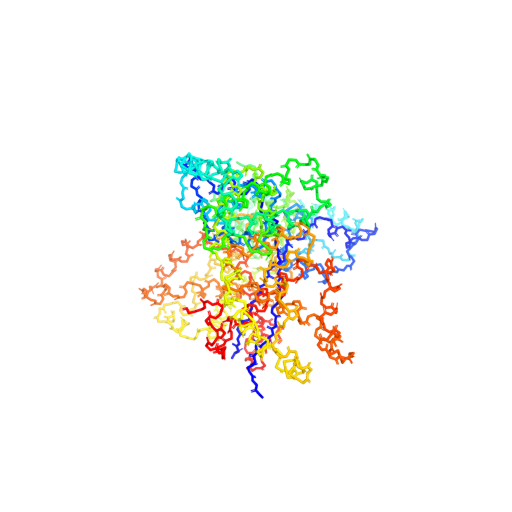2.813 70.155 36.354 1.00 52.64 329 GLY B O 1
ATOM 3115 N N . LEU B 1 61 ? 82.607 72.228 37.213 1.00 43.82 330 LEU B N 1
ATOM 3116 C CA . LEU B 1 61 ? 81.496 71.886 38.094 1.00 44.75 330 LEU B CA 1
ATOM 3117 C C . LEU B 1 61 ? 80.308 72.795 37.826 1.00 48.98 330 LEU B C 1
ATOM 3118 O O . LEU B 1 61 ? 80.485 73.983 37.563 1.00 50.86 330 LEU B O 1
ATOM 3123 N N . SER B 1 62 ? 79.101 72.241 37.877 1.00 53.60 331 SER B N 1
ATOM 3124 C CA . SER B 1 62 ? 77.905 73.072 37.819 1.00 56.61 331 SER B CA 1
ATOM 3125 C C . SER B 1 62 ? 77.873 73.918 39.085 1.00 49.64 331 SER B C 1
ATOM 3126 O O . SER B 1 62 ? 78.378 73.496 40.125 1.00 53.22 331 SER B O 1
ATOM 3129 N N . HIS B 1 63 ? 77.273 75.100 39.001 1.00 46.22 332 HIS B N 1
ATOM 3130 C CA . HIS B 1 63 ? 77.343 76.069 40.090 1.00 52.03 332 HIS B CA 1
ATOM 3131 C C . HIS B 1 63 ? 76.700 75.568 41.383 1.00 58.70 332 HIS B C 1
ATOM 3132 O O . HIS B 1 63 ? 77.162 75.893 42.473 1.00 66.10 332 HIS B O 1
ATOM 3139 N N . ALA B 1 64 ? 75.620 74.804 41.262 1.00 63.27 333 ALA B N 1
ATOM 3140 C CA . ALA B 1 64 ? 74.908 74.302 42.434 1.00 56.36 333 ALA B CA 1
ATOM 3141 C C . ALA B 1 64 ? 75.735 73.299 43.240 1.00 47.21 333 ALA B C 1
ATOM 3142 O O . ALA B 1 64 ? 75.638 73.245 44.466 1.00 59.69 333 ALA B O 1
ATOM 3144 N N . LEU B 1 65 ? 76.548 72.511 42.545 1.00 47.49 334 LEU B N 1
ATOM 3145 C CA . LEU B 1 65 ? 77.353 71.467 43.179 1.00 50.32 334 LEU B CA 1
ATOM 3146 C C . LEU B 1 65 ? 78.591 72.066 43.848 1.00 47.27 334 LEU B C 1
ATOM 3147 O O . LEU B 1 65 ? 79.286 71.407 44.624 1.00 49.01 334 LEU B O 1
ATOM 3152 N N . ARG B 1 66 ? 78.839 73.332 43.539 1.00 51.55 335 ARG B N 1
ATOM 3153 C CA . ARG B 1 66 ? 80.085 74.017 43.858 1.00 55.28 335 ARG B CA 1
ATOM 3154 C C . ARG B 1 66 ? 80.355 74.105 45.367 1.00 54.59 335 ARG B C 1
ATOM 3155 O O . ARG B 1 66 ? 81.504 73.995 45.796 1.00 60.08 335 ARG B O 1
ATOM 3163 N N . LYS B 1 67 ? 79.307 74.292 46.167 1.00 50.30 336 LYS B N 1
ATOM 3164 C CA . LYS B 1 67 ? 79.480 74.457 47.613 1.00 48.31 336 LYS B CA 1
ATOM 3165 C C . LYS B 1 67 ? 79.985 73.195 48.310 1.00 51.03 336 LYS B C 1
ATOM 3166 O O . LYS B 1 67 ? 80.860 73.266 49.173 1.00 48.33 336 LYS B O 1
ATOM 3172 N N . GLN B 1 68 ? 79.429 72.045 47.945 1.00 46.08 337 GLN B N 1
ATOM 3173 C CA . GLN B 1 68 ? 79.836 70.790 48.568 1.00 44.75 337 GLN B CA 1
ATOM 3174 C C . GLN B 1 68 ? 81.118 70.232 47.949 1.00 44.63 337 GLN B C 1
ATOM 3175 O O . GLN B 1 68 ? 81.980 69.731 48.666 1.00 47.64 337 GLN B O 1
ATOM 3181 N N . ALA B 1 69 ? 81.236 70.305 46.625 1.00 40.30 338 ALA B N 1
ATOM 3182 C CA . ALA B 1 69 ? 82.372 69.710 45.917 1.00 49.64 338 ALA B CA 1
ATOM 3183 C C . ALA B 1 69 ? 83.713 70.411 46.179 1.00 43.83 338 ALA B C 1
ATOM 3184 O O . ALA B 1 69 ? 84.760 69.759 46.191 1.00 44.68 338 ALA B O 1
ATOM 3186 N N . TRP B 1 70 ? 83.684 71.726 46.387 1.00 41.16 339 TRP B N 1
ATOM 3187 C CA . TRP B 1 70 ? 84.908 72.480 46.666 1.00 44.73 339 TRP B CA 1
ATOM 3188 C C . TRP B 1 70 ? 85.569 72.032 47.963 1.00 45.43 339 TRP B C 1
ATOM 3189 O O . TRP B 1 70 ? 86.798 71.965 48.048 1.00 45.00 339 TRP B O 1
ATOM 3200 N N . LYS B 1 71 ? 84.746 71.720 48.962 1.00 44.60 340 LYS B N 1
ATOM 3201 C CA . LYS B 1 71 ? 85.237 71.227 50.246 1.00 41.92 340 LYS B CA 1
ATOM 3202 C C . LYS B 1 71 ? 86.121 69.999 50.029 1.00 42.40 340 LYS B C 1
ATOM 3203 O O . LYS B 1 71 ? 87.088 69.774 50.758 1.00 45.53 340 LYS B O 1
ATOM 3209 N N . PHE B 1 72 ? 85.77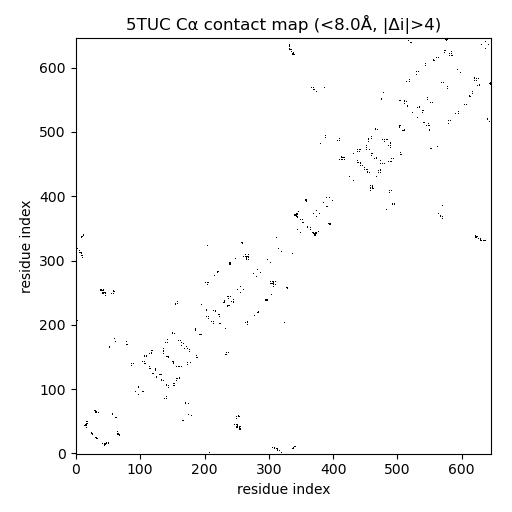6 69.207 49.018 1.00 46.59 341 PHE B N 1
ATOM 3210 C CA . PHE B 1 72 ? 86.565 68.036 48.651 1.00 50.12 341 PHE B CA 1
ATOM 3211 C C . PHE B 1 72 ? 87.801 68.403 47.827 1.00 42.80 341 PHE B C 1
ATOM 3212 O O . PHE B 1 72 ? 88.890 67.890 48.078 1.00 42.27 341 PHE B O 1
ATOM 3220 N N . LEU B 1 73 ? 87.630 69.294 46.852 1.00 37.59 342 LEU B N 1
ATOM 3221 C CA . LEU B 1 73 ? 88.744 69.746 46.020 1.00 42.02 342 LEU B CA 1
ATOM 3222 C C . LEU B 1 73 ? 89.843 70.404 46.848 1.00 51.23 342 LEU B C 1
ATOM 3223 O O . LEU B 1 73 ? 91.031 70.200 46.594 1.00 51.85 342 LEU B O 1
ATOM 3228 N N . LEU B 1 74 ? 89.436 71.190 47.840 1.00 51.66 343 LEU B N 1
ATOM 3229 C CA . LEU B 1 74 ? 90.374 71.968 48.643 1.00 46.14 343 LEU B CA 1
ATOM 3230 C C . LEU B 1 74 ? 90.979 71.184 49.810 1.00 51.73 343 LEU B C 1
ATOM 3231 O O . LEU B 1 74 ? 91.994 71.590 50.378 1.00 55.15 343 LEU B O 1
ATOM 3236 N N . GLY B 1 75 ? 90.367 70.058 50.159 1.00 49.34 344 GLY B N 1
ATOM 3237 C CA . GLY B 1 75 ? 90.899 69.205 51.206 1.00 35.94 344 GLY B CA 1
ATOM 3238 C C . GLY B 1 75 ? 90.219 69.355 52.556 1.00 43.00 344 GLY B C 1
ATOM 3239 O O . GLY B 1 75 ? 90.582 68.671 53.514 1.00 45.42 344 GLY B O 1
ATOM 3240 N N . TYR B 1 76 ? 89.236 70.249 52.628 1.00 42.79 345 TYR B N 1
ATOM 3241 C CA . TYR B 1 76 ? 88.440 70.444 53.837 1.00 43.26 345 TYR B CA 1
ATOM 3242 C C . TYR B 1 76 ? 87.718 69.145 54.183 1.00 48.95 345 TYR B C 1
ATOM 3243 O O . TYR B 1 76 ? 87.750 68.693 55.328 1.00 50.80 345 TYR B O 1
ATOM 3252 N N . PHE B 1 77 ? 87.066 68.552 53.187 1.00 53.80 346 PHE B N 1
ATOM 3253 C CA . PHE B 1 77 ? 86.530 67.200 53.316 1.00 47.11 346 PHE B CA 1
ATOM 3254 C C . PHE B 1 77 ? 87.445 66.204 52.606 1.00 42.98 346 PHE B C 1
ATOM 3255 O O . PHE B 1 77 ? 87.699 66.344 51.411 1.00 56.84 346 PHE B O 1
ATOM 3263 N N . PRO B 1 78 ? 87.940 65.190 53.333 1.00 47.90 347 PRO B N 1
ATOM 3264 C CA . PRO B 1 78 ? 88.721 64.141 52.664 1.00 60.10 347 PRO B CA 1
ATOM 3265 C C . PRO B 1 78 ? 87.830 63.256 51.790 1.00 63.85 347 PRO B C 1
ATOM 3266 O O . PRO B 1 78 ? 86.686 62.996 52.158 1.00 64.34 347 PRO B O 1
ATOM 3270 N N . TRP B 1 79 ? 88.348 62.806 50.650 1.00 59.99 348 TRP B N 1
ATOM 3271 C CA . TRP B 1 79 ? 87.545 62.049 49.688 1.00 60.62 348 TRP B CA 1
ATOM 3272 C C . TRP B 1 79 ? 87.024 60.726 50.255 1.00 66.84 348 TRP B C 1
ATOM 3273 O O . TRP B 1 79 ? 85.894 60.327 49.977 1.00 69.92 348 TRP B O 1
ATOM 3284 N N . ASP B 1 80 ? 87.845 60.054 51.057 1.00 65.69 349 ASP B N 1
ATOM 3285 C CA . ASP B 1 80 ? 87.491 58.739 51.589 1.00 67.46 349 ASP B CA 1
ATOM 3286 C C . ASP B 1 80 ? 86.606 58.825 52.833 1.00 67.24 349 ASP B C 1
ATOM 3287 O O . ASP B 1 80 ? 86.233 57.803 53.410 1.00 75.35 349 ASP B O 1
ATOM 3292 N N . SER B 1 81 ? 86.280 60.043 53.252 1.00 67.10 350 SER B N 1
ATOM 3293 C CA . SER B 1 81 ? 85.450 60.246 54.434 1.00 59.44 350 SER B CA 1
ATOM 3294 C C . SER B 1 81 ? 84.013 59.796 54.204 1.00 66.31 350 SER B C 1
ATOM 3295 O O . SER B 1 81 ? 83.503 59.863 53.088 1.00 63.92 350 SER B O 1
ATOM 3298 N N . THR B 1 82 ? 83.362 59.348 55.272 1.00 65.46 351 THR B N 1
ATOM 3299 C CA . THR B 1 82 ? 81.937 59.056 55.229 1.00 64.37 351 THR B CA 1
ATOM 3300 C C . THR B 1 82 ? 81.179 60.316 55.626 1.00 70.60 351 THR B C 1
ATOM 3301 O O . THR B 1 82 ? 81.792 61.334 55.942 1.00 65.68 351 THR B O 1
ATOM 3305 N N . LYS B 1 83 ? 79.852 60.258 55.615 1.00 66.73 352 LYS B N 1
ATOM 3306 C CA . LYS B 1 83 ? 79.063 61.431 55.977 1.00 69.02 352 LYS B CA 1
ATOM 3307 C C . LYS B 1 83 ? 79.111 61.714 57.476 1.00 73.10 352 LYS B C 1
ATOM 3308 O O . LYS B 1 83 ? 79.221 62.868 57.891 1.00 75.79 352 LYS B O 1
ATOM 3314 N N . GLU B 1 84 ? 79.029 60.662 58.284 1.00 77.94 353 GLU B N 1
ATOM 3315 C CA . GLU B 1 84 ? 79.052 60.820 59.733 1.00 77.39 353 GLU B CA 1
ATOM 3316 C C . GLU B 1 84 ? 80.408 61.360 60.187 1.00 72.64 353 GLU B C 1
ATOM 3317 O O . GLU B 1 84 ? 80.503 62.053 61.199 1.00 75.42 353 GLU B O 1
ATOM 3323 N N . GLU B 1 85 ? 81.451 61.041 59.427 1.00 69.71 354 GLU B N 1
ATOM 3324 C CA . GLU B 1 85 ? 82.792 61.548 59.697 1.00 59.66 354 GLU B CA 1
ATOM 3325 C C . GLU B 1 85 ? 82.921 63.030 59.346 1.00 60.22 354 GLU B C 1
ATOM 3326 O O . GLU B 1 85 ? 83.664 63.768 59.994 1.00 60.54 354 GLU B O 1
ATOM 3332 N N . ARG B 1 86 ? 82.196 63.458 58.317 1.00 51.66 355 ARG B N 1
ATOM 3333 C CA . ARG B 1 86 ? 82.247 64.843 57.859 1.00 48.83 355 ARG B CA 1
ATOM 3334 C C . ARG B 1 86 ? 81.496 65.789 58.789 1.00 59.99 355 ARG B C 1
ATOM 3335 O O . ARG B 1 86 ? 81.967 66.889 59.076 1.00 59.57 355 ARG B O 1
ATOM 3343 N N . THR B 1 87 ? 80.324 65.362 59.248 1.00 66.47 356 THR B N 1
ATOM 3344 C CA . THR B 1 87 ? 79.521 66.167 60.161 1.00 73.45 356 THR B CA 1
ATOM 3345 C C . THR B 1 87 ? 80.213 66.299 61.517 1.00 62.24 356 THR B C 1
ATOM 3346 O O . THR B 1 87 ? 80.021 67.284 62.230 1.00 58.29 356 THR B O 1
ATOM 3350 N N . GLU B 1 88 ? 81.015 65.297 61.865 1.00 58.21 357 GLU B N 1
ATOM 3351 C CA . GLU B 1 88 ? 81.840 65.351 63.066 1.00 59.53 357 GLU B CA 1
ATOM 3352 C C . GLU B 1 88 ? 83.017 66.293 62.848 1.00 63.60 357 GLU B C 1
ATOM 3353 O O . GLU B 1 88 ? 83.443 67.000 63.762 1.00 65.02 357 GLU B O 1
ATOM 3359 N N . LEU B 1 89 ? 83.533 66.299 61.625 1.00 57.29 358 LEU B N 1
ATOM 3360 C CA . LEU B 1 89 ? 84.667 67.141 61.277 1.00 50.02 358 LEU B CA 1
ATOM 3361 C C . LEU B 1 89 ? 84.278 68.611 61.355 1.00 48.59 358 LEU B C 1
ATOM 3362 O O . LEU B 1 89 ? 85.030 69.431 61.878 1.00 52.46 358 LEU B O 1
ATOM 3367 N N . GLN B 1 90 ? 83.100 68.938 60.831 1.00 49.24 359 GLN B N 1
ATOM 3368 C CA . GLN B 1 90 ? 82.603 70.307 60.893 1.00 49.59 359 GLN B CA 1
ATOM 3369 C C . GLN B 1 90 ? 82.405 70.759 62.333 1.00 50.58 359 GLN B C 1
ATOM 3370 O O . GLN B 1 90 ? 82.574 71.939 62.639 1.00 50.32 359 GLN B O 1
ATOM 3376 N N . LYS B 1 91 ? 82.034 69.833 63.215 1.00 48.55 360 LYS B N 1
ATOM 3377 C CA . LYS B 1 91 ? 81.857 70.196 64.615 1.00 46.31 360 LYS B CA 1
ATOM 3378 C C . LYS B 1 91 ? 83.184 70.626 65.224 1.00 44.26 360 LYS B C 1
ATOM 3379 O O . LYS B 1 91 ? 83.254 71.644 65.913 1.00 45.84 360 LYS B O 1
ATOM 3385 N N . GLN B 1 92 ? 84.235 69.857 64.953 1.00 50.57 361 GLN B N 1
ATOM 3386 C CA . GLN B 1 92 ? 85.558 70.159 65.485 1.00 45.33 361 GLN B CA 1
ATOM 3387 C C . GLN B 1 92 ? 86.115 71.432 64.869 1.00 48.16 361 GLN B C 1
ATOM 3388 O O . GLN B 1 92 ? 86.724 72.249 65.558 1.00 46.72 361 GLN B O 1
ATOM 3394 N N . LYS B 1 93 ? 85.898 71.597 63.568 1.00 43.29 362 LYS B N 1
ATOM 3395 C CA . LYS B 1 93 ? 86.442 72.737 62.841 1.00 43.86 362 LYS B CA 1
ATOM 3396 C C . LYS B 1 93 ? 85.738 74.026 63.237 1.00 43.30 362 LYS B C 1
ATOM 3397 O O . LYS B 1 93 ? 86.337 75.101 63.219 1.00 39.43 362 LYS B O 1
ATOM 3403 N N . THR B 1 94 ? 84.462 73.911 63.588 1.00 42.83 363 THR B N 1
ATOM 3404 C CA . THR B 1 94 ? 83.700 75.054 64.068 1.00 42.27 363 THR B CA 1
ATOM 3405 C C . THR B 1 94 ? 84.241 75.559 65.405 1.00 35.01 363 THR B C 1
ATOM 3406 O O . THR B 1 94 ? 84.451 76.759 65.581 1.00 39.10 363 THR B O 1
ATOM 3410 N N . ASP B 1 95 ? 84.465 74.642 66.344 1.00 37.40 364 ASP B N 1
ATOM 3411 C CA . ASP B 1 95 ? 84.994 75.010 67.653 1.00 46.54 364 ASP B CA 1
ATOM 3412 C C . ASP B 1 95 ? 86.386 75.609 67.514 1.00 49.00 364 ASP B C 1
ATOM 3413 O O . ASP B 1 95 ? 86.704 76.617 68.143 1.00 51.57 364 ASP B O 1
ATOM 3418 N N . GLU B 1 96 ? 87.201 75.003 66.658 1.00 45.03 365 GLU B N 1
ATOM 3419 C CA . GLU B 1 96 ? 88.578 75.437 66.481 1.00 35.94 365 GLU B CA 1
ATOM 3420 C C . GLU B 1 96 ? 88.646 76.823 65.849 1.00 39.42 365 GLU B C 1
ATOM 3421 O O . GLU B 1 96 ? 89.553 77.602 66.147 1.00 50.59 365 GLU B O 1
ATOM 3427 N N . TYR B 1 97 ? 87.688 77.133 64.982 1.00 34.23 366 TYR B N 1
ATOM 3428 C CA . TYR B 1 97 ? 87.658 78.446 64.351 1.00 33.91 366 TYR B CA 1
ATOM 3429 C C . TYR B 1 97 ? 87.375 79.547 65.368 1.00 32.92 366 TYR B C 1
ATOM 3430 O O . TYR B 1 97 ? 88.129 80.515 65.465 1.00 38.27 366 TYR B O 1
ATOM 3439 N N . PHE B 1 98 ? 86.281 79.406 66.109 1.00 33.71 367 PHE B N 1
ATOM 3440 C CA . PHE B 1 98 ? 85.861 80.438 67.052 1.00 38.82 367 PHE B CA 1
ATOM 3441 C C . PHE B 1 98 ? 86.805 80.571 68.233 1.00 38.80 367 PHE B C 1
ATOM 3442 O O . PHE B 1 98 ? 86.912 81.643 68.830 1.00 45.61 367 PHE B O 1
ATOM 3450 N N . ARG B 1 99 ? 87.488 79.481 68.562 1.00 40.46 368 ARG B N 1
ATOM 3451 C CA . ARG B 1 99 ? 88.522 79.507 69.582 1.00 31.95 368 ARG B CA 1
ATOM 3452 C C . ARG B 1 99 ? 89.630 80.457 69.140 1.00 43.51 368 ARG B C 1
ATOM 3453 O O . ARG B 1 99 ? 90.148 81.243 69.937 1.00 38.61 368 ARG B O 1
ATOM 3461 N N . MET B 1 100 ? 89.967 80.397 67.854 1.00 34.88 369 MET B N 1
ATOM 3462 C CA . MET B 1 100 ? 90.997 81.259 67.292 1.00 30.84 369 MET B CA 1
ATOM 3463 C C . MET B 1 100 ? 90.481 82.671 67.041 1.00 33.05 369 MET B C 1
ATOM 3464 O O . MET B 1 100 ? 91.242 83.636 67.108 1.00 34.75 369 MET B O 1
ATOM 3469 N N . LYS B 1 101 ? 89.195 82.794 66.731 1.00 37.21 370 LYS B N 1
ATOM 3470 C CA . LYS B 1 101 ? 88.604 84.108 66.509 1.00 35.90 370 LYS B CA 1
ATOM 3471 C C . LYS B 1 101 ? 88.584 84.914 67.802 1.00 35.34 370 LYS B C 1
ATOM 3472 O O . LYS B 1 101 ? 88.803 86.126 67.793 1.00 38.83 370 LYS B O 1
ATOM 3478 N N . LEU B 1 102 ? 88.330 84.228 68.913 1.00 35.21 371 LEU B N 1
ATOM 3479 C CA . LEU B 1 102 ? 88.280 84.868 70.224 1.00 35.45 371 LEU B CA 1
ATOM 3480 C C . LEU B 1 102 ? 89.642 85.450 70.588 1.00 42.70 371 LEU B C 1
ATOM 3481 O O . LEU B 1 102 ? 89.735 86.461 71.283 1.00 47.77 371 LEU B O 1
ATOM 3486 N N . GLN B 1 103 ? 90.695 84.800 70.102 1.00 37.11 372 GLN B N 1
ATOM 3487 C CA . GLN B 1 103 ? 92.061 85.223 70.382 1.00 35.77 372 GLN B CA 1
ATOM 3488 C C . GLN B 1 103 ? 92.342 86.635 69.881 1.00 38.77 372 GLN B C 1
ATOM 3489 O O . GLN B 1 103 ? 92.889 87.453 70.619 1.00 49.13 372 GLN B O 1
ATOM 3495 N N . TRP B 1 104 ? 91.971 86.930 68.636 1.00 38.73 373 TRP B N 1
ATOM 3496 C CA . TRP B 1 104 ? 92.170 88.280 68.122 1.00 36.04 373 TRP B CA 1
ATOM 3497 C C . TRP B 1 104 ? 91.051 89.214 68.571 1.00 40.21 373 TRP B C 1
ATOM 3498 O O . TRP B 1 104 ? 91.249 90.425 68.682 1.00 42.21 373 TRP B O 1
ATOM 3509 N N . LYS B 1 105 ? 89.873 88.661 68.829 1.00 43.83 374 LYS B N 1
ATOM 3510 C CA . LYS B 1 105 ? 88.741 89.511 69.161 1.00 44.67 374 LYS B CA 1
ATOM 3511 C C . LYS B 1 105 ? 88.791 89.996 70.610 1.00 37.91 374 LYS B C 1
ATOM 3512 O O . LYS B 1 105 ? 88.182 91.008 70.950 1.00 36.43 374 LYS B O 1
ATOM 3518 N N . SER B 1 106 ? 89.533 89.290 71.458 1.00 40.41 375 SER B N 1
ATOM 3519 C CA . SER B 1 106 ? 89.666 89.698 72.855 1.00 37.92 375 SER B CA 1
ATOM 3520 C C . SER B 1 106 ? 90.906 90.549 73.100 1.00 34.55 375 SER B C 1
ATOM 3521 O O . SER B 1 106 ? 91.183 90.932 74.234 1.00 42.37 375 SER B O 1
ATOM 3524 N N . VAL B 1 107 ? 91.647 90.854 72.042 1.00 38.11 376 VAL B N 1
ATOM 3525 C CA . VAL B 1 107 ? 92.827 91.694 72.185 1.00 40.60 376 VAL B CA 1
ATOM 3526 C C . VAL B 1 107 ? 92.419 93.105 72.574 1.00 38.26 376 VAL B C 1
ATOM 3527 O O . VAL B 1 107 ? 91.592 93.729 71.909 1.00 38.76 376 VAL B O 1
ATOM 3531 N N . SER B 1 108 ? 93.002 93.604 73.659 1.00 40.93 377 SER B N 1
ATOM 3532 C CA . SER B 1 108 ? 92.630 94.913 74.174 1.00 43.56 377 SER B CA 1
ATOM 3533 C C . SER B 1 108 ? 93.480 95.991 73.522 1.00 34.01 377 SER B C 1
ATOM 3534 O O . SER B 1 108 ? 94.373 95.697 72.725 1.00 42.43 377 SER B O 1
ATOM 3537 N N . GLU B 1 109 ? 93.203 97.240 73.871 1.00 38.61 378 GLU B N 1
ATOM 3538 C CA . GLU B 1 109 ? 93.911 98.366 73.285 1.00 49.69 378 GLU B CA 1
ATOM 3539 C C . GLU B 1 109 ? 95.369 98.407 73.748 1.00 49.37 378 GLU B C 1
ATOM 3540 O O . GLU B 1 109 ? 96.261 98.749 72.973 1.00 44.74 378 GLU B O 1
ATOM 3546 N N . GLU B 1 110 ? 95.610 98.055 75.008 1.00 41.58 379 GLU B N 1
ATOM 3547 C CA . GLU B 1 110 ? 96.973 98.022 75.535 1.00 40.55 379 GLU B CA 1
ATOM 3548 C C . GLU B 1 110 ? 97.814 96.945 74.863 1.00 38.63 379 GLU B C 1
ATOM 3549 O O . GLU B 1 110 ? 99.000 97.144 74.598 1.00 37.12 379 GLU B O 1
ATOM 3555 N N . GLN B 1 111 ? 97.193 95.802 74.590 1.00 35.70 380 GLN B N 1
ATOM 3556 C CA . GLN B 1 111 ? 97.870 94.721 73.884 1.00 32.02 380 GLN B CA 1
ATOM 3557 C C . GLN B 1 111 ? 98.206 95.174 72.474 1.00 31.80 380 GLN B C 1
ATOM 3558 O O . GLN B 1 111 ? 99.274 94.876 71.947 1.00 42.00 380 GLN B O 1
ATOM 3564 N N . GLU B 1 112 ? 97.279 95.916 71.880 1.00 34.65 381 GLU B N 1
ATOM 3565 C CA . GLU B 1 112 ? 97.431 96.419 70.520 1.00 35.95 381 GLU B CA 1
ATOM 3566 C C . GLU B 1 112 ? 98.606 97.391 70.411 1.00 37.25 381 GLU B C 1
ATOM 3567 O O . GLU B 1 112 ? 99.351 97.362 69.433 1.00 39.00 381 GLU B O 1
ATOM 3573 N N . LYS B 1 113 ? 98.776 98.245 71.418 1.00 35.41 382 LYS B N 1
ATOM 3574 C CA . LYS B 1 113 ? 99.918 99.160 71.451 1.00 36.91 382 LYS B CA 1
ATOM 3575 C C . LYS B 1 113 ? 101.234 98.397 71.475 1.00 28.39 382 LYS B C 1
ATOM 3576 O O . LYS B 1 113 ? 102.231 98.841 70.912 1.00 41.65 382 LYS B O 1
ATOM 3582 N N . ARG B 1 114 ? 101.233 97.251 72.145 1.00 28.80 383 ARG B N 1
ATOM 3583 C CA . ARG B 1 114 ? 102.450 96.466 72.319 1.00 31.45 383 ARG B CA 1
ATOM 3584 C C . ARG B 1 114 ? 102.621 95.316 71.322 1.00 40.84 383 ARG B C 1
ATOM 3585 O O . ARG B 1 114 ? 103.597 94.564 71.407 1.00 32.97 383 ARG B O 1
ATOM 3593 N N . ASN B 1 115 ? 101.675 95.155 70.400 1.00 37.94 384 ASN B N 1
ATOM 3594 C CA . ASN B 1 115 ? 101.855 94.194 69.314 1.00 28.06 384 ASN B CA 1
ATOM 3595 C C . ASN B 1 115 ? 101.885 94.883 67.941 1.00 34.62 384 ASN B C 1
ATOM 3596 O O . ASN B 1 115 ? 100.850 95.292 67.423 1.00 49.01 384 ASN B O 1
ATOM 3601 N N . SER B 1 116 ? 103.072 94.979 67.345 1.00 34.74 385 SER B N 1
ATOM 3602 C CA . SER B 1 116 ? 103.248 95.751 66.113 1.00 34.63 385 SER B CA 1
ATOM 3603 C C . SER B 1 116 ? 102.838 94.984 64.857 1.00 43.73 385 SER B C 1
ATOM 3604 O O . SER B 1 116 ? 102.248 95.560 63.939 1.00 44.77 385 SER B O 1
ATOM 3607 N N . ARG B 1 117 ? 103.148 93.693 64.814 1.00 40.36 386 ARG B N 1
ATOM 3608 C CA . ARG B 1 117 ? 102.772 92.871 63.670 1.00 44.74 386 ARG B CA 1
ATOM 3609 C C . ARG B 1 117 ? 101.257 92.764 63.550 1.00 42.89 386 ARG B C 1
ATOM 3610 O O . ARG B 1 117 ? 100.704 92.802 62.450 1.00 49.59 386 ARG B O 1
ATOM 3618 N N . LEU B 1 118 ? 100.593 92.645 64.694 1.00 37.65 387 LEU B N 1
ATOM 3619 C CA . LEU B 1 118 ? 99.151 92.474 64.720 1.00 35.33 387 LEU B CA 1
ATOM 3620 C C . LEU B 1 118 ? 98.422 93.687 64.156 1.00 45.87 387 LEU B C 1
ATOM 3621 O O . LEU B 1 118 ? 97.520 93.546 63.329 1.00 52.61 387 LEU B O 1
ATOM 3626 N N . ARG B 1 119 ? 98.804 94.877 64.605 1.00 36.82 388 ARG B N 1
ATOM 3627 C CA . ARG B 1 119 ? 98.116 96.084 64.172 1.00 45.93 388 ARG B CA 1
ATOM 3628 C C . ARG B 1 119 ? 98.518 96.458 62.748 1.00 41.44 388 ARG B C 1
ATOM 3629 O O . ARG B 1 119 ? 97.820 97.221 62.084 1.00 60.79 388 ARG B O 1
ATOM 3637 N N . ASP B 1 120 ? 99.643 95.926 62.282 1.00 39.52 389 ASP B N 1
ATOM 3638 C CA . ASP B 1 120 ? 100.010 96.074 60.878 1.00 45.77 389 ASP B CA 1
ATOM 3639 C C . ASP B 1 120 ? 99.113 95.202 60.003 1.00 47.37 389 ASP B C 1
ATOM 3640 O O . ASP B 1 120 ? 98.589 95.669 58.988 1.00 43.49 389 ASP B O 1
ATOM 3645 N N . TYR B 1 121 ? 98.958 93.936 60.391 1.00 42.36 390 TYR B N 1
ATOM 3646 C CA . TYR B 1 121 ? 98.067 93.019 59.684 1.00 37.97 390 TYR B CA 1
ATOM 3647 C C . TYR B 1 121 ? 96.662 93.597 59.605 1.00 38.45 390 TYR B C 1
ATOM 3648 O O . TYR B 1 121 ? 96.007 93.523 58.566 1.00 40.93 390 TYR B O 1
ATOM 3657 N N . ARG B 1 122 ? 96.215 94.182 60.712 1.00 36.67 391 ARG B N 1
ATOM 3658 C CA . ARG B 1 122 ? 94.850 94.675 60.823 1.00 36.00 391 ARG B CA 1
ATOM 3659 C C . ARG B 1 122 ? 94.604 95.830 59.861 1.00 46.50 391 ARG B C 1
ATOM 3660 O O . ARG B 1 122 ? 93.559 95.896 59.216 1.00 49.02 391 ARG B O 1
ATOM 3668 N N . SER B 1 123 ? 95.575 96.731 59.755 1.00 41.97 392 SER B N 1
ATOM 3669 C CA . SER B 1 123 ? 95.435 97.883 58.873 1.00 44.91 392 SER B CA 1
ATOM 3670 C C . SER B 1 123 ? 95.498 97.471 57.409 1.00 44.61 392 SER B C 1
ATOM 3671 O O . SER B 1 123 ? 94.814 98.049 56.567 1.00 46.30 392 SER B O 1
ATOM 3674 N N . LEU B 1 124 ? 96.320 96.468 57.111 1.00 43.69 393 LEU B N 1
ATOM 3675 C CA . LEU B 1 124 ? 96.419 95.950 55.751 1.00 38.45 393 LEU B CA 1
ATOM 3676 C C . LEU B 1 124 ? 95.118 95.271 55.358 1.00 38.45 393 LEU B C 1
ATOM 3677 O O . LEU B 1 124 ? 94.646 95.417 54.232 1.00 46.28 393 LEU B O 1
ATOM 3682 N N . ILE B 1 125 ? 94.545 94.531 56.300 1.00 41.39 394 ILE B N 1
ATOM 3683 C CA . ILE B 1 125 ? 93.269 93.862 56.089 1.00 42.56 394 ILE B CA 1
ATOM 3684 C C . ILE B 1 125 ? 92.154 94.876 55.857 1.00 45.05 394 ILE B C 1
ATOM 3685 O O . ILE B 1 125 ? 91.426 94.791 54.869 1.00 54.94 394 ILE B O 1
ATOM 3690 N N . GLU B 1 126 ? 92.041 95.840 56.767 1.00 53.73 395 GLU B N 1
ATOM 3691 C CA . GLU B 1 126 ? 91.047 96.905 56.666 1.00 52.40 395 GLU B CA 1
ATOM 3692 C C . GLU B 1 126 ? 91.171 97.700 55.369 1.00 49.27 395 GLU B C 1
ATOM 3693 O O . GLU B 1 126 ? 90.174 98.159 54.817 1.00 59.39 395 GLU B O 1
ATOM 3699 N N . LYS B 1 127 ? 92.399 97.848 54.884 1.00 48.24 396 LYS B N 1
ATOM 3700 C CA . LYS B 1 127 ? 92.663 98.603 53.666 1.00 49.44 396 LYS B CA 1
ATOM 3701 C C . LYS B 1 127 ? 92.085 97.858 52.464 1.00 62.12 396 LYS B C 1
ATOM 3702 O O . LYS B 1 127 ? 91.415 98.450 51.616 1.00 67.19 396 LYS B O 1
ATOM 3708 N N . ASP B 1 128 ? 92.354 96.558 52.394 1.00 60.62 397 ASP B N 1
ATOM 3709 C CA . ASP B 1 128 ? 91.889 95.742 51.278 1.00 58.80 397 ASP B CA 1
ATOM 3710 C C . ASP B 1 128 ? 90.389 95.442 51.354 1.00 58.27 397 ASP B C 1
ATOM 3711 O O . ASP B 1 128 ? 89.707 95.425 50.330 1.00 69.24 397 ASP B O 1
ATOM 3716 N N . VAL B 1 129 ? 89.880 95.192 52.559 1.00 57.61 398 VAL B N 1
ATOM 3717 C CA . VAL B 1 129 ? 88.456 94.917 52.737 1.00 54.16 398 VAL B CA 1
ATOM 3718 C C . VAL B 1 129 ? 87.618 96.110 52.281 1.00 65.28 398 VAL B C 1
ATOM 3719 O O . VAL B 1 129 ? 86.646 95.954 51.541 1.00 78.80 398 VAL B O 1
ATOM 3723 N N . ASN B 1 130 ? 88.007 97.300 52.726 1.00 65.60 399 ASN B N 1
ATOM 3724 C CA . ASN B 1 130 ? 87.337 98.538 52.337 1.00 81.11 399 ASN B CA 1
ATOM 3725 C C . ASN B 1 130 ? 87.430 98.833 50.839 1.00 91.03 399 ASN B C 1
ATOM 3726 O O . ASN B 1 130 ? 86.639 99.611 50.306 1.00 95.64 399 ASN B O 1
ATOM 3731 N N . ARG B 1 131 ? 88.390 98.200 50.168 1.00 95.33 400 ARG B N 1
ATOM 3732 C CA . ARG B 1 131 ? 88.658 98.461 48.755 1.00 100.61 400 ARG B CA 1
ATOM 3733 C C . ARG B 1 131 ? 87.735 97.658 47.851 1.00 111.75 400 ARG B C 1
ATOM 3734 O O . ARG B 1 131 ? 87.663 97.907 46.648 1.00 119.53 400 ARG B O 1
ATOM 3742 N N . THR B 1 132 ? 87.023 96.700 48.434 1.00 120.91 401 THR B N 1
ATOM 3743 C CA . THR B 1 132 ? 86.199 95.787 47.651 1.00 132.03 401 THR B CA 1
ATOM 3744 C C . THR B 1 132 ? 84.847 96.406 47.319 1.00 144.32 401 THR B C 1
ATOM 3745 O O . THR B 1 132 ? 84.371 97.295 48.023 1.00 145.66 401 THR B O 1
ATOM 3749 N N . ASN B 1 144 ? 77.621 96.630 54.045 1.00 139.35 413 ASN B N 1
ATOM 3750 C CA . ASN B 1 144 ? 77.510 95.264 53.546 1.00 126.09 413 ASN B CA 1
ATOM 3751 C C . ASN B 1 144 ? 77.928 94.249 54.606 1.00 117.24 413 ASN B C 1
ATOM 3752 O O . ASN B 1 144 ? 79.012 94.358 55.179 1.00 113.82 413 ASN B O 1
ATOM 3757 N N . PRO B 1 145 ? 77.058 93.266 54.883 1.00 113.08 414 PRO B N 1
ATOM 3758 C CA . PRO B 1 145 ? 77.376 92.190 55.830 1.00 101.08 414 PRO B CA 1
ATOM 3759 C C . PRO B 1 145 ? 78.553 91.333 55.366 1.00 90.57 414 PRO B C 1
ATOM 3760 O O . PRO B 1 145 ? 79.251 90.743 56.192 1.00 88.59 414 PRO B O 1
ATOM 3764 N N . GLY B 1 146 ? 78.754 91.268 54.054 1.00 90.52 415 GLY B N 1
ATOM 3765 C CA . GLY B 1 146 ? 79.826 90.483 53.466 1.00 76.06 415 GLY B CA 1
ATOM 3766 C C . GLY B 1 146 ? 81.216 90.968 53.828 1.00 62.96 415 GLY B C 1
ATOM 3767 O O . GLY B 1 146 ? 82.119 90.167 54.071 1.00 61.89 415 GLY B O 1
ATOM 3768 N N . LEU B 1 147 ? 81.383 92.286 53.861 1.00 61.64 416 LEU B N 1
ATOM 3769 C CA . LEU B 1 147 ? 82.671 92.898 54.168 1.00 61.09 416 LEU B CA 1
ATOM 3770 C C . LEU B 1 147 ? 83.152 92.545 55.572 1.00 61.03 416 LEU B C 1
ATOM 3771 O O . LEU B 1 147 ? 84.353 92.405 55.807 1.00 70.39 416 LEU B O 1
ATOM 3776 N N . ILE B 1 148 ? 82.212 92.405 56.500 1.00 61.72 417 ILE B N 1
ATOM 3777 C CA . ILE B 1 148 ? 82.536 92.012 57.865 1.00 54.36 417 ILE B CA 1
ATOM 3778 C C . ILE B 1 148 ? 83.054 90.575 57.897 1.00 52.60 417 ILE B C 1
ATOM 3779 O O . ILE B 1 148 ? 84.021 90.272 58.597 1.00 56.44 417 ILE B O 1
ATOM 3784 N N . LEU B 1 149 ? 82.411 89.699 57.129 1.00 54.72 418 LEU B N 1
ATOM 3785 C CA . LEU B 1 149 ? 82.842 88.305 57.020 1.00 47.81 418 LEU B CA 1
ATOM 3786 C C . LEU B 1 149 ? 84.265 88.191 56.487 1.00 45.51 418 LEU B C 1
ATOM 3787 O O . LEU B 1 149 ? 85.060 87.401 56.989 1.00 40.67 418 LEU B O 1
ATOM 3792 N N . LEU B 1 150 ? 84.573 88.980 55.462 1.00 47.41 419 LEU B N 1
ATOM 3793 C CA . LEU B 1 150 ? 85.924 89.050 54.916 1.00 44.20 419 LEU B CA 1
ATOM 3794 C C . LEU B 1 150 ? 86.920 89.437 56.000 1.00 43.91 419 LEU B C 1
ATOM 3795 O O . LEU B 1 150 ? 87.945 88.780 56.186 1.00 40.50 419 LEU B O 1
ATOM 3800 N N . HIS B 1 151 ? 86.600 90.521 56.702 1.00 44.02 420 HIS B N 1
ATOM 3801 C CA . HIS B 1 151 ? 87.455 91.069 57.747 1.00 46.32 420 HIS B CA 1
ATOM 3802 C C . HIS B 1 151 ? 87.747 90.037 58.830 1.00 46.44 420 HIS B C 1
ATOM 3803 O O . HIS B 1 151 ? 88.905 89.814 59.186 1.00 36.98 420 HIS B O 1
ATOM 3810 N N . ASP B 1 152 ? 86.694 89.414 59.354 1.00 38.98 421 ASP B N 1
ATOM 3811 C CA . ASP B 1 152 ? 86.835 88.467 60.457 1.00 40.36 421 ASP B CA 1
ATOM 3812 C C . ASP B 1 152 ? 87.633 87.225 60.066 1.00 40.98 421 ASP B C 1
ATOM 3813 O O . ASP B 1 152 ? 88.530 86.802 60.797 1.00 47.78 421 ASP B O 1
ATOM 3818 N N . ILE B 1 153 ? 87.302 86.641 58.920 1.00 38.45 422 ILE B N 1
ATOM 3819 C CA . ILE B 1 153 ? 87.986 85.443 58.455 1.00 40.51 422 ILE B CA 1
ATOM 3820 C C . ILE B 1 153 ? 89.478 85.733 58.278 1.00 38.41 422 ILE B C 1
ATOM 3821 O O . ILE B 1 153 ? 90.327 84.902 58.607 1.00 40.58 422 ILE B O 1
ATOM 3826 N N . LEU B 1 154 ? 89.791 86.922 57.769 1.00 35.63 423 LEU B N 1
ATOM 3827 C CA . LEU B 1 154 ? 91.179 87.298 57.522 1.00 36.72 423 LEU B CA 1
ATOM 3828 C C . LEU B 1 154 ? 91.927 87.552 58.825 1.00 42.74 423 LEU B C 1
ATOM 3829 O O . LEU B 1 154 ? 93.104 87.220 58.946 1.00 40.01 423 LEU B O 1
ATOM 3834 N N . MET B 1 155 ? 91.238 88.138 59.798 1.00 31.01 424 MET B N 1
ATOM 3835 C CA . MET B 1 155 ? 91.814 88.335 61.123 1.00 35.69 424 MET B CA 1
ATOM 3836 C C . MET B 1 155 ? 92.098 87.008 61.819 1.00 40.01 424 MET B C 1
ATOM 3837 O O . MET B 1 155 ? 93.122 86.858 62.487 1.00 37.26 424 MET B O 1
ATOM 3842 N N . THR B 1 156 ? 91.185 86.055 61.675 1.00 32.14 425 THR B N 1
ATOM 3843 C CA . THR B 1 156 ? 91.355 84.757 62.305 1.00 33.87 425 THR B CA 1
ATOM 3844 C C . THR B 1 156 ? 92.500 83.992 61.654 1.00 30.64 425 THR B C 1
ATOM 3845 O O . THR B 1 156 ? 93.205 83.231 62.324 1.00 34.12 425 THR B O 1
ATOM 3849 N N . TYR B 1 157 ? 92.701 84.194 60.355 1.00 32.44 426 TYR B N 1
ATOM 3850 C CA . TYR B 1 157 ? 93.817 83.533 59.701 1.00 38.61 426 TYR B CA 1
ATOM 3851 C C . TYR B 1 157 ? 95.151 84.053 60.236 1.00 34.63 426 TYR B C 1
ATOM 3852 O O . TYR B 1 157 ? 96.163 83.349 60.204 1.00 30.18 426 TYR B O 1
ATOM 3861 N N . CYS B 1 158 ? 95.152 85.283 60.737 1.00 32.22 427 CYS B N 1
ATOM 3862 C CA . CYS B 1 158 ? 96.353 85.831 61.349 1.00 33.66 427 CYS B CA 1
ATOM 3863 C C . CYS B 1 158 ? 96.664 85.085 62.643 1.00 29.17 427 CYS B C 1
ATOM 3864 O O . CYS B 1 158 ? 97.827 84.896 62.996 1.00 39.66 427 CYS B O 1
ATOM 3867 N N . MET B 1 159 ? 95.618 84.668 63.348 1.00 30.09 428 MET B N 1
ATOM 3868 C CA . MET B 1 159 ? 95.782 83.860 64.549 1.00 31.89 428 MET B CA 1
ATOM 3869 C C . MET B 1 159 ? 96.242 82.451 64.196 1.00 39.01 428 MET B C 1
ATOM 3870 O O . MET B 1 159 ? 97.090 81.883 64.884 1.00 28.37 428 MET B O 1
ATOM 3875 N N . TYR B 1 160 ? 95.681 81.894 63.125 1.00 38.61 429 TYR B N 1
ATOM 3876 C CA . TYR B 1 160 ? 96.078 80.573 62.646 1.00 32.46 429 TYR B CA 1
ATOM 3877 C C . TYR B 1 160 ? 97.525 80.575 62.155 1.00 29.94 429 TYR B C 1
ATOM 3878 O O . TYR B 1 160 ? 98.339 79.759 62.594 1.00 32.68 429 TYR B O 1
ATOM 3887 N N . ASP B 1 161 ? 97.832 81.474 61.224 1.00 33.11 430 ASP B N 1
ATOM 3888 C CA . ASP B 1 161 ? 99.203 81.652 60.760 1.00 33.65 430 ASP B CA 1
ATOM 3889 C C . ASP B 1 161 ? 99.696 83.061 61.108 1.00 36.71 430 ASP B C 1
ATOM 3890 O O . ASP B 1 161 ? 99.366 84.029 60.414 1.00 35.26 430 ASP B O 1
ATOM 3895 N N . PHE B 1 162 ? 100.494 83.181 62.166 1.00 35.86 431 PHE B N 1
ATOM 3896 C CA . PHE B 1 162 ? 100.936 84.506 62.589 1.00 35.72 431 PHE B CA 1
ATOM 3897 C C . PHE B 1 162 ? 102.181 84.937 61.822 1.00 34.97 431 PHE B C 1
ATOM 3898 O O . PHE B 1 162 ? 102.389 86.128 61.598 1.00 31.55 431 PHE B O 1
ATOM 3906 N N . ASP B 1 163 ? 103.004 83.964 61.431 1.00 35.28 432 ASP B N 1
ATOM 3907 C CA . ASP B 1 163 ? 104.215 84.246 60.666 1.00 37.08 432 ASP B CA 1
ATOM 3908 C C . ASP B 1 163 ? 103.873 84.974 59.375 1.00 39.18 432 ASP B C 1
ATOM 3909 O O . ASP B 1 163 ? 104.518 85.964 59.027 1.00 53.37 432 ASP B O 1
ATOM 3914 N N . LEU B 1 164 ? 102.867 84.476 58.663 1.00 42.08 433 LEU B N 1
ATOM 3915 C CA . LEU B 1 164 ? 102.403 85.147 57.456 1.00 36.18 433 LEU B CA 1
ATOM 3916 C C . LEU B 1 164 ? 101.476 86.317 57.771 1.00 30.05 433 LEU B C 1
ATOM 3917 O O . LEU B 1 164 ? 101.672 87.422 57.268 1.00 37.92 433 LEU B O 1
ATOM 3922 N N . GLY B 1 165 ? 100.486 86.084 58.626 1.00 36.88 434 GLY B N 1
ATOM 3923 C CA . GLY B 1 165 ? 99.514 87.116 58.946 1.00 33.77 434 GLY B CA 1
ATOM 3924 C C . GLY B 1 165 ? 98.640 87.462 57.753 1.00 36.61 434 GLY B C 1
ATOM 3925 O O . GLY B 1 165 ? 97.965 86.592 57.196 1.00 40.56 434 GLY B O 1
ATOM 3926 N N . TYR B 1 166 ? 98.631 88.736 57.372 1.00 38.13 435 TYR B N 1
ATOM 3927 C CA . TYR B 1 166 ? 97.981 89.141 56.132 1.00 39.71 435 TYR B CA 1
ATOM 3928 C C . TYR B 1 166 ? 98.937 89.825 55.168 1.00 41.46 435 TYR B C 1
ATOM 3929 O O . TYR B 1 166 ? 99.725 90.684 55.559 1.00 39.47 435 TYR B O 1
ATOM 3938 N N . VAL B 1 167 ? 98.854 89.430 53.902 1.00 39.19 436 VAL B N 1
ATOM 3939 C CA . VAL B 1 167 ? 99.583 90.100 52.836 1.00 40.22 436 VAL B CA 1
ATOM 3940 C C . VAL B 1 167 ? 98.591 90.527 51.757 1.00 46.25 436 VAL B C 1
ATOM 3941 O O . VAL B 1 167 ? 97.610 89.829 51.501 1.00 45.79 436 VAL B O 1
ATOM 3945 N N . GLN B 1 168 ? 98.843 91.680 51.143 1.00 42.31 437 GLN B N 1
ATOM 3946 C CA . GLN B 1 168 ? 97.938 92.237 50.145 1.00 52.94 437 GLN B CA 1
ATOM 3947 C C . GLN B 1 168 ? 97.711 91.253 49.001 1.00 52.70 437 GLN B C 1
ATOM 3948 O O . GLN B 1 168 ? 98.663 90.718 48.428 1.00 52.20 437 GLN B O 1
ATOM 3954 N N . GLY B 1 169 ? 96.443 91.026 48.674 1.00 54.11 438 GLY B N 1
ATOM 3955 C CA . GLY B 1 169 ? 96.073 90.085 47.634 1.00 45.57 438 GLY B CA 1
ATOM 3956 C C . GLY B 1 169 ? 95.417 88.827 48.170 1.00 50.73 438 GLY B C 1
ATOM 3957 O O . GLY B 1 169 ? 94.842 88.048 47.409 1.00 57.30 438 GLY B O 1
ATOM 3958 N N . MET B 1 170 ? 95.500 88.628 49.482 1.00 48.81 439 MET B N 1
ATOM 3959 C CA . MET B 1 170 ? 94.894 87.460 50.111 1.00 41.86 439 MET B CA 1
ATOM 3960 C C . MET B 1 170 ? 93.376 87.578 50.227 1.00 42.25 439 MET B C 1
ATOM 3961 O O . MET B 1 170 ? 92.680 86.565 50.284 1.00 46.71 439 MET B O 1
ATOM 3966 N N . SER B 1 171 ? 92.859 88.803 50.248 1.00 39.32 440 SER B N 1
ATOM 3967 C CA . SER B 1 171 ? 91.412 88.994 50.327 1.00 38.73 440 SER B CA 1
ATOM 3968 C C . SER B 1 171 ? 90.777 88.643 48.987 1.00 47.84 440 SER B C 1
ATOM 3969 O O . SER B 1 171 ? 89.632 88.195 48.922 1.00 53.83 440 SER B O 1
ATOM 3972 N N . ASP B 1 172 ? 91.538 88.857 47.919 1.00 49.69 441 ASP B N 1
ATOM 3973 C CA . ASP B 1 172 ? 91.112 88.491 46.576 1.00 45.96 441 ASP B CA 1
ATOM 3974 C C . ASP B 1 172 ? 91.001 86.975 46.405 1.00 46.04 441 ASP B C 1
ATOM 3975 O O . ASP B 1 172 ? 90.228 86.498 45.580 1.00 47.80 441 ASP B O 1
ATOM 3980 N N . LEU B 1 173 ? 91.783 86.218 47.170 1.00 41.33 442 LEU B N 1
ATOM 3981 C CA . LEU B 1 173 ? 91.694 84.756 47.129 1.00 33.77 442 LEU B CA 1
ATOM 3982 C C . LEU B 1 173 ? 90.529 84.231 47.961 1.00 36.79 442 LEU B C 1
ATOM 3983 O O . LEU B 1 173 ? 89.941 83.196 47.646 1.00 50.00 442 LEU B O 1
ATOM 3988 N N . LEU B 1 174 ? 90.221 84.941 49.039 1.00 37.22 443 LEU B N 1
ATOM 3989 C CA . LEU B 1 174 ? 89.176 84.525 49.966 1.00 43.10 443 LEU B CA 1
ATOM 3990 C C . LEU B 1 174 ? 87.792 84.829 49.403 1.00 46.55 443 LEU B C 1
ATOM 3991 O O . LEU B 1 174 ? 86.854 84.056 49.595 1.00 44.19 443 LEU B O 1
ATOM 3996 N N . SER B 1 175 ? 87.673 85.961 48.716 1.00 46.55 444 SER B N 1
ATOM 3997 C CA . SER B 1 175 ? 86.379 86.465 48.261 1.00 47.54 444 SER B CA 1
ATOM 3998 C C . SER B 1 175 ? 85.525 85.469 47.448 1.00 53.72 444 SER B C 1
ATOM 3999 O O . SER B 1 175 ? 84.326 85.349 47.706 1.00 54.70 444 SER B O 1
ATOM 4002 N N . PRO B 1 176 ? 86.122 84.749 46.476 1.00 49.42 445 PRO B N 1
ATOM 4003 C CA . PRO B 1 176 ? 85.263 83.789 45.771 1.00 43.36 445 PRO B CA 1
ATOM 4004 C C . PRO B 1 176 ? 84.912 82.585 46.641 1.00 45.54 445 PRO B C 1
ATOM 4005 O O . PRO B 1 176 ? 83.854 81.979 46.469 1.00 51.31 445 PRO B O 1
ATOM 4009 N N . VAL B 1 177 ? 85.797 82.253 47.573 1.00 44.60 446 VAL B N 1
ATOM 4010 C CA . VAL B 1 177 ? 85.585 81.119 48.460 1.00 46.71 446 VAL B CA 1
ATOM 4011 C C . VAL B 1 177 ? 84.446 81.437 49.423 1.00 48.56 446 VAL B C 1
ATOM 4012 O O . VAL B 1 177 ? 83.622 80.579 49.738 1.00 50.90 446 VAL B O 1
ATOM 4016 N N . LEU B 1 178 ? 84.402 82.686 49.874 1.00 46.30 447 LEU B N 1
ATOM 4017 C CA . LEU B 1 178 ? 83.332 83.157 50.744 1.00 47.47 447 LEU B CA 1
ATOM 4018 C C . LEU B 1 178 ? 82.029 83.247 49.957 1.00 49.55 447 LEU B C 1
ATOM 4019 O O . LEU B 1 178 ? 80.948 83.082 50.512 1.00 60.31 447 LEU B O 1
ATOM 4024 N N . TYR B 1 179 ? 82.125 83.561 48.670 1.00 49.92 448 TYR B N 1
ATOM 4025 C CA . TYR B 1 179 ? 80.935 83.573 47.825 1.00 56.12 448 TYR B CA 1
ATOM 4026 C C . TYR B 1 179 ? 80.327 82.176 47.734 1.00 51.89 448 TYR B C 1
ATOM 4027 O O . TYR B 1 179 ? 79.111 82.014 47.857 1.00 54.53 448 TYR B O 1
ATOM 4036 N N . VAL B 1 180 ? 81.174 81.170 47.521 1.00 47.87 449 VAL B N 1
ATOM 4037 C CA . VAL B 1 180 ? 80.699 79.797 47.365 1.00 42.89 449 VAL B CA 1
ATOM 4038 C C . VAL B 1 180 ? 80.279 79.196 48.700 1.00 49.28 449 VAL B C 1
ATOM 4039 O O . VAL B 1 180 ? 79.166 78.685 48.836 1.00 53.90 449 VAL B O 1
ATOM 4043 N N . MET B 1 181 ? 81.169 79.264 49.686 1.00 49.84 450 MET B N 1
ATOM 4044 C CA . MET B 1 181 ? 80.838 78.806 51.024 1.00 53.37 450 MET B CA 1
ATOM 4045 C C . MET B 1 181 ? 80.056 79.928 51.676 1.00 53.87 450 MET B C 1
ATOM 4046 O O . MET B 1 181 ? 80.614 80.987 51.936 1.00 59.73 450 MET B O 1
ATOM 4051 N N . GLU B 1 182 ? 78.793 79.700 51.999 1.00 53.80 451 GLU B N 1
ATOM 4052 C CA . GLU B 1 182 ? 77.989 80.776 52.566 1.00 67.75 451 GLU B CA 1
ATOM 4053 C C . GLU B 1 182 ? 78.240 80.900 54.065 1.00 60.87 451 GLU B C 1
ATOM 4054 O O . GLU B 1 182 ? 77.842 81.876 54.700 1.00 69.64 451 GLU B O 1
ATOM 4060 N N . ASN B 1 183 ? 78.939 79.908 54.605 1.00 58.20 452 ASN B N 1
ATOM 4061 C CA . ASN B 1 183 ? 79.287 79.853 56.019 1.00 53.16 452 ASN B CA 1
ATOM 4062 C C . ASN B 1 183 ? 80.702 80.361 56.316 1.00 58.17 452 ASN B C 1
ATOM 4063 O O . ASN B 1 183 ? 81.644 80.082 55.571 1.00 51.72 452 ASN B O 1
ATOM 4068 N N . GLU B 1 184 ? 80.830 81.113 57.407 1.00 53.90 453 GLU B N 1
ATOM 4069 C CA . GLU B 1 184 ? 82.098 81.705 57.834 1.00 45.33 453 GLU B CA 1
ATOM 4070 C C . GLU B 1 184 ? 83.150 80.657 58.181 1.00 48.16 453 GLU B C 1
ATOM 4071 O O . GLU B 1 184 ? 84.308 80.762 57.771 1.00 40.84 453 GLU B O 1
ATOM 4077 N N . VAL B 1 185 ? 82.735 79.651 58.943 1.00 44.22 454 VAL B N 1
ATOM 4078 C CA . VAL B 1 185 ? 83.632 78.593 59.393 1.00 38.37 454 VAL B CA 1
ATOM 4079 C C . VAL B 1 185 ? 84.157 77.780 58.216 1.00 43.84 454 VAL B C 1
ATOM 4080 O O . VAL B 1 185 ? 85.360 77.531 58.109 1.00 40.78 454 VAL B O 1
ATOM 4084 N N . ASP B 1 186 ? 83.244 77.367 57.340 1.00 44.61 455 ASP B N 1
ATOM 4085 C CA . ASP B 1 186 ? 83.593 76.583 56.161 1.00 45.36 455 ASP B CA 1
ATOM 4086 C C . ASP B 1 186 ? 84.514 77.371 55.239 1.00 39.00 455 ASP B C 1
ATOM 4087 O O . ASP B 1 186 ? 85.489 76.828 54.716 1.00 48.41 455 ASP B O 1
ATOM 4092 N N . ALA B 1 187 ? 84.197 78.650 55.047 1.00 34.86 456 ALA B N 1
ATOM 4093 C CA . ALA B 1 187 ? 85.000 79.521 54.196 1.00 35.90 456 ALA B CA 1
ATOM 4094 C C . ALA B 1 187 ? 86.421 79.658 54.730 1.00 45.30 456 ALA B C 1
ATOM 4095 O O . ALA B 1 187 ? 87.378 79.680 53.958 1.00 43.59 456 ALA B O 1
ATOM 4097 N N . PHE B 1 188 ? 86.556 79.744 56.049 1.00 38.18 457 PHE B N 1
ATOM 4098 C CA . PHE B 1 188 ? 87.871 79.881 56.659 1.00 39.70 457 PHE B CA 1
ATOM 4099 C C . PHE B 1 188 ? 88.781 78.714 56.337 1.00 35.39 457 PHE B C 1
ATOM 4100 O O . PHE B 1 188 ? 89.915 78.907 55.897 1.00 34.94 457 PHE B O 1
ATOM 4108 N N . TRP B 1 189 ? 88.289 77.506 56.589 1.00 39.33 458 TRP B N 1
ATOM 4109 C CA . TRP B 1 189 ? 89.114 76.315 56.470 1.00 33.03 458 TRP B CA 1
ATOM 4110 C C . TRP B 1 189 ? 89.415 75.983 55.020 1.00 37.72 458 TRP B C 1
ATOM 4111 O O . TRP B 1 189 ? 90.480 75.441 54.718 1.00 44.09 458 TRP B O 1
ATOM 4122 N N . CYS B 1 190 ? 88.490 76.319 54.125 1.00 36.90 459 CYS B N 1
ATOM 4123 C CA . CYS B 1 190 ? 88.754 76.224 52.696 1.00 39.11 459 CYS B CA 1
ATOM 4124 C C . CYS B 1 190 ? 89.822 77.229 52.280 1.00 42.48 459 CYS B C 1
ATOM 4125 O O . CYS B 1 190 ? 90.704 76.912 51.483 1.00 46.67 459 CYS B O 1
ATOM 4128 N N . PHE B 1 191 ? 89.731 78.441 52.817 1.00 37.30 460 PHE B N 1
ATOM 4129 C CA . PHE B 1 191 ? 90.734 79.465 52.568 1.00 34.71 460 PHE B CA 1
ATOM 4130 C C . PHE B 1 191 ? 92.074 79.044 53.167 1.00 41.78 460 PHE B C 1
ATOM 4131 O O . PHE B 1 191 ? 93.127 79.270 52.576 1.00 38.58 460 PHE B O 1
ATOM 4139 N N . ALA B 1 192 ? 92.021 78.410 54.336 1.00 36.97 461 ALA B N 1
ATOM 4140 C CA . ALA B 1 192 ? 93.222 77.961 55.036 1.00 40.92 461 ALA B CA 1
ATOM 4141 C C . ALA B 1 192 ? 93.988 76.914 54.233 1.00 45.24 461 ALA B C 1
ATOM 4142 O O . ALA B 1 192 ? 95.215 76.977 54.136 1.00 46.33 461 ALA B O 1
ATOM 4144 N N . SER B 1 193 ? 93.265 75.965 53.645 1.00 35.98 462 SER B N 1
ATOM 4145 C CA . SER B 1 193 ? 93.892 74.932 52.828 1.00 51.40 462 SER B CA 1
ATOM 4146 C C . SER B 1 193 ? 94.337 75.505 51.480 1.00 48.80 462 SER B C 1
ATOM 4147 O O . SER B 1 193 ? 95.357 75.089 50.930 1.00 43.84 462 SER B O 1
ATOM 4150 N N . TYR B 1 194 ? 93.566 76.453 50.950 1.00 38.73 463 TYR B N 1
ATOM 4151 C CA . TYR B 1 194 ? 93.952 77.166 49.734 1.00 41.59 463 TYR B CA 1
ATOM 4152 C C . TYR B 1 194 ? 95.270 77.901 49.970 1.00 45.41 463 TYR B C 1
ATOM 4153 O O . TYR B 1 194 ? 96.142 77.931 49.104 1.00 47.31 463 TYR B O 1
ATOM 4162 N N . MET B 1 195 ? 95.410 78.475 51.162 1.00 49.12 464 MET B N 1
ATOM 4163 C CA . MET B 1 195 ? 96.618 79.203 51.535 1.00 40.28 464 MET B CA 1
ATOM 4164 C C . MET B 1 195 ? 97.833 78.290 51.686 1.00 40.84 464 MET B C 1
ATOM 4165 O O . MET B 1 195 ? 98.968 78.749 51.581 1.00 43.33 464 MET B O 1
ATOM 4170 N N . ASP B 1 196 ? 97.598 77.005 51.935 1.00 47.56 465 ASP B N 1
ATOM 4171 C CA . ASP B 1 196 ? 98.696 76.053 52.066 1.00 47.87 465 ASP B CA 1
ATOM 4172 C C . ASP B 1 196 ? 99.451 75.903 50.747 1.00 49.87 465 ASP B C 1
ATOM 4173 O O . ASP B 1 196 ? 100.684 75.858 50.735 1.00 57.57 465 ASP B O 1
ATOM 4178 N N . GLN B 1 197 ? 98.716 75.817 49.641 1.00 48.36 466 GLN B N 1
ATOM 4179 C CA . GLN B 1 197 ? 99.343 75.707 48.328 1.00 51.96 466 GLN B CA 1
ATOM 4180 C C . GLN B 1 197 ? 99.779 77.078 47.802 1.00 44.88 466 GLN B C 1
ATOM 4181 O O . GLN B 1 197 ? 100.664 77.172 46.952 1.00 55.10 466 GLN B O 1
ATOM 4187 N N . MET B 1 198 ? 99.160 78.138 48.316 1.00 39.66 467 MET B N 1
ATOM 4188 C CA . MET B 1 198 ? 99.435 79.501 47.859 1.00 48.39 467 MET B CA 1
ATOM 4189 C C . MET B 1 198 ? 100.464 80.236 48.714 1.00 50.30 467 MET B C 1
ATOM 4190 O O . MET B 1 198 ? 100.774 81.401 48.456 1.00 45.31 467 MET B O 1
ATOM 4195 N N . HIS B 1 199 ? 100.995 79.548 49.720 1.00 46.04 468 HIS B N 1
ATOM 4196 C CA . HIS B 1 199 ? 101.777 80.190 50.772 1.00 52.32 468 HIS B CA 1
ATOM 4197 C C . HIS B 1 199 ? 103.037 80.910 50.283 1.00 56.41 468 HIS B C 1
ATOM 4198 O O . HIS B 1 199 ? 103.294 82.047 50.677 1.00 46.86 468 HIS B O 1
ATOM 4205 N N . GLN B 1 200 ? 103.818 80.255 49.429 1.00 55.34 469 GLN B N 1
ATOM 4206 C CA . GLN B 1 200 ? 105.118 80.792 49.028 1.00 57.85 469 GLN B CA 1
ATOM 4207 C C . GLN B 1 200 ? 105.011 82.054 48.169 1.00 62.45 469 GLN B C 1
ATOM 4208 O O . GLN B 1 200 ? 106.006 82.743 47.941 1.00 72.96 469 GLN B O 1
ATOM 4214 N N . ASN B 1 201 ? 103.806 82.355 47.698 1.00 48.92 470 ASN B N 1
ATOM 4215 C CA . ASN B 1 201 ? 103.548 83.601 46.985 1.00 49.42 470 ASN B CA 1
ATOM 4216 C C . ASN B 1 201 ? 103.643 84.817 47.900 1.00 56.85 470 ASN B C 1
ATOM 4217 O O . ASN B 1 201 ? 104.152 85.869 47.509 1.00 58.20 470 ASN B O 1
ATOM 4222 N N . PHE B 1 202 ? 103.130 84.664 49.116 1.00 54.37 471 PHE B N 1
ATOM 4223 C CA . PHE B 1 202 ? 103.000 85.775 50.053 1.00 54.26 471 PHE B CA 1
ATOM 4224 C C . PHE B 1 202 ? 104.092 85.863 51.121 1.00 52.91 471 PHE B C 1
ATOM 4225 O O . PHE B 1 202 ? 104.051 86.747 51.975 1.00 63.03 471 PHE B O 1
ATOM 4233 N N . GLU B 1 203 ? 105.063 84.957 51.075 1.00 61.63 472 GLU B N 1
ATOM 4234 C CA . GLU B 1 203 ? 106.145 84.950 52.059 1.00 66.06 472 GLU B CA 1
ATOM 4235 C C . GLU B 1 203 ? 107.002 86.215 51.966 1.00 79.66 472 GLU B C 1
ATOM 4236 O O . GLU B 1 203 ? 107.079 86.837 50.906 1.00 76.27 472 GLU B O 1
ATOM 4242 N N . GLU B 1 204 ? 107.646 86.570 53.081 1.00 96.75 473 GLU B N 1
ATOM 4243 C CA . GLU B 1 204 ? 108.257 87.890 53.291 1.00 108.71 473 GLU B CA 1
ATOM 4244 C C . GLU B 1 204 ? 109.059 88.395 52.096 1.00 108.58 473 GLU B C 1
ATOM 4245 O O . GLU B 1 204 ? 108.650 89.345 51.428 1.00 110.02 473 GLU B O 1
ATOM 4251 N N . GLN B 1 205 ? 110.188 87.757 51.815 1.00 105.57 474 GLN B N 1
ATOM 4252 C CA . GLN B 1 205 ? 110.880 88.023 50.569 1.00 108.70 474 GLN B CA 1
ATOM 4253 C C . GLN B 1 205 ? 110.340 86.981 49.616 1.00 102.85 474 GLN B C 1
ATOM 4254 O O . GLN B 1 205 ? 110.648 85.799 49.759 1.00 104.40 474 GLN B O 1
ATOM 4260 N N . MET B 1 206 ? 109.533 87.387 48.644 1.00 98.06 475 MET B N 1
ATOM 4261 C CA . MET B 1 206 ? 108.829 86.366 47.892 1.00 94.48 475 MET B CA 1
ATOM 4262 C C . MET B 1 206 ? 109.650 85.988 46.673 1.00 89.63 475 MET B C 1
ATOM 4263 O O . MET B 1 206 ? 109.688 86.701 45.670 1.00 84.85 475 MET B O 1
ATOM 4268 N N . GLN B 1 207 ? 110.301 84.835 46.781 1.00 92.05 476 GLN B N 1
ATOM 4269 C CA . GLN B 1 207 ? 110.962 84.209 45.654 1.00 92.09 476 GLN B CA 1
ATOM 4270 C C . GLN B 1 207 ? 109.999 83.205 45.062 1.00 84.11 476 GLN B C 1
ATOM 4271 O O . GLN B 1 207 ? 110.220 82.682 43.977 1.00 88.30 476 GLN B O 1
ATOM 4277 N N . GLY B 1 208 ? 108.919 82.950 45.794 1.00 75.19 477 GLY B N 1
ATOM 4278 C CA . GLY B 1 208 ? 107.895 82.026 45.351 1.00 68.74 477 GLY B CA 1
ATOM 4279 C C . GLY B 1 208 ? 107.133 82.672 44.217 1.00 64.55 477 GLY B C 1
ATOM 4280 O O . GLY B 1 208 ? 106.544 81.997 43.374 1.00 66.62 477 GLY B O 1
ATOM 4281 N N . MET B 1 209 ? 107.162 84.000 44.201 1.00 66.56 478 MET B N 1
ATOM 4282 C CA . MET B 1 209 ? 106.727 84.773 43.049 1.00 58.41 478 MET B CA 1
ATOM 4283 C C . MET B 1 209 ? 107.817 84.839 41.985 1.00 58.50 478 MET B C 1
ATOM 4284 O O . MET B 1 209 ? 107.534 84.730 40.793 1.00 63.74 478 MET B O 1
ATOM 4289 N N . LYS B 1 210 ? 109.061 85.019 42.416 1.00 65.78 479 LYS B N 1
ATOM 4290 C CA . LYS B 1 210 ? 110.182 85.076 41.482 1.00 58.21 479 LYS B CA 1
ATOM 4291 C C . LYS B 1 210 ? 110.503 83.719 40.851 1.00 54.67 479 LYS B C 1
ATOM 4292 O O . LYS B 1 210 ? 110.866 83.659 39.676 1.00 53.75 479 LYS B O 1
ATOM 4298 N N . THR B 1 211 ? 110.382 82.640 41.620 1.00 54.91 480 THR B N 1
ATOM 4299 C CA . THR B 1 211 ? 110.608 81.297 41.083 1.00 59.98 480 THR B CA 1
ATOM 4300 C C . THR B 1 211 ? 109.641 81.003 39.943 1.00 55.57 480 THR B C 1
ATOM 4301 O O . THR B 1 211 ? 110.023 80.443 38.914 1.00 58.83 480 THR B O 1
ATOM 4305 N N . GLN B 1 212 ? 108.388 81.401 40.132 1.00 60.06 481 GLN B N 1
ATOM 4306 C CA . GLN B 1 212 ? 107.351 81.198 39.129 1.00 65.59 481 GLN B CA 1
ATOM 4307 C C . GLN B 1 212 ? 107.628 81.990 37.854 1.00 59.08 481 GLN B C 1
ATOM 4308 O O . GLN B 1 212 ? 107.386 81.503 36.749 1.00 59.28 481 GLN B O 1
ATOM 4314 N N . LEU B 1 213 ? 108.144 83.205 38.014 1.00 53.74 482 LEU B N 1
ATOM 4315 C CA . LEU B 1 213 ? 108.497 84.041 36.873 1.00 47.73 482 LEU B CA 1
ATOM 4316 C C . LEU B 1 213 ? 109.640 83.429 36.068 1.00 51.46 482 LEU B C 1
ATOM 4317 O O . LEU B 1 213 ? 109.683 83.560 34.847 1.00 50.77 482 LEU B O 1
ATOM 4322 N N . ILE B 1 214 ? 110.565 82.769 36.757 1.00 46.63 483 ILE B N 1
ATOM 4323 C CA . ILE B 1 214 ? 111.664 82.083 36.088 1.00 53.84 483 ILE B CA 1
ATOM 4324 C C . ILE B 1 214 ? 111.141 80.854 35.351 1.00 49.97 483 ILE B C 1
ATOM 4325 O O . ILE B 1 214 ? 111.474 80.618 34.190 1.00 53.44 483 ILE B O 1
ATOM 4330 N N . GLN B 1 215 ? 110.311 80.081 36.043 1.00 48.93 484 GLN B N 1
ATOM 4331 C CA . GLN B 1 215 ? 109.657 78.912 35.463 1.00 48.46 484 GLN B CA 1
ATOM 4332 C C . GLN B 1 215 ? 108.794 79.276 34.257 1.00 46.67 484 GLN B C 1
ATOM 4333 O O . GLN B 1 215 ? 108.750 78.534 33.276 1.00 49.25 484 GLN B O 1
ATOM 4339 N N . LEU B 1 216 ? 108.114 80.416 34.333 1.00 47.22 485 LEU B N 1
ATOM 4340 C CA . LEU B 1 216 ? 107.255 80.865 33.246 1.00 44.15 485 LEU B CA 1
ATOM 4341 C C . LEU B 1 216 ? 108.091 81.233 32.022 1.00 48.30 485 LEU B C 1
ATOM 4342 O O . LEU B 1 216 ? 107.708 80.937 30.890 1.00 51.02 485 LEU B O 1
ATOM 4347 N N . SER B 1 217 ? 109.223 81.893 32.255 1.00 51.59 486 SER B N 1
ATOM 4348 C CA . SER B 1 217 ? 110.142 82.244 31.175 1.00 58.63 486 SER B CA 1
ATOM 4349 C C . SER B 1 217 ? 110.740 81.012 30.505 1.00 50.69 486 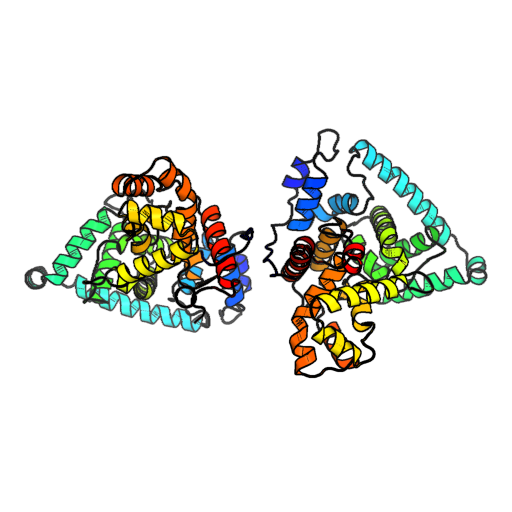SER B C 1
ATOM 4350 O O . SER B 1 217 ? 110.914 80.986 29.289 1.00 54.32 486 SER B O 1
ATOM 4353 N N . THR B 1 218 ? 111.044 79.992 31.303 1.00 48.74 487 THR B N 1
ATOM 4354 C CA . THR B 1 218 ? 111.537 78.724 30.774 1.00 49.07 487 THR B CA 1
ATOM 4355 C C . THR B 1 218 ? 110.498 78.074 29.864 1.00 55.09 487 THR B C 1
ATOM 4356 O O . THR B 1 218 ? 110.837 77.514 28.820 1.00 60.64 487 THR B O 1
ATOM 4360 N N . LEU B 1 219 ? 109.233 78.146 30.266 1.00 48.72 488 LEU B N 1
ATOM 4361 C CA . LEU B 1 219 ? 108.148 77.598 29.458 1.00 52.26 488 LEU B CA 1
ATOM 4362 C C . LEU B 1 219 ? 107.974 78.368 28.150 1.00 55.62 488 LEU B C 1
ATOM 4363 O O . LEU B 1 219 ? 107.861 77.769 27.081 1.00 53.61 488 LEU B O 1
ATOM 4368 N N . LEU B 1 220 ? 107.963 79.695 28.238 1.00 54.79 489 LEU B N 1
ATOM 4369 C CA . LEU B 1 220 ? 107.758 80.538 27.062 1.00 57.25 489 LEU B CA 1
ATOM 4370 C C . LEU B 1 220 ? 108.929 80.460 26.098 1.00 63.62 489 LEU B C 1
ATOM 4371 O O . LEU B 1 220 ? 108.748 80.526 24.881 1.00 60.61 489 LEU B O 1
ATOM 4376 N N . ARG B 1 221 ? 110.127 80.322 26.653 1.00 64.87 490 ARG B N 1
ATOM 4377 C CA . ARG B 1 221 ? 111.340 80.234 25.855 1.00 59.55 490 ARG B CA 1
ATOM 4378 C C . ARG B 1 221 ? 111.278 79.022 24.936 1.00 62.73 490 ARG B C 1
ATOM 4379 O O . ARG B 1 221 ? 111.825 79.031 23.834 1.00 66.68 490 ARG B O 1
ATOM 4387 N N . LEU B 1 222 ? 110.591 77.985 25.402 1.00 64.41 491 LEU B N 1
ATOM 4388 C CA . LEU B 1 222 ? 110.403 76.764 24.633 1.00 60.34 491 LEU B CA 1
ATOM 4389 C C . LEU B 1 222 ? 109.310 76.913 23.574 1.00 64.43 491 LEU B C 1
ATOM 4390 O O . LEU B 1 222 ? 109.440 76.402 22.462 1.00 74.94 491 LEU B O 1
ATOM 4395 N N . LEU B 1 223 ? 108.237 77.617 23.923 1.00 58.83 492 LEU B N 1
ATOM 4396 C CA . LEU B 1 223 ? 107.095 77.779 23.024 1.00 63.25 492 LEU B CA 1
ATOM 4397 C C . LEU B 1 223 ? 107.376 78.765 21.890 1.00 68.08 492 LEU B C 1
ATOM 4398 O O . LEU B 1 223 ? 107.410 78.376 20.721 1.00 84.19 492 LEU B O 1
ATOM 4403 N N . ASP B 1 224 ? 107.562 80.037 22.229 1.00 69.55 493 ASP B N 1
ATOM 4404 C CA . ASP B 1 224 ? 108.007 81.021 21.248 1.00 76.51 493 ASP B CA 1
ATOM 4405 C C . ASP B 1 224 ? 109.261 81.702 21.775 1.00 66.40 493 ASP B C 1
ATOM 4406 O O . ASP B 1 224 ? 109.204 82.452 22.749 1.00 67.57 493 ASP B O 1
ATOM 4411 N N . SER B 1 225 ? 110.396 81.438 21.134 1.00 61.25 494 SER B N 1
ATOM 4412 C CA . SER B 1 225 ? 111.659 82.003 21.591 1.00 62.37 494 SER B CA 1
ATOM 4413 C C . SER B 1 225 ? 111.843 83.433 21.105 1.00 64.01 494 SER B C 1
ATOM 4414 O O . SER B 1 225 ? 112.564 84.216 21.719 1.00 61.86 494 SER B O 1
ATOM 4417 N N . GLY B 1 226 ? 111.177 83.776 20.008 1.00 62.11 495 GLY B N 1
ATOM 4418 C CA . GLY B 1 226 ? 111.230 85.127 19.485 1.00 64.47 495 GLY B CA 1
ATOM 4419 C C . GLY B 1 226 ? 110.487 86.097 20.381 1.00 62.95 495 GLY B C 1
ATOM 4420 O O . GLY B 1 226 ? 110.976 87.185 20.684 1.00 65.07 495 GLY B O 1
ATOM 4421 N N . PHE B 1 227 ? 109.302 85.686 20.819 1.00 69.37 496 PHE B N 1
ATOM 4422 C CA . PHE B 1 227 ? 108.461 86.520 21.666 1.00 64.59 496 PHE B CA 1
ATOM 4423 C C . PHE B 1 227 ? 109.093 86.733 23.034 1.00 60.26 496 PHE B C 1
ATOM 4424 O O . PHE B 1 227 ? 109.014 87.818 23.607 1.00 65.27 496 PHE B O 1
ATOM 4432 N N . CYS B 1 228 ? 109.728 85.686 23.549 1.00 61.91 497 CYS B N 1
ATOM 4433 C CA . CYS B 1 228 ? 110.369 85.750 24.853 1.00 68.14 497 CYS B CA 1
ATOM 4434 C C . CYS B 1 228 ? 111.583 86.670 24.809 1.00 75.03 497 CYS B C 1
ATOM 4435 O O . CYS B 1 228 ? 111.820 87.440 25.740 1.00 77.17 497 CYS B O 1
ATOM 4438 N N . SER B 1 229 ? 112.343 86.589 23.720 1.00 73.05 498 SER B N 1
ATOM 4439 C CA . SER B 1 229 ? 113.493 87.462 23.518 1.00 79.02 498 SER B CA 1
ATOM 4440 C C . SER B 1 229 ? 113.071 88.916 23.336 1.00 80.98 498 SER B C 1
ATOM 4441 O O . SER B 1 229 ? 113.780 89.830 23.760 1.00 85.17 498 SER B O 1
ATOM 4444 N N . TYR B 1 230 ? 111.929 89.128 22.690 1.00 74.26 499 TYR B N 1
ATOM 4445 C CA . TYR B 1 230 ? 111.409 90.480 22.511 1.00 71.51 499 TYR B CA 1
ATOM 4446 C C . TYR B 1 230 ? 111.116 91.158 23.845 1.00 79.26 499 TYR B C 1
ATOM 4447 O O . TYR B 1 230 ? 111.479 92.315 24.050 1.00 86.14 499 TYR B O 1
ATOM 4456 N N . LEU B 1 231 ? 110.441 90.442 24.739 1.00 76.97 500 LEU B N 1
ATOM 4457 C CA . LEU B 1 231 ? 110.085 90.987 26.045 1.00 78.09 500 LEU B CA 1
ATOM 4458 C C . LEU B 1 231 ? 111.335 91.309 26.856 1.00 86.45 500 LEU B C 1
ATOM 4459 O O . LEU B 1 231 ? 111.352 92.249 27.648 1.00 99.25 500 LEU B O 1
ATOM 4464 N N . GLU B 1 232 ? 112.384 90.525 26.635 1.00 85.43 501 GLU B N 1
ATOM 4465 C CA . GLU B 1 232 ? 113.661 90.710 27.316 1.00 94.68 501 GLU B CA 1
ATOM 4466 C C . GLU B 1 232 ? 114.370 92.004 26.913 1.00 99.39 501 GLU B C 1
ATOM 4467 O O . GLU B 1 232 ? 115.256 92.471 27.629 1.00 106.30 501 GLU B O 1
ATOM 4473 N N . SER B 1 233 ? 114.002 92.568 25.765 1.00 95.60 502 SER B N 1
ATOM 4474 C CA . SER B 1 233 ? 114.564 93.850 25.340 1.00 98.10 502 SER B CA 1
ATOM 4475 C C . SER B 1 233 ? 114.231 94.926 26.371 1.00 107.92 502 SER B C 1
ATOM 4476 O O . SER B 1 233 ? 115.006 95.854 26.596 1.00 120.69 502 SER B O 1
ATOM 4479 N N . GLN B 1 234 ? 113.066 94.783 26.992 1.00 103.27 503 GLN B N 1
ATOM 4480 C CA . GLN B 1 234 ? 112.630 95.660 28.070 1.00 108.96 503 GLN B CA 1
ATOM 4481 C C . GLN B 1 234 ? 113.045 95.065 29.418 1.00 118.67 503 GLN B C 1
ATOM 4482 O O . GLN B 1 234 ? 113.865 94.151 29.476 1.00 116.59 503 GLN B O 1
ATOM 4488 N N . ASP B 1 235 ? 112.475 95.593 30.497 1.00 125.75 504 ASP B N 1
ATOM 4489 C CA . ASP B 1 235 ? 112.697 95.078 31.845 1.00 131.79 504 ASP B CA 1
ATOM 4490 C C . ASP B 1 235 ? 111.700 93.953 32.097 1.00 134.99 504 ASP B C 1
ATOM 4491 O O . ASP B 1 235 ? 111.526 93.486 33.223 1.00 133.62 504 ASP B O 1
ATOM 4496 N N . SER B 1 236 ? 111.055 93.531 31.015 1.00 138.14 505 SER B N 1
ATOM 4497 C CA . SER B 1 236 ? 110.061 92.470 31.034 1.00 139.92 505 SER B CA 1
ATOM 4498 C C . SER B 1 236 ? 110.708 91.095 30.930 1.00 138.51 505 SER B C 1
ATOM 4499 O O . SER B 1 236 ? 110.017 90.086 30.800 1.00 142.09 505 SER B O 1
ATOM 4502 N N . GLY B 1 237 ? 112.037 91.069 30.952 1.00 127.68 506 GLY B N 1
ATOM 4503 C CA . GLY B 1 237 ? 112.791 89.829 30.921 1.00 112.26 506 GLY B CA 1
ATOM 4504 C C . GLY B 1 237 ? 112.341 88.851 31.991 1.00 105.32 506 GLY B C 1
ATOM 4505 O O . GLY B 1 237 ? 112.281 87.644 31.761 1.00 104.20 506 GLY B O 1
ATOM 4506 N N . TYR B 1 238 ? 112.031 89.384 33.169 1.00 96.30 507 TYR B N 1
ATOM 4507 C CA . TYR B 1 238 ? 111.463 88.595 34.257 1.00 91.94 507 TYR B CA 1
ATOM 4508 C C . TYR B 1 238 ? 109.956 88.418 34.106 1.00 82.28 507 TYR B C 1
ATOM 4509 O O . TYR B 1 238 ? 109.345 87.628 34.825 1.00 81.45 507 TYR B O 1
ATOM 4518 N N . LEU B 1 239 ? 109.375 89.160 33.167 1.00 79.51 508 LEU B N 1
ATOM 4519 C CA . LEU B 1 239 ? 107.926 89.217 32.979 1.00 72.83 508 LEU B CA 1
ATOM 4520 C C . LEU B 1 239 ? 107.221 89.638 34.258 1.00 66.68 508 LEU B C 1
ATOM 4521 O O . LEU B 1 239 ? 106.545 88.832 34.895 1.00 69.57 508 LEU B O 1
ATOM 4526 N N . TYR B 1 240 ? 107.350 90.910 34.614 1.00 70.32 509 TYR B N 1
ATOM 4527 C CA . TYR B 1 240 ? 106.735 91.409 35.835 1.00 65.36 509 TYR B CA 1
ATOM 4528 C C . TYR B 1 240 ? 105.264 91.719 35.593 1.00 63.17 509 TYR B C 1
ATOM 4529 O O . TYR B 1 240 ? 104.481 91.829 36.531 1.00 55.78 509 TYR B O 1
ATOM 4538 N N . PHE B 1 241 ? 104.893 91.863 34.326 1.00 55.16 510 PHE B N 1
ATOM 4539 C CA . PHE B 1 241 ? 103.513 92.173 33.967 1.00 61.47 510 PHE B CA 1
ATOM 4540 C C . PHE B 1 241 ? 102.560 91.010 34.251 1.00 57.33 510 PHE B C 1
ATOM 4541 O O . PHE B 1 241 ? 101.344 91.193 34.277 1.00 55.52 510 PHE B O 1
ATOM 4549 N N . CYS B 1 242 ? 103.115 89.822 34.471 1.00 49.96 511 CYS B N 1
ATOM 4550 C CA . CYS B 1 242 ? 102.318 88.650 34.825 1.00 48.91 511 CYS B CA 1
ATOM 4551 C C . CYS B 1 242 ? 102.110 88.545 36.333 1.00 47.34 511 CYS B C 1
ATOM 4552 O O . CYS B 1 242 ? 101.505 87.588 36.817 1.00 50.14 511 CYS B O 1
ATOM 4555 N N . PHE B 1 243 ? 102.634 89.521 37.068 1.00 45.31 512 PHE B N 1
ATOM 4556 C CA . PHE B 1 243 ? 102.578 89.507 38.528 1.00 44.90 512 PHE B CA 1
ATOM 4557 C C . PHE B 1 243 ? 101.159 89.369 39.073 1.00 44.02 512 PHE B C 1
ATOM 4558 O O . PHE B 1 243 ? 100.896 88.510 39.917 1.00 42.99 512 PHE B O 1
ATOM 4566 N N . ARG B 1 244 ? 100.253 90.212 38.588 1.00 41.92 513 ARG B N 1
ATOM 4567 C CA . ARG B 1 244 ? 98.874 90.211 39.066 1.00 44.66 513 ARG B CA 1
ATOM 4568 C C . ARG B 1 244 ? 98.198 88.879 38.747 1.00 51.65 513 ARG B C 1
ATOM 4569 O O . ARG B 1 244 ? 97.358 88.404 39.511 1.00 45.19 513 ARG B O 1
ATOM 4577 N N . TRP B 1 245 ? 98.566 88.285 37.615 1.00 46.69 514 TRP B N 1
ATOM 4578 C CA . TRP B 1 245 ? 98.055 86.970 37.237 1.00 43.15 514 TRP B CA 1
ATOM 4579 C C . TRP B 1 245 ? 98.427 85.896 38.248 1.00 41.96 514 TRP B C 1
ATOM 4580 O O . TRP B 1 245 ? 97.569 85.166 38.733 1.00 45.23 514 TRP B O 1
ATOM 4591 N N . LEU B 1 246 ? 99.714 85.812 38.562 1.00 44.23 515 LEU B N 1
ATOM 4592 C CA . LEU B 1 246 ? 100.244 84.723 39.373 1.00 42.77 515 LEU B CA 1
ATOM 4593 C C . LEU B 1 246 ? 99.901 84.866 40.850 1.00 41.90 515 LEU B C 1
ATOM 4594 O O . LEU B 1 246 ? 99.587 83.879 41.516 1.00 48.06 515 LEU B O 1
ATOM 4599 N N . LEU B 1 247 ? 99.949 86.096 41.353 1.00 46.47 516 LEU B N 1
ATOM 4600 C CA . LEU B 1 247 ? 99.751 86.344 42.777 1.00 45.73 516 LEU B CA 1
ATOM 4601 C C . LEU B 1 247 ? 98.369 85.914 43.275 1.00 46.39 516 LEU B C 1
ATOM 4602 O O . LEU B 1 247 ? 98.263 85.098 44.188 1.00 44.81 516 LEU B O 1
ATOM 4607 N N . ILE B 1 248 ? 97.318 86.468 42.679 1.00 47.93 517 ILE B N 1
ATOM 4608 C CA . ILE B 1 248 ? 95.945 86.149 43.065 1.00 48.06 517 ILE B CA 1
ATOM 4609 C C . ILE B 1 248 ? 95.286 85.104 42.157 1.00 41.10 517 ILE B C 1
ATOM 4610 O O . ILE B 1 248 ? 94.083 84.860 42.261 1.00 40.54 517 ILE B O 1
ATOM 4615 N N . ARG B 1 249 ? 96.070 84.509 41.259 1.00 43.48 518 ARG B N 1
ATOM 4616 C CA . ARG B 1 249 ? 95.585 83.438 40.381 1.00 44.38 518 ARG B CA 1
ATOM 4617 C C . ARG B 1 249 ? 94.458 83.886 39.447 1.00 42.36 518 ARG B C 1
ATOM 4618 O O . ARG B 1 249 ? 93.379 83.284 39.424 1.00 39.63 518 ARG B O 1
ATOM 4626 N N . PHE B 1 250 ? 94.716 84.976 38.722 1.00 43.15 519 PHE B N 1
ATOM 4627 C CA . PHE B 1 250 ? 93.872 85.450 37.619 1.00 42.24 519 PHE B CA 1
ATOM 4628 C C . PHE B 1 250 ? 92.574 86.096 38.093 1.00 38.55 519 PHE B C 1
ATOM 4629 O O . PHE B 1 250 ? 91.781 86.562 37.276 1.00 42.43 519 PHE B O 1
ATOM 4637 N N . LYS B 1 251 ? 92.374 86.120 39.408 1.00 42.60 520 LYS B N 1
ATOM 4638 C CA . LYS B 1 251 ? 91.128 86.575 40.023 1.00 43.67 520 LYS B CA 1
ATOM 4639 C C . LYS B 1 251 ? 90.608 87.911 39.493 1.00 47.23 520 LYS B C 1
ATOM 4640 O O . LYS B 1 251 ? 89.407 88.074 39.279 1.00 46.06 520 LYS B O 1
ATOM 4646 N N . ARG B 1 252 ? 91.509 88.855 39.252 1.00 47.44 521 ARG B N 1
ATOM 4647 C CA . ARG B 1 252 ? 91.095 90.168 38.775 1.00 51.18 521 ARG B CA 1
ATOM 4648 C C . ARG B 1 252 ? 90.860 90.198 37.264 1.00 54.27 521 ARG B C 1
ATOM 4649 O O . ARG B 1 252 ? 90.390 91.202 36.726 1.00 58.77 521 ARG B O 1
ATOM 4657 N N . GLU B 1 253 ? 91.187 89.102 36.585 1.00 52.81 522 GLU B N 1
ATOM 4658 C CA . GLU B 1 253 ? 91.052 89.038 35.131 1.00 53.61 522 GLU B CA 1
ATOM 4659 C C . GLU B 1 253 ? 89.759 88.360 34.673 1.00 56.39 522 GLU B C 1
ATOM 4660 O O . GLU B 1 253 ? 89.525 88.209 33.473 1.00 61.92 522 GLU B O 1
ATOM 4666 N N . PHE B 1 254 ? 88.929 87.939 35.623 1.00 49.28 523 PHE B N 1
ATOM 4667 C CA . PHE B 1 254 ? 87.707 87.206 35.294 1.00 45.89 523 PHE B CA 1
ATOM 4668 C C . PHE B 1 254 ? 86.513 87.614 36.149 1.00 49.54 523 PHE B C 1
ATOM 4669 O O . PHE B 1 254 ? 86.668 88.202 37.220 1.00 56.28 523 PHE B O 1
ATOM 4677 N N . SER B 1 255 ? 85.321 87.311 35.646 1.00 46.31 524 SER B N 1
ATOM 4678 C CA . SER B 1 255 ? 84.082 87.531 36.378 1.00 48.17 524 SER B CA 1
ATOM 4679 C C . SER B 1 255 ? 84.030 86.577 37.562 1.00 56.64 524 SER B C 1
ATOM 4680 O O . SER B 1 255 ? 84.775 85.597 37.608 1.00 51.81 524 SER B O 1
ATOM 4683 N N . PHE B 1 256 ? 83.164 86.871 38.525 1.00 57.62 525 PHE B N 1
ATOM 4684 C CA . PHE B 1 256 ? 83.048 86.032 39.710 1.00 59.22 525 PHE B CA 1
ATOM 4685 C C . PHE B 1 256 ? 82.695 84.592 39.353 1.00 52.88 525 PHE B C 1
ATOM 4686 O O . PHE B 1 256 ? 83.228 83.667 39.951 1.00 57.49 525 PHE B O 1
ATOM 4694 N N . LEU B 1 257 ? 81.819 84.405 38.370 1.00 51.05 526 LEU B N 1
ATOM 4695 C CA . LEU B 1 257 ? 81.442 83.060 37.930 1.00 51.65 526 LEU B CA 1
ATOM 4696 C C . LEU B 1 257 ? 82.553 82.360 37.146 1.00 53.88 526 LEU B C 1
ATOM 4697 O O . LEU B 1 257 ? 82.709 81.142 37.233 1.00 53.83 526 LEU B O 1
ATOM 4702 N N . ASP B 1 258 ? 83.314 83.132 36.376 1.00 49.21 527 ASP B N 1
ATOM 4703 C CA . ASP B 1 258 ? 84.410 82.585 35.578 1.00 43.57 527 ASP B CA 1
ATOM 4704 C C . ASP B 1 258 ? 85.562 82.038 36.423 1.00 49.17 527 ASP B C 1
ATOM 4705 O O . ASP B 1 258 ? 86.087 80.961 36.140 1.00 46.87 527 ASP B O 1
ATOM 4710 N N . ILE B 1 259 ? 85.942 82.778 37.461 1.00 47.91 528 ILE B N 1
ATOM 4711 C CA . ILE B 1 259 ? 87.017 82.364 38.360 1.00 42.09 528 ILE B CA 1
ATOM 4712 C C . ILE B 1 259 ? 86.705 81.049 39.068 1.00 40.89 528 ILE B C 1
ATOM 4713 O O . ILE B 1 259 ? 87.588 80.201 39.234 1.00 37.76 528 ILE B O 1
ATOM 4718 N N . LEU B 1 260 ? 85.450 80.886 39.475 1.00 40.80 529 LEU B N 1
ATOM 4719 C CA . LEU B 1 260 ? 84.999 79.658 40.121 1.00 38.55 529 LEU B CA 1
ATOM 4720 C C . LEU B 1 260 ? 85.361 78.444 39.277 1.00 41.40 529 LEU B C 1
ATOM 4721 O O . LEU B 1 260 ? 85.956 77.487 39.771 1.00 40.61 529 LEU B O 1
ATOM 4726 N N . ARG B 1 261 ? 85.035 78.518 37.990 1.00 45.91 530 ARG B N 1
ATOM 4727 C CA . ARG B 1 261 ? 85.301 77.433 37.055 1.00 48.86 530 ARG B CA 1
ATOM 4728 C C . ARG B 1 261 ? 86.798 77.220 36.854 1.00 44.02 530 ARG B C 1
ATOM 4729 O O . ARG B 1 261 ? 87.280 76.087 36.824 1.00 42.70 530 ARG B O 1
ATOM 4737 N N . LEU B 1 262 ? 87.523 78.324 36.716 1.00 40.54 531 LEU B N 1
ATOM 4738 C CA . LEU B 1 262 ? 88.965 78.289 36.505 1.00 38.80 531 LEU B CA 1
ATOM 4739 C C . LEU B 1 262 ? 89.702 77.610 37.657 1.00 43.57 531 LEU B C 1
ATOM 4740 O O . LEU B 1 262 ? 90.614 76.808 37.441 1.00 36.26 531 LEU B O 1
ATOM 4745 N N . TRP B 1 263 ? 89.301 77.934 38.882 1.00 41.15 532 TRP B N 1
ATOM 4746 C CA . TRP B 1 263 ? 89.972 77.402 40.063 1.00 40.01 532 TRP B CA 1
ATOM 4747 C C . TRP B 1 263 ? 89.591 75.949 40.332 1.00 42.48 532 TRP B C 1
ATOM 4748 O O . TRP B 1 263 ? 90.409 75.171 40.825 1.00 39.06 532 TRP B O 1
ATOM 4759 N N . GLU B 1 264 ? 88.344 75.597 40.026 1.00 43.74 533 GLU B N 1
ATOM 4760 C CA . GLU B 1 264 ? 87.885 74.212 40.123 1.00 36.38 533 GLU B CA 1
ATOM 4761 C C . GLU B 1 264 ? 88.821 73.290 39.378 1.00 40.20 533 GLU B C 1
ATOM 4762 O O . GLU B 1 264 ? 89.264 72.264 39.895 1.00 41.33 533 GLU B O 1
ATOM 4768 N N . VAL B 1 265 ? 89.103 73.687 38.145 1.00 36.90 534 VAL B N 1
ATOM 4769 C CA . VAL B 1 265 ? 89.891 72.900 37.223 1.00 37.63 534 VAL B CA 1
ATOM 4770 C C . VAL B 1 265 ? 91.323 72.795 37.724 1.00 37.78 534 VAL B C 1
ATOM 4771 O O . VAL B 1 265 ? 91.921 71.719 37.675 1.00 40.24 534 VAL B O 1
ATOM 4775 N N . MET B 1 266 ? 91.867 73.913 38.201 1.00 45.72 535 MET B N 1
ATOM 4776 C CA . MET B 1 266 ? 93.224 73.940 38.739 1.00 43.07 535 MET B CA 1
ATOM 4777 C C . MET B 1 266 ? 93.381 72.996 39.931 1.00 42.35 535 MET B C 1
ATOM 4778 O O . MET B 1 266 ? 94.362 72.260 40.026 1.00 45.73 535 MET B O 1
ATOM 4783 N N . TRP B 1 267 ? 92.410 73.030 40.840 1.00 38.54 536 TRP B N 1
ATOM 4784 C CA . TRP B 1 267 ? 92.498 72.296 42.104 1.00 44.37 536 TRP B CA 1
ATOM 4785 C C . TRP B 1 267 ? 92.440 70.773 41.943 1.00 45.46 536 TRP B C 1
ATOM 4786 O O . TRP B 1 267 ? 92.715 70.036 42.889 1.00 52.35 536 TRP B O 1
ATOM 4797 N N . THR B 1 268 ? 92.089 70.307 40.748 1.00 44.27 537 THR B N 1
ATOM 4798 C CA . THR B 1 268 ? 92.122 68.878 40.431 1.00 51.65 537 THR B CA 1
ATOM 4799 C C . THR B 1 268 ? 93.556 68.358 40.351 1.00 52.13 537 THR B C 1
ATOM 4800 O O . THR B 1 268 ? 93.789 67.148 40.411 1.00 60.71 537 THR B O 1
ATOM 4804 N N . GLU B 1 269 ? 94.495 69.293 40.194 1.00 56.32 538 GLU B N 1
ATOM 4805 C CA . GLU B 1 269 ? 95.924 69.010 40.042 1.00 66.24 538 GLU B CA 1
ATOM 4806 C C . GLU B 1 269 ? 96.214 68.301 38.718 1.00 62.42 538 GLU B C 1
ATOM 4807 O O . GLU B 1 269 ? 97.238 67.635 38.564 1.00 69.53 538 GLU B O 1
ATOM 4813 N N . LEU B 1 270 ? 95.305 68.470 37.764 1.00 59.82 539 LEU B N 1
ATOM 4814 C CA . LEU B 1 270 ? 95.449 67.924 36.418 1.00 68.55 539 LEU B CA 1
ATOM 4815 C C . LEU B 1 270 ? 95.602 69.050 35.398 1.00 79.10 539 LEU B C 1
ATOM 4816 O O . LEU B 1 270 ? 95.201 70.181 35.666 1.00 94.08 539 LEU B O 1
ATOM 4821 N N . PRO B 1 271 ? 96.193 68.755 34.228 1.00 68.28 540 PRO B N 1
ATOM 4822 C CA . PRO B 1 271 ? 96.836 67.509 33.793 1.00 65.03 540 PRO B CA 1
ATOM 4823 C C . PRO B 1 271 ? 98.218 67.292 34.398 1.00 67.08 540 PRO B C 1
ATOM 4824 O O . PRO B 1 271 ? 98.662 66.155 34.557 1.00 70.67 540 PRO B O 1
ATOM 4828 N N . CYS B 1 272 ? 98.886 68.390 34.729 1.00 75.89 541 CYS B N 1
ATOM 4829 C CA . CYS B 1 272 ? 100.273 68.352 35.164 1.00 73.66 541 CYS B CA 1
ATOM 4830 C C . CYS B 1 272 ? 100.517 69.328 36.305 1.00 65.88 541 CYS B C 1
ATOM 4831 O O . CYS B 1 272 ? 99.646 70.127 36.648 1.00 66.88 541 CYS B O 1
ATOM 4834 N N . LYS B 1 273 ? 101.705 69.253 36.894 1.00 60.35 542 LYS B N 1
ATOM 4835 C CA . LYS B 1 273 ? 102.101 70.202 37.921 1.00 66.23 542 LYS B CA 1
ATOM 4836 C C . LYS B 1 273 ? 102.222 71.585 37.289 1.00 72.38 542 LYS B C 1
ATOM 4837 O O . LYS B 1 273 ? 102.582 71.707 36.117 1.00 80.74 542 LYS B O 1
ATOM 4843 N N . ASN B 1 274 ? 101.902 72.616 38.067 1.00 62.36 543 ASN B N 1
ATOM 4844 C CA . ASN B 1 274 ? 101.992 74.007 37.619 1.00 51.96 543 ASN B CA 1
ATOM 4845 C C . ASN B 1 274 ? 101.165 74.325 36.372 1.00 53.12 543 ASN B C 1
ATOM 4846 O O . ASN B 1 274 ? 101.639 75.008 35.466 1.00 72.04 543 ASN B O 1
ATOM 4851 N N . PHE B 1 275 ? 99.932 73.828 36.330 1.00 45.94 544 PHE B N 1
ATOM 4852 C CA . PHE B 1 275 ? 99.040 74.064 35.195 1.00 42.03 544 PHE B CA 1
ATOM 4853 C C . PHE B 1 275 ? 98.763 75.546 34.962 1.00 42.70 544 PHE B C 1
ATOM 4854 O O . PHE B 1 275 ? 98.591 75.983 33.826 1.00 39.26 544 PHE B O 1
ATOM 4862 N N . HIS B 1 276 ? 98.725 76.311 36.047 1.00 46.67 545 HIS B N 1
ATOM 4863 C CA . HIS B 1 276 ? 98.450 77.743 35.984 1.00 45.10 545 HIS B CA 1
ATOM 4864 C C . HIS B 1 276 ? 99.487 78.516 35.175 1.00 42.74 545 HIS B C 1
ATOM 4865 O O . HIS B 1 276 ? 99.210 79.612 34.687 1.00 46.83 545 HIS B O 1
ATOM 4872 N N . LEU B 1 277 ? 100.678 77.946 35.026 1.00 37.83 546 LEU B N 1
ATOM 4873 C CA . LEU B 1 277 ? 101.713 78.586 34.226 1.00 53.21 546 LEU B CA 1
ATOM 4874 C C . LEU B 1 277 ? 101.393 78.439 32.741 1.00 46.39 546 LEU B C 1
ATOM 4875 O O . LEU B 1 277 ? 101.698 79.322 31.942 1.00 42.79 546 LEU B O 1
ATOM 4880 N N . LEU B 1 278 ? 100.780 77.316 32.378 1.00 45.27 547 LEU B N 1
ATOM 4881 C CA . LEU B 1 278 ? 100.388 77.072 30.993 1.00 46.64 547 LEU B CA 1
ATOM 4882 C C . LEU B 1 278 ? 99.232 77.983 30.617 1.00 42.55 547 LEU B C 1
ATOM 4883 O O . LEU B 1 278 ? 99.069 78.364 29.458 1.00 45.18 547 LEU B O 1
ATOM 4888 N N . LEU B 1 279 ? 98.432 78.325 31.619 1.00 39.20 548 LEU B N 1
ATOM 4889 C CA . LEU B 1 279 ? 97.342 79.265 31.444 1.00 40.56 548 LEU B CA 1
ATOM 4890 C C . LEU B 1 279 ? 97.906 80.640 31.106 1.00 43.42 548 LEU B C 1
ATOM 4891 O O . LEU B 1 279 ? 97.354 81.352 30.273 1.00 48.84 548 LEU B O 1
ATOM 4896 N N . CYS B 1 280 ? 99.015 81.003 31.748 1.00 43.85 549 CYS B N 1
ATOM 4897 C CA . CYS B 1 280 ? 99.711 82.245 31.422 1.00 49.87 549 CYS B CA 1
ATOM 4898 C C . CYS B 1 280 ? 100.178 82.238 29.971 1.00 48.03 549 CYS B C 1
ATOM 4899 O O . CYS B 1 280 ? 99.980 83.212 29.246 1.00 49.46 549 CYS B O 1
ATOM 4902 N N . CYS B 1 281 ? 100.820 81.146 29.566 1.00 41.50 550 CYS B N 1
ATOM 4903 C CA . CYS B 1 281 ? 101.253 80.961 28.184 1.00 45.21 550 CYS B CA 1
ATOM 4904 C C . CYS B 1 281 ? 100.095 81.003 27.188 1.00 44.71 550 CYS B C 1
ATOM 4905 O O . CYS B 1 281 ? 100.200 81.637 26.138 1.00 51.71 550 CYS B O 1
ATOM 4908 N N . ALA B 1 282 ? 99.002 80.320 27.517 1.00 46.23 551 ALA B N 1
ATOM 4909 C CA . ALA B 1 282 ? 97.827 80.282 26.651 1.00 47.41 551 ALA B CA 1
ATOM 4910 C C . ALA B 1 282 ? 97.299 81.686 26.366 1.00 47.43 551 ALA B C 1
ATOM 4911 O O . ALA B 1 282 ? 97.043 82.041 25.214 1.00 54.69 551 ALA B O 1
ATOM 4913 N N . ILE B 1 283 ? 97.142 82.480 27.422 1.00 42.94 552 ILE B N 1
ATOM 4914 C CA . ILE B 1 283 ? 96.669 83.852 27.288 1.00 48.11 552 ILE B CA 1
ATOM 4915 C C . ILE B 1 283 ? 97.689 84.698 26.533 1.00 55.20 552 ILE B C 1
ATOM 4916 O O . ILE B 1 283 ? 97.335 85.490 25.658 1.00 58.07 552 ILE B O 1
ATOM 4921 N N . LEU B 1 284 ? 98.959 84.505 26.874 1.00 49.62 553 LEU B N 1
ATOM 4922 C CA . LEU B 1 284 ? 100.044 85.331 26.357 1.00 46.49 553 LEU B CA 1
ATOM 4923 C C . LEU B 1 284 ? 100.290 85.105 24.868 1.00 53.31 553 LEU B C 1
ATOM 4924 O O . LEU B 1 284 ? 100.707 86.019 24.157 1.00 54.02 553 LEU B O 1
ATOM 4929 N N . GLU B 1 285 ? 100.029 83.889 24.399 1.00 59.88 554 GLU B N 1
ATOM 4930 C CA . GLU B 1 285 ? 100.234 83.559 22.993 1.00 61.38 554 GLU B CA 1
ATOM 4931 C C . GLU B 1 285 ? 99.180 84.209 22.100 1.00 56.51 554 GLU B C 1
ATOM 4932 O O . GLU B 1 285 ? 99.420 84.435 20.914 1.00 63.30 554 GLU B O 1
ATOM 4938 N N . SER B 1 286 ? 98.020 84.515 22.672 1.00 55.33 555 SER B N 1
ATOM 4939 C CA . SER B 1 286 ? 96.946 85.147 21.913 1.00 63.85 555 SER B CA 1
ATOM 4940 C C . SER B 1 286 ? 97.173 86.647 21.701 1.00 65.69 555 SER B C 1
ATOM 4941 O O . SER B 1 286 ? 96.723 87.210 20.702 1.00 69.53 555 SER B O 1
ATOM 4944 N N . GLU B 1 287 ? 97.865 87.291 22.637 1.00 60.91 556 GLU B N 1
ATOM 4945 C CA . GLU B 1 287 ? 98.146 88.721 22.522 1.00 69.44 556 GLU B CA 1
ATOM 4946 C C . GLU B 1 287 ? 99.535 88.970 21.938 1.00 64.31 556 GLU B C 1
ATOM 4947 O O . GLU B 1 287 ? 99.966 90.116 21.795 1.00 57.20 556 GLU B O 1
ATOM 4953 N N . LYS B 1 288 ? 100.220 87.881 21.601 1.00 64.16 557 LYS B N 1
ATOM 4954 C CA . LYS B 1 288 ? 101.581 87.918 21.069 1.00 58.71 557 LYS B CA 1
ATOM 4955 C C . LYS B 1 288 ? 101.729 88.827 19.860 1.00 65.51 557 LYS B C 1
ATOM 4956 O O . LYS B 1 288 ? 102.705 89.569 19.747 1.00 60.60 557 LYS B O 1
ATOM 4962 N N . GLN B 1 289 ? 100.758 88.755 18.956 1.00 66.50 558 GLN B N 1
ATOM 4963 C CA . GLN B 1 289 ? 100.809 89.522 17.721 1.00 61.56 558 GLN B CA 1
ATOM 4964 C C . GLN B 1 289 ? 100.723 91.024 17.956 1.00 64.11 558 GLN B C 1
ATOM 4965 O O . GLN B 1 289 ? 101.531 91.778 17.422 1.00 65.43 558 GLN B O 1
ATOM 4971 N N . GLN B 1 290 ? 99.757 91.455 18.762 1.00 59.62 559 GLN B N 1
ATOM 4972 C CA . GLN B 1 290 ? 99.569 92.880 19.021 1.00 57.29 559 GLN B CA 1
ATOM 4973 C C . GLN B 1 290 ? 100.795 93.513 19.664 1.00 60.62 559 GLN B C 1
ATOM 4974 O O . GLN B 1 290 ? 101.185 94.626 19.313 1.00 64.28 559 GLN B O 1
ATOM 4980 N N . ILE B 1 291 ? 101.401 92.794 20.602 1.00 56.60 560 ILE B N 1
ATOM 4981 C CA . ILE B 1 291 ? 102.540 93.316 21.342 1.00 54.63 560 ILE B CA 1
ATOM 4982 C C . ILE B 1 291 ? 103.759 93.504 20.447 1.00 56.15 560 ILE B C 1
ATOM 4983 O O . ILE B 1 291 ? 104.414 94.546 20.493 1.00 59.20 560 ILE B O 1
ATOM 4988 N N . MET B 1 292 ? 104.051 92.507 19.618 1.00 59.20 561 MET B N 1
ATOM 4989 C CA . MET B 1 292 ? 105.228 92.569 18.759 1.00 60.74 561 MET B CA 1
ATOM 4990 C C . MET B 1 292 ? 105.023 93.460 17.537 1.00 62.50 561 MET B C 1
ATOM 4991 O O . MET B 1 292 ? 105.915 94.223 17.169 1.00 56.96 561 MET B O 1
ATOM 4996 N N . GLU B 1 293 ? 103.861 93.346 16.900 1.00 62.30 562 GLU B N 1
ATOM 4997 C CA . GLU B 1 293 ? 103.541 94.178 15.742 1.00 61.93 562 GLU B CA 1
ATOM 4998 C C . GLU B 1 293 ? 103.579 95.663 16.094 1.00 63.11 562 GLU B C 1
ATOM 4999 O O . GLU B 1 293 ? 104.285 96.441 15.451 1.00 63.33 562 GLU B O 1
ATOM 5005 N N . LYS B 1 294 ? 102.817 96.052 17.112 1.00 66.73 563 LYS B N 1
ATOM 5006 C CA . LYS B 1 294 ? 102.738 97.450 17.528 1.00 48.10 563 LYS B CA 1
ATOM 5007 C C . LYS B 1 294 ? 103.961 97.925 18.324 1.00 46.10 563 LYS B C 1
ATOM 5008 O O . LYS B 1 294 ? 104.088 99.116 18.609 1.00 44.52 563 LYS B O 1
ATOM 5014 N N . HIS B 1 295 ? 104.850 96.993 18.670 1.00 43.46 564 HIS B N 1
ATOM 5015 C CA . HIS B 1 295 ? 106.094 97.299 19.390 1.00 53.47 564 HIS B CA 1
ATOM 5016 C C . HIS B 1 295 ? 105.870 97.928 20.774 1.00 52.45 564 HIS B C 1
ATOM 5017 O O . HIS B 1 295 ? 106.471 98.950 21.106 1.00 48.82 564 HIS B O 1
ATOM 5024 N N . TYR B 1 296 ? 105.008 97.309 21.576 1.00 54.13 565 TYR B N 1
ATOM 5025 C CA . TYR B 1 296 ? 104.712 97.798 22.925 1.00 56.42 565 TYR B CA 1
ATOM 5026 C C . TYR B 1 296 ? 105.921 97.760 23.863 1.00 52.43 565 TYR B C 1
ATOM 5027 O O . TYR B 1 296 ? 106.754 96.859 23.779 1.00 54.35 565 TYR B O 1
ATOM 5036 N N . GLY B 1 297 ? 106.007 98.743 24.757 1.00 53.01 566 GLY B N 1
ATOM 5037 C CA . GLY B 1 297 ? 107.031 98.750 25.789 1.00 63.98 566 GLY B CA 1
ATOM 5038 C C . GLY B 1 297 ? 106.441 98.192 27.073 1.00 63.21 566 GLY B C 1
ATOM 5039 O O . GLY B 1 297 ? 105.275 97.807 27.082 1.00 58.65 566 GLY B O 1
ATOM 5040 N N . PHE B 1 298 ? 107.230 98.142 28.147 1.00 60.12 567 PHE B N 1
ATOM 5041 C CA . PHE B 1 298 ? 106.781 97.520 29.398 1.00 62.20 567 PHE B CA 1
ATOM 5042 C C . PHE B 1 298 ? 105.470 98.098 29.909 1.00 57.93 567 PHE B C 1
ATOM 5043 O O . PHE B 1 298 ? 104.594 97.365 30.366 1.00 64.83 567 PHE B O 1
ATOM 5051 N N . ASN B 1 299 ? 105.337 99.415 29.824 1.00 58.44 568 ASN B N 1
ATOM 5052 C CA . ASN B 1 299 ? 104.136 100.083 30.298 1.00 50.71 568 ASN B CA 1
ATOM 5053 C C . ASN B 1 299 ? 102.919 99.758 29.437 1.00 45.04 568 ASN B C 1
ATOM 5054 O O . ASN B 1 299 ? 101.841 99.485 29.964 1.00 52.89 568 ASN B O 1
ATOM 5059 N N . GLU B 1 300 ? 103.090 99.793 28.118 1.00 57.07 569 GLU B N 1
ATOM 5060 C CA . GLU B 1 300 ? 101.992 99.497 27.204 1.00 57.18 569 GLU B CA 1
ATOM 5061 C C . GLU B 1 300 ? 101.578 98.031 27.272 1.00 44.36 569 GLU B C 1
ATOM 5062 O O . GLU B 1 300 ? 100.404 97.707 27.107 1.00 43.40 569 GLU B O 1
ATOM 5068 N N . ILE B 1 301 ? 102.546 97.150 27.507 1.00 45.36 570 ILE B N 1
ATOM 5069 C CA . ILE B 1 301 ? 102.263 95.727 27.643 1.00 46.68 570 ILE B CA 1
ATOM 5070 C C . ILE B 1 301 ? 101.429 95.489 28.896 1.00 54.19 570 ILE B C 1
ATOM 5071 O O . ILE B 1 301 ? 100.418 94.781 28.865 1.00 49.50 570 ILE B O 1
ATOM 5076 N N . LEU B 1 302 ? 101.863 96.101 29.994 1.00 54.50 571 LEU B N 1
ATOM 5077 C CA . LEU B 1 302 ? 101.176 95.994 31.273 1.00 55.01 571 LEU B CA 1
ATOM 5078 C C . LEU B 1 302 ? 99.767 96.571 31.198 1.00 51.82 571 LEU B C 1
ATOM 5079 O O . LEU B 1 302 ? 98.824 96.006 31.750 1.00 55.62 571 LEU B O 1
ATOM 5084 N N . LYS B 1 303 ? 99.632 97.697 30.505 1.00 46.64 572 LYS B N 1
ATOM 5085 C CA . LYS B 1 303 ? 98.335 98.336 30.328 1.00 49.45 572 LYS B CA 1
ATOM 5086 C C . LYS B 1 303 ? 97.426 97.463 29.473 1.00 57.84 572 LYS B C 1
ATOM 5087 O O . LYS B 1 303 ? 96.255 97.272 29.791 1.00 55.44 572 LYS B O 1
ATOM 5093 N N . HIS B 1 304 ? 97.986 96.927 28.392 1.00 54.64 573 HIS B N 1
ATOM 5094 C CA . HIS B 1 304 ? 97.246 96.085 27.459 1.00 52.60 573 HIS B CA 1
ATOM 5095 C C . HIS B 1 304 ? 96.740 94.818 28.143 1.00 54.44 573 HIS B C 1
ATOM 5096 O O . HIS B 1 304 ? 95.637 94.347 27.869 1.00 53.02 573 HIS B O 1
ATOM 5103 N N . ILE B 1 305 ? 97.563 94.276 29.034 1.00 48.45 574 ILE B N 1
ATOM 5104 C CA . ILE B 1 305 ? 97.225 93.065 29.775 1.00 49.29 574 ILE B CA 1
ATOM 5105 C C . ILE B 1 305 ? 96.221 93.360 30.893 1.00 52.86 574 ILE B C 1
ATOM 5106 O O . ILE B 1 305 ? 95.348 92.545 31.194 1.00 58.54 574 ILE B O 1
ATOM 5111 N N . ASN B 1 306 ? 96.343 94.531 31.509 1.00 50.95 575 ASN B N 1
ATOM 5112 C CA . ASN B 1 306 ? 95.386 94.949 32.528 1.00 60.96 575 ASN B CA 1
ATOM 5113 C C . ASN B 1 306 ? 94.003 95.239 31.946 1.00 57.76 575 ASN B C 1
ATOM 5114 O O . ASN B 1 306 ? 92.984 94.958 32.578 1.00 66.76 575 ASN B O 1
ATOM 5119 N N . GLU B 1 307 ? 93.972 95.786 30.734 1.00 53.03 576 GLU B N 1
ATOM 5120 C CA . GLU B 1 307 ? 92.713 96.110 30.066 1.00 56.50 576 GLU B CA 1
ATOM 5121 C C . GLU B 1 307 ? 92.117 94.849 29.454 1.00 55.32 576 GLU B C 1
ATOM 5122 O O . GLU B 1 307 ? 91.029 94.870 28.880 1.00 64.52 576 GLU B O 1
ATOM 5128 N N . LEU B 1 308 ? 92.855 93.753 29.588 1.00 63.07 577 LEU B N 1
ATOM 5129 C CA . LEU B 1 308 ? 92.463 92.451 29.068 1.00 56.04 577 LEU B CA 1
ATOM 5130 C C . LEU B 1 308 ? 91.499 91.776 30.038 1.00 62.04 577 LEU B C 1
ATOM 5131 O O . LEU B 1 308 ? 90.938 90.721 29.743 1.00 60.05 577 LEU B O 1
ATOM 5136 N N . SER B 1 309 ? 91.317 92.401 31.197 1.00 68.56 578 SER B N 1
ATOM 5137 C CA . SER B 1 309 ? 90.436 91.886 32.238 1.00 75.07 578 SER B CA 1
ATOM 5138 C C . SER B 1 309 ? 88.984 91.833 31.774 1.00 77.41 578 SER B C 1
ATOM 5139 O O . SER B 1 309 ? 88.504 92.758 31.116 1.00 91.67 578 SER B O 1
ATOM 5142 N N . MET B 1 310 ? 88.314 90.727 32.103 1.00 68.58 579 MET B N 1
ATOM 5143 C CA . MET B 1 310 ? 86.905 90.480 31.775 1.00 61.84 579 MET B CA 1
ATOM 5144 C C . MET B 1 310 ? 86.710 90.225 30.280 1.00 66.58 579 MET B C 1
ATOM 5145 O O . MET B 1 310 ? 85.607 89.901 29.836 1.00 63.74 579 MET B O 1
ATOM 5150 N N . LYS B 1 311 ? 87.786 90.370 29.513 1.00 68.20 580 LYS B N 1
ATOM 5151 C CA . LYS B 1 311 ? 87.745 90.191 28.068 1.00 62.75 580 LYS B CA 1
ATOM 5152 C C . LYS B 1 311 ? 88.205 88.787 27.659 1.00 64.52 580 LYS B C 1
ATOM 5153 O O . LYS B 1 311 ? 88.257 88.466 26.472 1.00 69.27 580 LYS B O 1
ATOM 5159 N N . ILE B 1 312 ? 88.544 87.958 28.644 1.00 61.75 581 ILE B N 1
ATOM 5160 C CA . ILE B 1 312 ? 89.109 86.632 28.381 1.00 59.76 581 ILE B CA 1
ATOM 5161 C C . ILE B 1 312 ? 88.093 85.494 28.526 1.00 61.18 581 ILE B C 1
ATOM 5162 O O . ILE B 1 312 ? 87.365 85.428 29.514 1.00 63.78 581 ILE B O 1
ATOM 5167 N N . ASP B 1 313 ? 88.041 84.607 27.533 1.00 69.97 582 ASP B N 1
ATOM 5168 C CA . ASP B 1 313 ? 87.182 83.421 27.594 1.00 67.76 582 ASP B CA 1
ATOM 5169 C C . ASP B 1 313 ? 87.827 82.269 28.364 1.00 56.97 582 ASP B C 1
ATOM 5170 O O . ASP B 1 313 ? 88.961 81.888 28.085 1.00 56.38 582 ASP B O 1
ATOM 5175 N N . VAL B 1 314 ? 87.091 81.698 29.314 1.00 50.84 583 VAL B N 1
ATOM 5176 C CA . VAL B 1 314 ? 87.640 80.657 30.185 1.00 52.12 583 VAL B CA 1
ATOM 5177 C C . VAL B 1 314 ? 87.892 79.333 29.466 1.00 53.71 583 VAL B C 1
ATOM 5178 O O . VAL B 1 314 ? 88.973 78.758 29.588 1.00 52.83 583 VAL B O 1
ATOM 5182 N N . GLU B 1 315 ? 86.900 78.849 28.723 1.00 53.54 584 GLU B N 1
ATOM 5183 C CA . GLU B 1 315 ? 87.014 77.543 28.079 1.00 57.70 584 GLU B CA 1
ATOM 5184 C C . GLU B 1 315 ? 88.092 77.501 27.001 1.00 51.14 584 GLU B C 1
ATOM 5185 O O . GLU B 1 315 ? 88.840 76.527 26.922 1.00 50.66 584 GLU B O 1
ATOM 5191 N N . ASP B 1 316 ? 88.189 78.546 26.184 1.00 50.43 585 ASP B N 1
ATOM 5192 C CA . ASP B 1 316 ? 89.235 78.586 25.164 1.00 57.62 585 ASP B CA 1
ATOM 5193 C C . ASP B 1 316 ? 90.613 78.554 25.809 1.00 47.78 585 ASP B C 1
ATOM 5194 O O . ASP B 1 316 ? 91.511 77.857 25.335 1.00 45.85 585 ASP B O 1
ATOM 5199 N N . VAL B 1 317 ? 90.768 79.292 26.904 1.00 44.01 586 VAL B N 1
ATOM 5200 C CA . VAL B 1 317 ? 92.050 79.359 27.585 1.00 37.70 586 VAL B CA 1
ATOM 5201 C C . VAL B 1 317 ? 92.367 78.010 28.221 1.00 41.60 586 VAL B C 1
ATOM 5202 O O . VAL B 1 317 ? 93.483 77.508 28.097 1.00 41.51 586 VAL B O 1
ATOM 5206 N N . LEU B 1 318 ? 91.380 77.413 28.882 1.00 35.79 587 LEU B N 1
ATOM 5207 C CA . LEU B 1 318 ? 91.543 76.078 29.448 1.00 42.30 587 LEU B CA 1
ATOM 5208 C C . LEU B 1 318 ? 91.848 75.049 28.356 1.00 42.07 587 LEU B C 1
ATOM 5209 O O . LEU B 1 318 ? 92.615 74.111 28.573 1.00 48.06 587 LEU B O 1
ATOM 5214 N N . CYS B 1 319 ? 91.241 75.230 27.185 1.00 45.59 588 CYS B N 1
ATOM 5215 C CA . CYS B 1 319 ? 91.491 74.344 26.050 1.00 42.98 588 CYS B CA 1
ATOM 5216 C C . CYS B 1 319 ? 92.920 74.480 25.542 1.00 41.75 588 CYS B C 1
ATOM 5217 O O . CYS B 1 319 ? 93.620 73.486 25.348 1.00 44.48 588 CYS B O 1
ATOM 5220 N N . LYS B 1 320 ? 93.336 75.722 25.319 1.00 36.01 589 LYS B N 1
ATOM 5221 C CA . LYS B 1 320 ? 94.675 76.013 24.823 1.00 45.33 589 LYS B CA 1
ATOM 5222 C C . LYS B 1 320 ? 95.743 75.572 25.815 1.00 42.39 589 LYS B C 1
ATOM 5223 O O . LYS B 1 320 ? 96.767 75.016 25.428 1.00 40.46 589 LYS B O 1
ATOM 5229 N N . ALA B 1 321 ? 95.491 75.815 27.096 1.00 41.57 590 ALA B N 1
ATOM 5230 C CA . ALA B 1 321 ? 96.442 75.463 28.144 1.00 45.33 590 ALA B CA 1
ATOM 5231 C C . ALA B 1 321 ? 96.636 73.954 28.249 1.00 40.01 590 ALA B C 1
ATOM 5232 O O . ALA B 1 321 ? 97.757 73.477 28.427 1.00 40.31 590 ALA B O 1
ATOM 5234 N N . GLU B 1 322 ? 95.542 73.206 28.145 1.00 43.52 591 GLU B N 1
ATOM 5235 C CA . GLU B 1 322 ? 95.619 71.750 28.205 1.00 48.97 591 GLU B CA 1
ATOM 5236 C C . GLU B 1 322 ? 96.327 71.179 26.985 1.00 42.98 591 GLU B C 1
ATOM 5237 O O . GLU B 1 322 ? 97.088 70.217 27.090 1.00 41.09 591 GLU B O 1
ATOM 5243 N N . ALA B 1 323 ? 96.066 71.782 25.831 1.00 37.90 592 ALA B N 1
ATOM 5244 C CA . ALA B 1 323 ? 96.671 71.360 24.573 1.00 46.25 592 ALA B CA 1
ATOM 5245 C C . ALA B 1 323 ? 98.190 71.476 24.630 1.00 52.45 592 ALA B C 1
ATOM 5246 O O . ALA B 1 323 ? 98.908 70.591 24.164 1.00 48.69 592 ALA B O 1
ATOM 5248 N N . ILE B 1 324 ? 98.666 72.582 25.194 1.00 44.29 593 ILE B N 1
ATOM 5249 C CA . ILE B 1 324 ? 100.096 72.823 25.358 1.00 45.39 593 ILE B CA 1
ATOM 5250 C C . ILE B 1 324 ? 100.729 71.702 26.176 1.00 52.17 593 ILE B C 1
ATOM 5251 O O . ILE B 1 324 ? 101.824 71.232 25.865 1.00 56.75 593 ILE B O 1
ATOM 5256 N N . SER B 1 325 ? 100.027 71.275 27.221 1.00 39.94 594 SER B N 1
ATOM 5257 C CA . SER B 1 325 ? 100.516 70.208 28.085 1.00 46.29 594 SER B CA 1
ATOM 5258 C C . SER B 1 325 ? 100.603 68.892 27.324 1.00 52.48 594 SER B C 1
ATOM 5259 O O . SER B 1 325 ? 101.518 68.102 27.541 1.00 58.09 594 SER B O 1
ATOM 5262 N N . LEU B 1 326 ? 99.653 68.669 26.421 1.00 52.58 595 LEU B N 1
ATOM 5263 C CA . LEU B 1 326 ? 99.623 67.438 25.642 1.00 48.69 595 LEU B CA 1
ATOM 5264 C C . LEU B 1 326 ? 100.799 67.325 24.681 1.00 61.74 595 LEU B C 1
ATOM 5265 O O . LEU B 1 326 ? 101.417 66.267 24.580 1.00 69.77 595 LEU B O 1
ATOM 5270 N N . GLN B 1 327 ? 101.119 68.414 23.987 1.00 55.59 596 GLN B N 1
ATOM 5271 C CA . GLN B 1 327 ? 102.194 68.373 23.002 1.00 66.29 596 GLN B CA 1
ATOM 5272 C C . GLN B 1 327 ? 103.549 68.277 23.695 1.00 66.06 596 GLN B C 1
ATOM 5273 O O . GLN B 1 327 ? 104.516 67.782 23.115 1.00 75.54 596 GLN B O 1
ATOM 5279 N N . MET B 1 328 ? 103.621 68.760 24.931 1.00 62.94 597 MET B N 1
ATOM 5280 C CA . MET B 1 328 ? 104.848 68.657 25.710 1.00 66.64 597 MET B CA 1
ATOM 5281 C C . MET B 1 328 ? 105.032 67.242 26.261 1.00 66.91 597 MET B C 1
ATOM 5282 O O . MET B 1 328 ? 106.127 66.687 26.194 1.00 74.60 597 MET B O 1
ATOM 5287 N N . VAL B 1 329 ? 103.969 66.669 26.820 1.00 61.73 598 VAL B N 1
ATOM 5288 C CA . VAL B 1 329 ? 104.013 65.287 27.295 1.00 72.85 598 VAL B CA 1
ATOM 5289 C C . VAL B 1 329 ? 104.292 64.338 26.131 1.00 80.18 598 VAL B C 1
ATOM 5290 O O . VAL B 1 329 ? 105.068 63.389 26.259 1.00 83.78 598 VAL B O 1
ATOM 5294 N N . LYS B 1 330 ? 103.668 64.613 24.989 1.00 80.23 599 LYS B N 1
ATOM 5295 C CA . LYS B 1 330 ? 103.879 63.818 23.783 1.00 78.46 599 LYS B CA 1
ATOM 5296 C C . LYS B 1 330 ? 105.275 64.031 23.196 1.00 81.07 599 LYS B C 1
ATOM 5297 O O . LYS B 1 330 ? 105.738 63.230 22.384 1.00 80.27 599 LYS B O 1
ATOM 5303 N N . CYS B 1 331 ? 105.936 65.118 23.586 1.00 78.55 600 CYS B N 1
ATOM 5304 C CA . CYS B 1 331 ? 107.273 65.407 23.074 1.00 75.67 600 CYS B CA 1
ATOM 5305 C C . CYS B 1 331 ? 108.317 64.565 23.805 1.00 82.30 600 CYS B C 1
ATOM 5306 O O . CYS B 1 331 ? 108.490 64.693 25.015 1.00 86.47 600 CYS B O 1
ATOM 5309 N N . LYS B 1 332 ? 109.015 63.714 23.061 1.00 84.64 601 LYS B N 1
ATOM 5310 C CA . LYS B 1 332 ? 110.002 62.806 23.641 1.00 92.16 601 LYS B CA 1
ATOM 5311 C C . LYS B 1 332 ? 111.331 63.506 23.912 1.00 100.16 601 LYS B C 1
ATOM 5312 O O . LYS B 1 332 ? 112.098 63.106 24.793 1.00 102.15 601 LYS B O 1
ATOM 5318 N N . GLU B 1 333 ? 111.577 64.563 23.144 1.00 103.23 602 GLU B N 1
ATOM 5319 C CA . GLU B 1 333 ? 112.835 65.304 23.165 1.00 105.56 602 GLU B CA 1
ATOM 5320 C C . GLU B 1 333 ? 112.816 66.454 24.166 1.00 97.63 602 GLU B C 1
ATOM 5321 O O . GLU B 1 333 ? 113.748 67.256 24.231 1.00 99.90 602 GLU B O 1
ATOM 5327 N N . LEU B 1 334 ? 111.739 66.517 24.941 1.00 91.67 603 LEU B N 1
ATOM 5328 C CA . LEU B 1 334 ? 111.504 67.586 25.907 1.00 77.29 603 LEU B CA 1
ATOM 5329 C C . LEU B 1 334 ? 112.644 67.700 26.920 1.00 71.96 603 LEU B C 1
ATOM 5330 O O . LEU B 1 334 ? 113.107 66.692 27.454 1.00 77.89 603 LEU B O 1
ATOM 5335 N N . PRO B 1 335 ? 113.114 68.933 27.170 1.00 62.84 604 PRO B N 1
ATOM 5336 C CA . PRO B 1 335 ? 114.236 69.159 28.090 1.00 66.10 604 PRO B CA 1
ATOM 5337 C C . PRO B 1 335 ? 113.865 68.920 29.553 1.00 74.75 604 PRO B C 1
ATOM 5338 O O . PRO B 1 335 ? 112.734 69.190 29.956 1.00 81.26 604 PRO B O 1
ATOM 5342 N N . GLN B 1 336 ? 114.823 68.425 30.332 1.00 79.66 605 GLN B N 1
ATOM 5343 C CA . GLN B 1 336 ? 114.593 68.074 31.733 1.00 84.08 605 GLN B CA 1
ATOM 5344 C C . GLN B 1 336 ? 114.173 69.282 32.564 1.00 77.13 605 GLN B C 1
ATOM 5345 O O . GLN B 1 336 ? 113.407 69.150 33.517 1.00 76.30 605 GLN B O 1
ATOM 5351 N N . ALA B 1 337 ? 114.677 70.456 32.195 1.00 77.35 606 ALA B N 1
ATOM 5352 C CA . ALA B 1 337 ? 114.324 71.697 32.877 1.00 72.28 606 ALA B CA 1
ATOM 5353 C C . ALA B 1 337 ? 112.816 71.933 32.851 1.00 77.42 606 ALA B C 1
ATOM 5354 O O . ALA B 1 337 ? 112.230 72.361 33.844 1.00 74.60 606 ALA B O 1
ATOM 5356 N N . VAL B 1 338 ? 112.196 71.658 31.708 1.00 75.83 607 VAL B N 1
ATOM 5357 C CA . VAL B 1 338 ? 110.746 71.774 31.573 1.00 67.27 607 VAL B CA 1
ATOM 5358 C C . VAL B 1 338 ? 110.022 70.610 32.252 1.00 74.67 607 VAL B C 1
ATOM 5359 O O . VAL B 1 338 ? 108.970 70.803 32.866 1.00 79.47 607 VAL B O 1
ATOM 5363 N N . CYS B 1 339 ? 110.592 69.410 32.146 1.00 72.67 608 CYS B N 1
ATOM 5364 C CA . CYS B 1 339 ? 110.010 68.217 32.760 1.00 73.34 608 CYS B CA 1
ATOM 5365 C C . CYS B 1 339 ? 109.808 68.390 34.263 1.00 68.52 608 CYS B C 1
ATOM 5366 O O . CYS B 1 339 ? 108.826 67.903 34.826 1.00 66.16 608 CYS B O 1
ATOM 5369 N N . GLU B 1 340 ? 110.747 69.078 34.906 1.00 75.03 609 GLU B N 1
ATOM 5370 C CA . GLU B 1 340 ? 110.677 69.320 36.341 1.00 73.38 609 GLU B CA 1
ATOM 5371 C C . GLU B 1 340 ? 109.494 70.216 36.680 1.00 58.65 609 GLU B C 1
ATOM 5372 O O . GLU B 1 340 ? 108.770 69.971 37.647 1.00 67.28 609 GLU B O 1
ATOM 5378 N N . ILE B 1 341 ? 109.311 71.256 35.874 1.00 59.62 610 ILE B N 1
ATOM 5379 C CA . ILE B 1 341 ? 108.234 72.217 36.071 1.00 60.15 610 ILE B CA 1
ATOM 5380 C C . ILE B 1 341 ? 106.858 71.565 35.974 1.00 57.47 610 ILE B C 1
ATOM 5381 O O . ILE B 1 341 ? 105.968 71.843 36.780 1.00 47.38 610 ILE B O 1
ATOM 5386 N N . LEU B 1 342 ? 106.695 70.690 34.989 1.00 60.42 611 LEU B N 1
ATOM 5387 C CA . LEU B 1 342 ? 105.405 70.064 34.737 1.00 59.99 611 LEU B CA 1
ATOM 5388 C C . LEU B 1 342 ? 105.198 68.783 35.545 1.00 64.02 611 LEU B C 1
ATOM 5389 O O . LEU B 1 342 ? 104.098 68.232 35.577 1.00 61.87 611 LEU B O 1
ATOM 5394 N N . GLY B 1 343 ? 106.258 68.308 36.192 1.00 60.60 612 GLY B N 1
ATOM 5395 C CA . GLY B 1 343 ? 106.157 67.162 37.079 1.00 64.97 612 GLY B CA 1
ATOM 5396 C C . GLY B 1 343 ? 106.283 65.841 36.345 1.00 79.98 612 GLY B C 1
ATOM 5397 O O . GLY B 1 343 ? 105.864 64.797 36.846 1.00 80.46 612 GLY B O 1
ATOM 5398 N N . LEU B 1 344 ? 106.860 65.890 35.149 1.00 76.60 613 LEU B N 1
ATOM 5399 C CA . LEU B 1 344 ? 107.024 64.701 34.323 1.00 69.65 613 LEU B CA 1
ATOM 5400 C C . LEU B 1 344 ? 108.207 63.853 34.780 1.00 77.37 613 LEU B C 1
ATOM 5401 O O . LEU B 1 344 ? 109.350 64.313 34.786 1.00 75.48 613 LEU B O 1
#

Organism: Sus scrofa (NCBI:txid9823)

Secondary structure (DSSP, 8-state):
------PPPP----PPBPHHHHHHTB-TTS-BS-HHHHHHHHHHH-B-TTTHHHHHHHHHTSS-TT--HHHHHHHHHHHHHHHHHHHHHHHT--HHHHHT-HHHHHHHHHHHHHHHHS-TTSTTT-STT-HHHHHHHHHHHHHHHHSTTT---TTHHHHHHHHHHHH-SHHHHHHHHHHHHHHHHHHHSSS-TTTHHHHHHHHHHHHHH-HHHHHHHHHTT--S-GGGHHHHHHTTGGGS-HHHHHHHHHHHTTT-SSTTHHHHHHHHHHHHSHHHHHHTT--HHHHHHHHHTTTT---HHHHHHHHHHHHHHHHT-TT--HHHHHHTT--/--PPPP--PPPPBPHHHHHHTB-TTS-BS-HHHHHHHHHHH-B-GGGHHHHHHHHHTSS-TT--HHHHHHHHHHHHHHHHHHHHHHHT--HHHHHH-HHHHHHHHHHHHHHHT--HHHHHHHHHHHHHHHH-TTT---TTHHHHHHHHHHH--SHHHHHHHHHHHHHHHHHHHSSS-HHHHHHHHHHHHHHHHH-HHHHHHHHTTGGGG-GGGHHHHHTTTGGGS-HHHHHHHHHHHHTT-SSTTHHHHHHHHHHHHSHHHHHHTT--HHHHHHHHHTTTT---HHHHHHHHHHHHHHHHS-TT--HHHHHHHT-

Radius of gyration: 31.68 Å; Cα contacts (8 Å, |Δi|>4): 737; chains: 2; bounding box: 71×60×101 Å

Foldseek 3Di:
DDDDLDDFDFDAADAAQEPVNQVVQADPQRAGHDLLVVLVRCLRHNHDLVCLQPVLCCLLPVDPRGDGVVRNVVSLVVLVVVQVVLLCVVVVQDPVNPVVDPLLVVLLVLQVVVLVVPPQVDPQSDDPPHVSSVLLSSLLSSVCSVPVQLRDAPQLSLQQSLLCVSNVDSSSSNVSSVSVCVVLVLLRHDPRDVLQVLLVLLLVLVCNVPVVLLVLQVVLVCNRPCLCSVCNNNPCSQQADSVLVSRLVSNVSSCPDFAPLSSLLVVLVCVVCSVVCVVVVPHNVRVSVVSNVNGHVDDNVSSSRSSVSSLVSQVPGPRRDVSNCVRRPVD/DDDFDFFAADAADDPVNQVVQADPQGAGNDDLVVLVRCLRHNHDLVCLLVVLCPLLVVDPRRDGPVRNVVSLVVLVVVQVVLLCVQVVQDPVNVVVDDLLVVLLVLQVVQLVVPPPVSVLLNSLLSSVCSVPVQQRDDPLLSLQLVLLCVSHVDSSSSSVSSVSVCVVLVLLRHDPRCVLQVLLVLLLVLVCVVDVVLQVLCVVAVCVSPCLCSNCSNNPCSQQADSVLVSRLVSNVSSCPDFAPLSSLLVVLVCVVCSCVCVVVVDHPVRVSVVVNVNGHVDDRRSSSRSSNSSVVVQVVDPPHDVSNCVRRVD